Protein AF-A0ABD0M3X2-F1 (afdb_monomer_lite)

Radius of gyration: 45.82 Å; chains: 1; bounding box: 120×90×125 Å

Secondary structure (DSSP, 8-state):
----------S--PPP-------TTSS----PPPPHHHHHHHHHHHHHH--SSTTSPPHHHHHHHHHHHHHHH--SSHHHHHHHHHHHHHHHH-------S-----HHHHHHHHHHHHHHHTT-PPPTTS---S------TTGGG-----HHHHHHHHHHTT-SS-HHHHHHHHHHHHHHHHHS--S-EEEEEEE-BSS--EEEEEEEPP--TT-PPPPHHHHHHHHHHHHHHHHHS-SS---S-PPPPPPPPPPTTSGGGGEEEEEESSTTSPPEEPPPPPHHHHHHHHT----B-SSSS--PPP---PPPPTTS------TT---SS----TTSSSS------GGGPPEEEE-SSSTTEEEEEEGGGTEEEEEEEE-SPPP-SSPPPPPPPPPPPPPPP--GGGSPPPPPPHHHHHHHHHHHHHHHHHHHSS-------------------

InterPro domains:
  IPR006802 Radial spokehead-like protein [PF04712] (44-305)
  IPR006802 Radial spokehead-like protein [PF04712] (344-417)
  IPR006802 Radial spokehead-like protein [PTHR13159] (39-305)

Organism: NCBI:txid370345

Foldseek 3Di:
DDDDDDDDDDDDDDDPDPPPPPPPPPDDPPVPPQDPVRVVVVVVVVQQCDDPDPLDGGNVVLVVVLVVVCVVPVDPPSVVVSVVSSVVVVVVSPPPPVPPPDPPPPVVVVVLVVLLVVLVVVPDDDDPPPPDPPDPPCCDPVLVPQQADPLQVVQVLQVVVVHDDDNVVSVLVSSLVSVVVVVDVADHKDFAAWADAQAFIKGKIKGFWDPPPPPDPCPPVNVVVVVVVVVVVLVPPDPDDDPPDDDPDADDADDQCDDQNRMWMWIDRGRSDDIDTDDGDGPVNVVVVVQDDDFHHSDPDDDDDDPDDDDDDPPPPDDDPPVPDDDPDQDQPPVRHSDDDDPDDQQFDKDKDADPQQGQWIKIAHRVRPDIDIYGYYRRDTDDPDDRDHDDDDDDDDDDPDDCVPPDDPDDDPVVVVVVVVVVVVVVVVVVVPPDDDDDDDDDDDDDDDDDD

Structure (mmCIF, N/CA/C/O backbone):
data_AF-A0ABD0M3X2-F1
#
_entry.id   AF-A0ABD0M3X2-F1
#
loop_
_atom_site.group_PDB
_atom_site.id
_atom_site.type_symbol
_atom_site.label_atom_id
_atom_site.label_alt_id
_atom_site.label_comp_id
_atom_site.label_asym_id
_atom_site.label_entity_id
_atom_site.label_seq_id
_atom_site.pdbx_PDB_ins_code
_atom_site.Cartn_x
_atom_site.Cartn_y
_atom_site.Cartn_z
_atom_site.occupancy
_atom_site.B_iso_or_equiv
_atom_site.auth_seq_id
_atom_site.auth_comp_id
_atom_site.auth_asym_id
_atom_site.auth_atom_id
_atom_site.pdbx_PDB_model_num
ATOM 1 N N . MET A 1 1 ? -3.672 51.412 54.706 1.00 37.03 1 MET A N 1
ATOM 2 C CA . MET A 1 1 ? -4.469 51.152 53.487 1.00 37.03 1 MET A CA 1
ATOM 3 C C . MET A 1 1 ? -4.806 49.671 53.450 1.00 37.03 1 MET A C 1
ATOM 5 O O . MET A 1 1 ? -4.023 48.881 52.948 1.00 37.03 1 MET A O 1
ATOM 9 N N . GLN A 1 2 ? -5.922 49.279 54.057 1.00 35.91 2 GLN A N 1
ATOM 10 C CA . GLN A 1 2 ? -6.461 47.924 53.953 1.00 35.91 2 GLN A CA 1
ATOM 11 C C . GLN A 1 2 ? -7.922 48.088 53.551 1.00 35.91 2 GLN A C 1
ATOM 13 O O . GLN A 1 2 ? -8.720 48.619 54.317 1.00 35.91 2 GLN A O 1
ATOM 18 N N . SER A 1 3 ? -8.229 47.749 52.300 1.00 32.12 3 SER A N 1
ATOM 19 C CA . SER A 1 3 ? -9.589 47.791 51.773 1.00 32.12 3 SER A CA 1
ATOM 20 C C . SER A 1 3 ? -10.207 46.419 51.972 1.00 32.12 3 SER A C 1
ATOM 22 O O . SER A 1 3 ? -9.877 45.463 51.275 1.00 32.12 3 SER A O 1
ATOM 24 N N . THR A 1 4 ? -11.119 46.350 52.929 1.00 37.78 4 THR A N 1
ATOM 25 C CA . THR A 1 4 ? -12.179 45.355 52.976 1.00 37.78 4 THR A CA 1
ATOM 26 C C . THR A 1 4 ? -13.179 45.664 51.859 1.00 37.78 4 THR A C 1
ATOM 28 O O . THR A 1 4 ? -13.522 46.822 51.614 1.00 37.78 4 THR A O 1
ATOM 31 N N . LYS A 1 5 ? -13.643 44.633 51.155 1.00 36.19 5 LYS A N 1
ATOM 32 C CA . LYS A 1 5 ? -14.894 44.683 50.396 1.00 36.19 5 LYS A CA 1
ATOM 33 C C . LYS A 1 5 ? -15.746 43.512 50.852 1.00 36.19 5 LYS A C 1
ATOM 35 O O . LYS A 1 5 ? -15.458 42.362 50.539 1.00 36.19 5 LYS A O 1
ATOM 40 N N . GLU A 1 6 ? -16.765 43.844 51.633 1.00 35.34 6 GLU A N 1
ATOM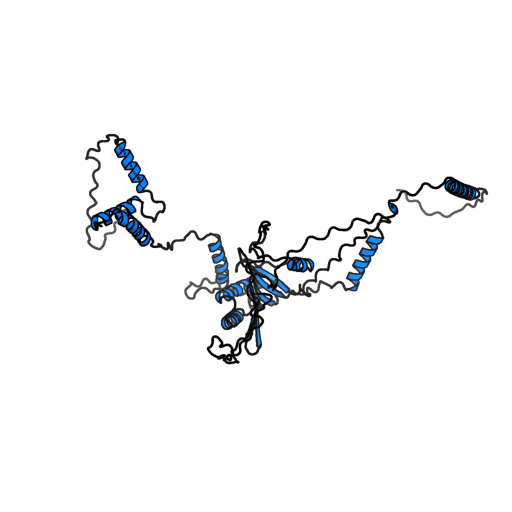 41 C CA . GLU A 1 6 ? -17.907 42.983 51.907 1.00 35.34 6 GLU A CA 1
ATOM 42 C C . GLU A 1 6 ? -18.724 42.784 50.625 1.00 35.34 6 GLU A C 1
ATOM 44 O O . GLU A 1 6 ? -18.938 43.728 49.862 1.00 35.34 6 GLU A O 1
ATOM 49 N N . VAL A 1 7 ? -19.254 41.577 50.433 1.00 35.72 7 VAL A N 1
ATOM 50 C CA . VAL A 1 7 ? -20.420 41.341 49.577 1.00 35.72 7 VAL A CA 1
ATOM 51 C C . VAL A 1 7 ? -21.435 40.545 50.395 1.00 35.72 7 VAL A C 1
ATOM 53 O O . VAL A 1 7 ? -21.178 39.409 50.789 1.00 35.72 7 VAL A O 1
ATOM 56 N N . ARG A 1 8 ? -22.578 41.181 50.682 1.00 36.88 8 ARG A N 1
ATOM 57 C CA . ARG A 1 8 ? -23.769 40.577 51.302 1.00 36.88 8 ARG A CA 1
ATOM 58 C C . ARG A 1 8 ? -24.478 39.643 50.314 1.00 36.88 8 ARG A C 1
ATOM 60 O O . ARG A 1 8 ? -24.553 39.939 49.125 1.00 36.88 8 ARG A O 1
ATOM 67 N N . GLY A 1 9 ? -24.983 38.526 50.837 1.00 35.34 9 GLY A N 1
ATOM 68 C CA . GLY A 1 9 ? -25.482 37.380 50.076 1.00 35.34 9 GLY A CA 1
ATOM 69 C C . GLY A 1 9 ? -26.935 37.424 49.607 1.00 35.34 9 GLY A C 1
ATOM 70 O O . GLY A 1 9 ? -27.617 38.436 49.722 1.00 35.34 9 GLY A O 1
ATOM 71 N N . TRP A 1 10 ? -27.381 36.267 49.107 1.00 33.97 10 TRP A N 1
ATOM 72 C CA . TRP A 1 10 ? -28.775 35.892 48.873 1.00 33.97 10 TRP A CA 1
ATOM 73 C C . TRP A 1 10 ? -28.957 34.383 49.117 1.00 33.97 10 TRP A C 1
ATOM 75 O O . TRP A 1 10 ? -28.066 33.597 48.809 1.00 33.97 10 TRP A O 1
ATOM 85 N N . LEU A 1 11 ? -30.147 34.036 49.623 1.00 40.75 11 LEU A N 1
ATOM 86 C CA . LEU A 1 11 ? -30.675 32.738 50.088 1.00 40.75 11 LEU A CA 1
ATOM 87 C C . LEU A 1 11 ? -30.297 32.338 51.526 1.00 40.75 11 LEU A C 1
ATOM 89 O O . LEU A 1 11 ? -29.246 31.773 51.804 1.00 40.75 11 LEU A O 1
ATOM 93 N N . GLY A 1 12 ? -31.230 32.645 52.436 1.00 45.00 12 GLY A N 1
ATOM 94 C CA . GLY A 1 12 ? -31.203 32.354 53.868 1.00 45.00 12 GLY A CA 1
ATOM 95 C C . GLY A 1 12 ? -31.277 30.867 54.200 1.00 45.00 12 GLY A C 1
ATOM 96 O O . GLY A 1 12 ? -32.311 30.369 54.635 1.00 45.00 12 GLY A O 1
ATOM 97 N N . VAL A 1 13 ? -30.150 30.186 54.044 1.00 41.91 13 VAL A N 1
ATOM 98 C CA . VAL A 1 13 ? -29.831 28.967 54.783 1.00 41.91 13 VAL A CA 1
ATOM 99 C C . VAL A 1 13 ? -28.728 29.369 55.752 1.00 41.91 13 VAL A C 1
ATOM 101 O O . VAL A 1 13 ? -27.671 29.823 55.311 1.00 41.91 13 VAL A O 1
ATOM 104 N N . GLU A 1 14 ? -28.983 29.284 57.061 1.00 43.34 14 GLU A N 1
ATOM 105 C CA . GLU A 1 14 ? -27.915 29.456 58.049 1.00 43.34 14 GLU A CA 1
ATOM 106 C C . GLU A 1 14 ? -26.770 28.502 57.678 1.00 43.34 14 GLU A C 1
ATOM 108 O O . GLU A 1 14 ? -27.026 27.313 57.453 1.00 43.34 14 GLU A O 1
ATOM 113 N N . PRO A 1 15 ? -25.519 28.986 57.549 1.00 47.72 15 PRO A N 1
ATOM 114 C CA . PRO A 1 15 ? -24.398 28.085 57.348 1.00 47.72 15 PRO A CA 1
ATOM 115 C C . PRO A 1 15 ? -24.409 27.070 58.501 1.00 47.72 15 PRO A C 1
ATOM 117 O O . PRO A 1 15 ? -24.601 27.479 59.650 1.00 47.72 15 PRO A O 1
ATOM 120 N N . PRO A 1 16 ? -24.255 25.759 58.226 1.00 48.84 16 PRO A N 1
ATOM 121 C CA . PRO A 1 16 ? -24.247 24.757 59.281 1.00 48.84 16 PRO A CA 1
ATOM 122 C C . PRO A 1 16 ? -23.216 25.176 60.324 1.00 48.84 16 PRO A C 1
ATOM 124 O O . PRO A 1 16 ? -22.118 25.599 59.947 1.00 48.84 16 PRO A O 1
ATOM 127 N N . ALA A 1 17 ? -23.600 25.098 61.606 1.00 48.03 17 ALA A N 1
ATOM 128 C CA . ALA A 1 17 ? -22.739 25.466 62.722 1.00 48.03 17 ALA A CA 1
ATOM 129 C C . ALA A 1 17 ? -21.320 24.950 62.447 1.00 48.03 17 ALA A C 1
ATOM 131 O O . ALA A 1 17 ? -21.191 23.794 62.012 1.00 48.03 17 ALA A O 1
ATOM 132 N N . PRO A 1 18 ? -20.274 25.785 62.620 1.00 44.41 18 PRO A N 1
ATOM 133 C CA . PRO A 1 18 ? -18.909 25.333 62.410 1.00 44.41 18 PRO A CA 1
ATOM 134 C C . PRO A 1 18 ? -18.765 24.020 63.167 1.00 44.41 18 PRO A C 1
ATOM 136 O O . PRO A 1 18 ? -19.119 23.953 64.347 1.00 44.41 18 PRO A O 1
ATOM 139 N N . ARG A 1 19 ? -18.361 22.955 62.451 1.00 39.72 19 ARG A N 1
ATOM 140 C CA . ARG A 1 19 ? -18.101 21.654 63.073 1.00 39.72 19 ARG A CA 1
ATOM 141 C C . ARG A 1 19 ? -17.311 21.953 64.326 1.00 39.72 19 ARG A C 1
ATOM 143 O O . ARG A 1 19 ? -16.302 22.646 64.201 1.00 39.72 19 ARG A O 1
ATOM 150 N N . VAL A 1 20 ? -17.809 21.474 65.470 1.00 37.84 20 VAL A N 1
ATOM 151 C CA . VAL A 1 20 ? -17.113 21.545 66.753 1.00 37.84 20 VAL A CA 1
ATOM 152 C C . VAL A 1 20 ? -15.653 21.283 66.435 1.00 37.84 20 VAL A C 1
ATOM 154 O O . VAL A 1 20 ? -15.303 20.185 65.992 1.00 37.84 20 VAL A O 1
ATOM 157 N N . GLN A 1 21 ? -14.834 22.334 66.514 1.00 35.44 21 GLN A N 1
ATOM 158 C CA . GLN A 1 21 ? -13.402 22.149 66.571 1.00 35.44 21 GLN A CA 1
ATOM 159 C C . GLN A 1 21 ? -13.260 21.310 67.822 1.00 35.44 21 GLN A C 1
ATOM 161 O O . GLN A 1 21 ? -13.544 21.789 68.915 1.00 35.44 21 GLN A O 1
ATOM 166 N N . LEU A 1 22 ? -13.006 20.014 67.627 1.00 37.72 22 LEU A N 1
ATOM 167 C CA . LEU A 1 22 ? -12.580 19.148 68.703 1.00 37.72 22 LEU A CA 1
ATOM 168 C C . LEU A 1 22 ? -11.355 19.852 69.257 1.00 37.72 22 LEU A C 1
ATOM 170 O O . LEU A 1 22 ? -10.314 19.897 68.599 1.00 37.72 22 LEU A O 1
ATOM 174 N N . ASP A 1 23 ? -11.563 20.516 70.386 1.00 36.38 23 ASP A N 1
ATOM 175 C CA . ASP A 1 23 ? -10.534 21.192 71.134 1.00 36.38 23 ASP A CA 1
ATOM 176 C C . ASP A 1 23 ? -9.613 20.077 71.618 1.00 36.38 23 ASP A C 1
ATOM 178 O O . ASP A 1 23 ? -9.871 19.391 72.604 1.00 36.38 23 ASP A O 1
ATOM 182 N N . LEU A 1 24 ? -8.594 19.784 70.810 1.00 48.41 24 LEU A N 1
ATOM 183 C CA . LEU A 1 24 ? -7.627 18.710 71.033 1.00 48.41 24 LEU A CA 1
ATOM 184 C C . LEU A 1 24 ? -6.677 19.039 72.196 1.00 48.41 24 LEU A C 1
ATOM 186 O O . LEU A 1 24 ? -5.608 18.440 72.296 1.00 48.41 24 LEU A O 1
ATOM 190 N N . SER A 1 25 ? -7.031 19.993 73.057 1.00 41.09 25 SER A N 1
ATOM 191 C CA . SER A 1 25 ? -6.218 20.412 74.190 1.00 41.09 25 SER A CA 1
ATOM 192 C C . SER A 1 25 ? -6.647 19.843 75.537 1.00 41.09 25 SER A C 1
ATOM 194 O O . SER A 1 25 ? -5.915 20.090 76.486 1.00 41.09 25 SER A O 1
ATOM 196 N N . ASP A 1 26 ? -7.739 19.072 75.657 1.00 46.47 26 ASP A N 1
ATOM 197 C CA . ASP A 1 26 ? -8.180 18.633 76.996 1.00 46.47 26 ASP A CA 1
ATOM 198 C C . ASP A 1 26 ? -8.882 17.264 77.092 1.00 46.47 26 ASP A C 1
ATOM 200 O O . ASP A 1 26 ? -9.711 17.030 77.967 1.00 46.47 26 ASP A O 1
ATOM 204 N N . GLU A 1 27 ? -8.486 16.296 76.262 1.00 44.03 27 GLU A N 1
ATOM 205 C CA . GLU A 1 27 ? -8.581 14.889 76.669 1.00 44.03 27 GLU A CA 1
ATOM 206 C C . GLU A 1 27 ? -7.186 14.281 76.661 1.00 44.03 27 GLU A C 1
ATOM 208 O O . GLU A 1 27 ? -6.489 14.292 75.645 1.00 44.03 27 GLU A O 1
ATOM 213 N N . GLY A 1 28 ? -6.757 13.795 77.826 1.00 45.00 28 GLY A N 1
ATOM 214 C CA . GLY A 1 28 ? -5.439 13.224 78.040 1.00 45.00 28 GLY A CA 1
ATOM 215 C C . GLY A 1 28 ? -5.134 12.109 77.047 1.00 45.00 28 GLY A C 1
ATOM 216 O O . GLY A 1 28 ? -5.431 10.939 77.291 1.00 45.00 28 GLY A O 1
ATOM 217 N N . TYR A 1 29 ? -4.450 12.456 75.956 1.00 42.69 29 TYR A N 1
ATOM 218 C CA . TYR A 1 29 ? -3.638 11.509 75.219 1.00 42.69 29 TYR A CA 1
ATOM 219 C C . TYR A 1 29 ? -2.547 11.062 76.181 1.00 42.69 29 TYR A C 1
ATOM 221 O O . TYR A 1 29 ? -1.508 11.706 76.322 1.00 42.69 29 TYR A O 1
ATOM 229 N N . ASN A 1 30 ? -2.789 9.943 76.856 1.00 46.66 30 ASN A N 1
ATOM 230 C CA . ASN A 1 30 ? -1.713 9.109 77.347 1.00 46.66 30 ASN A CA 1
ATOM 231 C C . ASN A 1 30 ? -0.777 8.870 76.153 1.00 46.66 30 ASN A C 1
ATOM 233 O O . ASN A 1 30 ? -1.020 7.984 75.337 1.00 46.66 30 ASN A O 1
ATOM 237 N N . GLN A 1 31 ? 0.307 9.645 76.057 1.00 52.03 31 GLN A N 1
ATOM 238 C CA . GLN A 1 31 ? 1.491 9.331 75.256 1.00 52.03 31 GLN A CA 1
ATOM 239 C C . GLN A 1 31 ? 2.225 8.143 75.896 1.00 52.03 31 GLN A C 1
ATOM 241 O O . GLN A 1 31 ? 3.441 8.151 76.076 1.00 52.03 31 GLN A O 1
ATOM 246 N N . GLN A 1 32 ? 1.479 7.114 76.299 1.00 61.81 32 GLN A N 1
ATOM 247 C CA . GLN A 1 32 ? 2.079 5.826 76.548 1.00 61.81 32 GLN A CA 1
ATOM 248 C C . GLN A 1 32 ? 2.592 5.352 75.186 1.00 61.81 32 GLN A C 1
ATOM 250 O O . GLN A 1 32 ? 1.822 5.368 74.219 1.00 61.81 32 GLN A O 1
ATOM 255 N N . PRO A 1 33 ? 3.883 4.999 75.066 1.00 65.31 33 PRO A N 1
ATOM 256 C CA . PRO A 1 33 ? 4.398 4.445 73.828 1.00 65.31 33 PRO A CA 1
ATOM 257 C C . PRO A 1 33 ? 3.502 3.271 73.440 1.00 65.31 33 PRO A C 1
ATOM 259 O O . PRO A 1 33 ? 3.229 2.401 74.272 1.00 65.31 33 PRO A O 1
ATOM 262 N N . LEU A 1 34 ? 2.997 3.298 72.201 1.00 71.62 34 LEU A N 1
ATOM 263 C CA . LEU A 1 34 ? 2.155 2.233 71.671 1.00 71.62 34 LEU A CA 1
ATOM 264 C C . LEU A 1 34 ? 2.846 0.909 71.964 1.00 71.62 34 LEU A C 1
ATOM 266 O O . LEU A 1 34 ? 4.024 0.716 71.648 1.00 71.62 34 LEU A O 1
ATOM 270 N N . THR A 1 35 ? 2.114 -0.003 72.592 1.00 84.06 35 THR A N 1
ATOM 271 C CA . THR A 1 35 ? 2.631 -1.354 72.792 1.00 84.06 35 THR A CA 1
ATOM 272 C C . THR A 1 35 ? 3.004 -1.937 71.430 1.00 84.06 35 THR A C 1
ATOM 274 O O . THR A 1 35 ? 2.374 -1.626 70.415 1.00 84.06 35 THR A O 1
ATOM 277 N N . VAL A 1 36 ? 4.016 -2.807 71.390 1.00 85.31 36 VAL A N 1
ATOM 278 C CA . VAL A 1 36 ? 4.488 -3.437 70.141 1.00 85.31 36 VAL A CA 1
ATOM 279 C C . VAL A 1 36 ? 3.319 -4.019 69.330 1.00 85.31 36 VAL A C 1
ATOM 281 O O . VAL A 1 36 ? 3.278 -3.907 68.109 1.00 85.31 36 VAL A O 1
ATOM 284 N N . LEU A 1 37 ? 2.312 -4.566 70.016 1.00 88.06 37 LEU A N 1
ATOM 285 C CA . LEU A 1 37 ? 1.109 -5.129 69.407 1.00 88.06 37 LEU A CA 1
ATOM 286 C C . LEU A 1 37 ? 0.212 -4.062 68.752 1.00 88.06 37 LEU A C 1
ATOM 288 O O . LEU A 1 37 ? -0.257 -4.266 67.633 1.00 88.06 37 LEU A O 1
ATOM 292 N N . GLN A 1 38 ? 0.015 -2.909 69.396 1.00 86.56 38 GLN A N 1
ATOM 293 C CA . GLN A 1 38 ? -0.742 -1.791 68.822 1.00 86.56 38 GLN A CA 1
ATOM 294 C C . GLN A 1 38 ? -0.022 -1.178 67.616 1.00 86.56 38 GLN A C 1
ATOM 296 O O . GLN A 1 38 ? -0.664 -0.889 66.606 1.00 86.56 38 GLN A O 1
ATOM 301 N N . GLN A 1 39 ? 1.306 -1.045 67.680 1.00 87.38 39 GLN A N 1
ATOM 302 C CA . GLN A 1 39 ? 2.098 -0.571 66.545 1.00 87.38 39 GLN A CA 1
ATOM 303 C C . GLN A 1 39 ? 2.015 -1.546 65.361 1.00 87.38 39 GLN A C 1
ATOM 305 O O . GLN A 1 39 ? 1.825 -1.123 64.222 1.00 87.38 39 GLN A O 1
ATOM 310 N N . ASN A 1 40 ? 2.084 -2.853 65.623 1.00 89.44 40 ASN A N 1
ATOM 311 C CA . ASN A 1 40 ? 1.939 -3.880 64.591 1.00 89.44 40 ASN A CA 1
ATOM 312 C C . ASN A 1 40 ? 0.543 -3.862 63.951 1.00 89.44 40 ASN A C 1
ATOM 314 O O . ASN A 1 40 ? 0.431 -3.966 62.730 1.00 89.44 40 ASN A O 1
ATOM 318 N N . ALA A 1 41 ? -0.514 -3.677 64.746 1.00 87.75 41 ALA A N 1
ATOM 319 C CA . ALA A 1 41 ? -1.880 -3.550 64.238 1.00 87.75 41 ALA A CA 1
ATOM 320 C C . ALA A 1 41 ? -2.058 -2.295 63.365 1.00 87.75 41 ALA A C 1
ATOM 322 O O . ALA A 1 41 ? -2.715 -2.348 62.323 1.00 87.75 41 ALA A O 1
ATOM 323 N N . LEU A 1 42 ? -1.435 -1.178 63.752 1.00 89.31 42 LEU A N 1
ATOM 324 C CA . LEU A 1 42 ? -1.459 0.064 62.981 1.00 89.31 42 LEU A CA 1
ATOM 325 C C . LEU A 1 42 ? -0.699 -0.089 61.657 1.00 89.31 42 LEU A C 1
ATOM 327 O O . LEU A 1 42 ? -1.226 0.272 60.604 1.00 89.31 42 LEU A O 1
ATOM 331 N N . ASN A 1 43 ? 0.479 -0.713 61.689 1.00 89.44 43 ASN A N 1
ATOM 332 C CA . ASN A 1 43 ? 1.256 -1.024 60.490 1.00 89.44 43 ASN A CA 1
ATOM 333 C C . ASN A 1 43 ? 0.467 -1.936 59.533 1.00 89.44 43 ASN A C 1
ATOM 335 O O . ASN A 1 43 ? 0.397 -1.649 58.340 1.00 89.44 43 ASN A O 1
ATOM 339 N N . ALA A 1 44 ? -0.194 -2.980 60.046 1.00 89.44 44 ALA A N 1
ATOM 340 C CA . ALA A 1 44 ? -1.033 -3.875 59.244 1.00 89.44 44 ALA A CA 1
ATOM 341 C C . ALA A 1 44 ? -2.256 -3.164 58.639 1.00 89.44 44 ALA A C 1
ATOM 343 O O . ALA A 1 44 ? -2.655 -3.437 57.510 1.00 89.44 44 ALA A O 1
ATOM 344 N N . LYS A 1 45 ? -2.859 -2.214 59.359 1.00 90.62 45 LYS A N 1
ATOM 345 C CA . LYS A 1 45 ? -3.952 -1.409 58.804 1.00 90.62 45 LYS A CA 1
ATOM 346 C C . LYS A 1 45 ? -3.464 -0.521 57.658 1.00 90.62 45 LYS A C 1
ATOM 348 O O . LYS A 1 45 ? -4.135 -0.434 56.632 1.00 90.62 45 LYS A O 1
ATOM 353 N N . MET A 1 46 ? -2.297 0.104 57.810 1.00 88.44 46 MET A N 1
ATOM 354 C CA . MET A 1 46 ? -1.707 0.945 56.764 1.00 88.44 46 MET A CA 1
ATOM 355 C C . MET A 1 46 ? -1.376 0.138 55.503 1.00 88.44 46 MET A C 1
ATOM 357 O O . MET A 1 46 ? -1.662 0.607 54.404 1.00 88.44 46 MET A O 1
ATOM 361 N N . THR A 1 47 ? -0.869 -1.093 55.638 1.00 89.38 47 THR A N 1
ATOM 362 C CA . THR A 1 47 ? -0.595 -1.963 54.480 1.00 89.38 47 THR A CA 1
ATOM 363 C C . THR A 1 47 ? -1.866 -2.419 53.755 1.00 89.38 47 THR A C 1
ATOM 365 O O . THR A 1 47 ? -1.862 -2.548 52.531 1.00 89.38 47 THR A O 1
ATOM 368 N N . LEU A 1 48 ? -2.981 -2.623 54.461 1.00 88.12 48 LEU A N 1
ATOM 369 C CA . LEU A 1 48 ? -4.266 -2.960 53.828 1.00 88.12 48 LEU A CA 1
ATOM 370 C C . LEU A 1 48 ? -4.931 -1.760 53.132 1.00 88.12 48 LEU A C 1
ATOM 372 O O . LEU A 1 48 ? -5.705 -1.952 52.192 1.00 88.12 48 LEU A O 1
ATOM 376 N N . LEU A 1 49 ? -4.636 -0.538 53.583 1.00 87.25 49 LEU A N 1
ATOM 377 C CA . LEU A 1 49 ? -5.142 0.707 52.994 1.00 87.25 49 LEU A CA 1
ATOM 378 C C . LEU A 1 49 ? -4.340 1.172 51.767 1.00 87.25 49 LEU A C 1
ATOM 380 O O . LEU A 1 49 ? -4.792 2.062 51.050 1.00 87.25 49 LEU A O 1
ATOM 384 N N . THR A 1 50 ? -3.174 0.582 51.495 1.00 85.50 50 THR A N 1
ATOM 385 C CA . THR A 1 50 ? -2.377 0.913 50.305 1.00 85.50 50 THR A CA 1
ATOM 386 C C . THR A 1 50 ? -3.121 0.559 49.012 1.00 85.50 50 THR A C 1
ATOM 388 O O . THR A 1 50 ? -3.477 -0.597 48.785 1.00 85.50 50 THR A O 1
ATOM 391 N N . CYS A 1 51 ? -3.312 1.542 48.127 1.00 78.62 51 CYS A N 1
ATOM 392 C CA . CYS A 1 51 ? -3.895 1.343 46.797 1.00 78.62 51 CYS A CA 1
ATOM 393 C C . CYS A 1 51 ? -2.801 1.267 45.721 1.00 78.62 51 CYS A C 1
ATOM 395 O O . CYS A 1 51 ? -1.912 2.114 45.677 1.00 78.62 51 CYS A O 1
ATOM 397 N N . GLN A 1 52 ? -2.887 0.285 44.816 1.00 68.06 52 GLN A N 1
ATOM 398 C CA . GLN A 1 52 ? -1.974 0.178 43.666 1.00 68.06 52 GLN A CA 1
ATOM 399 C C . GLN A 1 52 ? -2.326 1.159 42.536 1.00 68.06 52 GLN A C 1
ATOM 401 O O . GLN A 1 52 ? -1.455 1.541 41.758 1.00 68.06 52 GLN A O 1
ATOM 406 N N . GLN A 1 53 ? -3.594 1.573 42.436 1.00 67.06 53 GLN A N 1
ATOM 407 C CA . GLN A 1 53 ? -4.069 2.567 41.474 1.00 67.06 53 GLN A CA 1
ATOM 408 C C . GLN A 1 53 ? -4.875 3.657 42.200 1.00 67.06 53 GLN A C 1
ATOM 410 O O . GLN A 1 53 ? -5.594 3.343 43.149 1.00 67.06 53 GLN A O 1
ATOM 415 N N . PRO A 1 54 ? -4.810 4.926 41.756 1.00 64.00 54 PRO A N 1
ATOM 416 C CA . PRO A 1 54 ? -5.501 6.040 42.414 1.00 64.00 54 PRO A CA 1
ATOM 417 C C . PRO A 1 54 ? -7.036 5.918 42.409 1.00 64.00 54 PRO A C 1
ATOM 419 O O . PRO A 1 54 ? -7.686 6.501 43.267 1.00 64.00 54 PRO A O 1
ATOM 422 N N . ASP A 1 55 ? -7.609 5.142 41.481 1.00 64.81 55 ASP A N 1
ATOM 423 C CA . ASP A 1 55 ? -9.058 4.920 41.346 1.00 64.81 55 ASP A CA 1
ATOM 424 C C . ASP A 1 55 ? -9.515 3.517 41.813 1.00 64.81 55 ASP A C 1
ATOM 426 O O . ASP A 1 55 ? -10.707 3.208 41.756 1.00 64.81 55 ASP A O 1
ATOM 430 N N . SER A 1 56 ? -8.597 2.644 42.259 1.00 72.56 56 SER A N 1
ATOM 431 C CA . SER A 1 56 ? -8.948 1.302 42.751 1.00 72.56 56 SER A CA 1
ATOM 432 C C . SER A 1 56 ? -9.259 1.326 44.253 1.00 72.56 56 SER A C 1
ATOM 434 O O . SER A 1 56 ? -8.513 1.971 44.993 1.00 72.56 56 SER A O 1
ATOM 436 N N . PRO A 1 57 ? -10.289 0.602 44.734 1.00 77.25 57 PRO A N 1
ATOM 437 C CA . PRO A 1 57 ? -10.541 0.465 46.169 1.00 77.25 57 PRO A CA 1
ATOM 438 C C . PRO A 1 57 ? -9.359 -0.220 46.864 1.00 77.25 57 PRO A C 1
ATOM 440 O O . PRO A 1 57 ? -8.718 -1.099 46.280 1.00 77.25 57 PRO A O 1
ATOM 443 N N . SER A 1 58 ? -9.098 0.152 48.117 1.00 87.88 58 SER A N 1
ATOM 444 C CA . SER A 1 58 ? -8.072 -0.513 48.921 1.00 87.88 58 SER A CA 1
ATOM 445 C C . SER A 1 58 ? -8.479 -1.955 49.251 1.00 87.88 58 SER A C 1
ATOM 447 O O . SER A 1 58 ? -9.663 -2.318 49.208 1.00 87.88 58 SER A O 1
ATOM 449 N N . LEU A 1 59 ? -7.506 -2.800 49.612 1.00 88.75 59 LEU A N 1
ATOM 450 C CA . LEU A 1 59 ? -7.798 -4.159 50.079 1.00 88.75 59 LEU A CA 1
ATOM 451 C C . LEU A 1 59 ? -8.667 -4.121 51.345 1.00 88.75 59 LEU A C 1
ATOM 453 O O . LEU A 1 59 ? -9.567 -4.946 51.499 1.00 88.75 59 LEU A O 1
ATOM 457 N N . TYR A 1 60 ? -8.443 -3.127 52.206 1.00 90.19 60 TYR A N 1
ATOM 458 C CA . TYR A 1 60 ? -9.267 -2.867 53.381 1.00 90.19 60 TYR A CA 1
ATOM 459 C C . TYR A 1 60 ? -10.740 -2.616 53.020 1.00 90.19 60 TYR A C 1
ATOM 461 O O . TYR A 1 60 ? -11.623 -3.245 53.600 1.00 90.19 60 TYR A O 1
ATOM 469 N N . ASP A 1 61 ? -11.016 -1.766 52.027 1.00 88.38 61 ASP A N 1
ATOM 470 C CA . ASP A 1 61 ? -12.387 -1.461 51.588 1.00 88.38 61 ASP A CA 1
ATOM 471 C C . ASP A 1 61 ? -13.059 -2.654 50.901 1.00 88.38 61 ASP A C 1
ATOM 473 O O . ASP A 1 61 ? -14.270 -2.863 50.999 1.00 88.38 61 ASP A O 1
ATOM 477 N N . HIS A 1 62 ? -12.284 -3.459 50.171 1.00 89.19 62 HIS A N 1
ATOM 478 C CA . HIS A 1 62 ? -12.786 -4.686 49.551 1.00 89.19 62 HIS A CA 1
ATOM 479 C C . HIS A 1 62 ? -13.176 -5.727 50.604 1.00 89.19 62 HIS A C 1
ATOM 481 O O . HIS A 1 62 ? -14.294 -6.237 50.570 1.00 89.19 62 HIS A O 1
ATOM 487 N N . LEU A 1 63 ? -12.303 -5.992 51.578 1.00 90.69 63 LEU A N 1
ATOM 488 C CA . LEU A 1 63 ? -12.584 -6.946 52.652 1.00 90.69 63 LEU A CA 1
ATOM 489 C C . LEU A 1 63 ? -13.701 -6.463 53.581 1.00 90.69 63 LEU A C 1
ATOM 491 O O . LEU A 1 63 ? -14.543 -7.268 53.969 1.00 90.69 63 LEU A O 1
ATOM 495 N N . SER A 1 64 ? -13.752 -5.170 53.910 1.00 90.88 64 SER A N 1
ATOM 496 C CA . SER A 1 64 ? -14.808 -4.622 54.767 1.00 90.88 64 SER A CA 1
ATOM 497 C C . SER A 1 64 ? -16.183 -4.764 54.117 1.00 90.88 64 SER A C 1
ATOM 499 O O . SER A 1 64 ? -17.096 -5.283 54.746 1.00 90.88 64 SER A O 1
ATOM 501 N N . THR A 1 65 ? -16.319 -4.410 52.837 1.00 89.00 65 THR A N 1
ATOM 502 C CA . THR A 1 65 ? -17.589 -4.575 52.106 1.00 89.00 65 THR A CA 1
ATOM 503 C C . THR A 1 65 ? -18.005 -6.034 51.942 1.00 89.00 65 THR A C 1
ATOM 505 O O . THR A 1 65 ? -19.182 -6.345 52.105 1.00 89.00 65 THR A O 1
ATOM 508 N N . MET A 1 66 ? -17.054 -6.942 51.705 1.00 90.56 66 MET A N 1
ATOM 509 C CA . MET A 1 66 ? -17.335 -8.379 51.703 1.00 90.56 66 MET A CA 1
ATOM 510 C C . MET A 1 66 ? -17.835 -8.876 53.062 1.00 90.56 66 MET A C 1
ATOM 512 O O . MET A 1 66 ? -18.819 -9.609 53.121 1.00 90.56 66 MET A O 1
ATOM 516 N N . LEU A 1 67 ? -17.171 -8.485 54.154 1.00 91.19 67 LEU A N 1
ATOM 517 C CA . LEU A 1 67 ? -17.548 -8.905 55.504 1.00 91.19 67 LEU A CA 1
ATOM 518 C C . LEU A 1 67 ? -18.913 -8.343 55.912 1.00 91.19 67 LEU A C 1
ATOM 520 O O . LEU A 1 67 ? -19.716 -9.090 56.464 1.00 91.19 67 LEU A O 1
ATOM 524 N N . THR A 1 68 ? -19.205 -7.079 55.597 1.00 91.31 68 THR A N 1
ATOM 525 C CA . THR A 1 68 ? -20.530 -6.483 55.826 1.00 91.31 68 THR A CA 1
ATOM 526 C C . THR A 1 68 ? -21.619 -7.273 55.098 1.00 91.31 68 THR A C 1
ATOM 528 O O . THR A 1 68 ? -22.589 -7.692 55.725 1.00 91.31 68 THR A O 1
ATOM 531 N N . ASP A 1 69 ? -21.419 -7.600 53.817 1.00 87.75 69 ASP A N 1
ATOM 532 C CA . ASP A 1 69 ? -22.398 -8.374 53.045 1.00 87.75 69 ASP A CA 1
ATOM 533 C C . ASP A 1 69 ? -22.613 -9.798 53.600 1.00 87.75 69 ASP A C 1
ATOM 535 O O . ASP A 1 69 ? -23.731 -10.322 53.551 1.00 87.75 69 ASP A O 1
ATOM 539 N N . VAL A 1 70 ? -21.562 -10.456 54.109 1.00 90.31 70 VAL A N 1
ATOM 540 C CA . VAL A 1 70 ? -21.672 -11.782 54.751 1.00 90.31 70 VAL A CA 1
ATOM 541 C C . VAL A 1 70 ? -22.455 -11.691 56.061 1.00 90.31 70 VAL A C 1
ATOM 543 O O . VAL A 1 70 ? -23.314 -12.540 56.320 1.00 90.31 70 VAL A O 1
ATOM 546 N N . LEU A 1 71 ? -22.177 -10.669 56.875 1.00 90.56 71 LEU A N 1
ATOM 547 C CA . LEU A 1 71 ? -22.848 -10.445 58.158 1.00 90.56 71 LEU A CA 1
ATOM 548 C C . LEU A 1 71 ? -24.338 -10.124 57.983 1.00 90.56 71 LEU A C 1
ATOM 550 O O . LEU A 1 71 ? -25.152 -10.594 58.783 1.00 90.56 71 LEU A O 1
ATOM 554 N N . ASP A 1 72 ? -24.692 -9.402 56.921 1.00 91.44 72 ASP A N 1
ATOM 555 C CA . ASP A 1 72 ? -26.077 -9.045 56.609 1.00 91.44 72 ASP A CA 1
ATOM 556 C C . ASP A 1 72 ? -26.874 -10.233 56.050 1.00 91.44 72 ASP A C 1
ATOM 558 O O . ASP A 1 72 ? -28.026 -10.452 56.431 1.00 91.44 72 ASP A O 1
ATOM 562 N N . ARG A 1 73 ? -26.274 -11.029 55.153 1.00 86.12 73 ARG A N 1
ATOM 563 C CA . ARG A 1 73 ? -26.982 -12.110 54.435 1.00 86.12 73 ARG A CA 1
ATOM 564 C C . ARG A 1 73 ? -26.977 -13.458 55.153 1.00 86.12 73 ARG A C 1
ATOM 566 O O . ARG A 1 73 ? -27.817 -14.295 54.833 1.00 86.12 73 ARG A O 1
ATOM 573 N N . LYS A 1 74 ? -26.036 -13.682 56.077 1.00 88.88 74 LYS A N 1
ATOM 574 C CA . LYS A 1 74 ? -25.870 -14.917 56.874 1.00 88.88 74 LYS A CA 1
ATOM 575 C C . LYS A 1 74 ? -26.062 -16.219 56.066 1.00 88.88 74 LYS A C 1
ATOM 577 O O . LYS A 1 74 ? -26.938 -17.023 56.393 1.00 88.88 74 LYS A O 1
ATOM 582 N N . PRO A 1 75 ? -25.273 -16.446 55.001 1.00 87.69 75 PRO A N 1
ATOM 583 C CA . PRO A 1 75 ? -25.348 -17.678 54.216 1.00 87.69 75 PRO A CA 1
ATOM 584 C C . PRO A 1 75 ? -24.946 -18.907 55.051 1.00 87.69 75 PRO A C 1
ATOM 586 O O . PRO A 1 75 ? -24.071 -18.821 55.910 1.00 87.69 75 PRO A O 1
ATOM 589 N N . SER A 1 76 ? -25.540 -20.068 54.757 1.00 84.94 76 SER A N 1
ATOM 590 C CA . SER A 1 76 ? -25.227 -21.340 55.430 1.00 84.94 76 SER A CA 1
ATOM 591 C C . SER A 1 76 ? -23.776 -21.789 55.216 1.00 84.94 76 SER A C 1
ATOM 593 O O . SER A 1 76 ? -23.117 -22.189 56.170 1.00 84.94 76 SER A O 1
ATOM 595 N N . ASN A 1 77 ? -23.256 -21.648 53.990 1.00 87.38 77 ASN A N 1
ATOM 596 C CA . ASN A 1 77 ? -21.852 -21.896 53.646 1.00 87.38 77 ASN A CA 1
ATOM 597 C C . ASN A 1 77 ? -21.139 -20.567 53.367 1.00 87.38 77 ASN A C 1
ATOM 599 O O . ASN A 1 77 ? -20.982 -20.149 52.218 1.00 87.38 77 ASN A O 1
ATOM 603 N N . ALA A 1 78 ? -20.729 -19.876 54.432 1.00 84.06 78 ALA A N 1
ATOM 604 C CA . ALA A 1 78 ? -20.119 -18.550 54.328 1.00 84.06 78 ALA A CA 1
ATOM 605 C C . ALA A 1 78 ? -18.770 -18.535 53.588 1.00 84.06 78 ALA A C 1
ATOM 607 O O . ALA A 1 78 ? -18.485 -17.564 52.894 1.00 84.06 78 ALA A O 1
ATOM 608 N N . VAL A 1 79 ? -17.967 -19.601 53.690 1.00 86.81 79 VAL A N 1
ATOM 609 C CA . VAL A 1 79 ? -16.627 -19.674 53.076 1.00 86.81 79 VAL A CA 1
ATOM 610 C C . VAL A 1 79 ? -16.710 -19.685 51.545 1.00 86.81 79 VAL A C 1
ATOM 612 O O . VAL A 1 79 ? -16.117 -18.822 50.902 1.00 86.81 79 VAL A O 1
ATOM 615 N N . ASP A 1 80 ? -17.522 -20.572 50.965 1.00 86.81 80 ASP A N 1
ATOM 616 C CA . ASP A 1 80 ? -17.716 -20.648 49.506 1.00 86.81 80 ASP A CA 1
ATOM 617 C C . ASP A 1 80 ? -18.392 -19.381 48.955 1.00 86.81 80 ASP A C 1
ATOM 619 O O . ASP A 1 80 ? -18.132 -18.930 47.835 1.00 86.81 80 ASP A O 1
ATOM 623 N N . HIS A 1 81 ? -19.270 -18.766 49.757 1.00 84.88 81 HIS A N 1
ATOM 624 C CA . HIS A 1 81 ? -19.934 -17.524 49.377 1.00 84.88 81 HIS A CA 1
ATOM 625 C C . HIS A 1 81 ? -18.952 -16.350 49.272 1.00 84.88 81 HIS A C 1
ATOM 627 O O . HIS A 1 81 ? -19.124 -15.488 48.410 1.00 84.88 81 HIS A O 1
ATOM 633 N N . LEU A 1 82 ? -17.900 -16.350 50.095 1.00 88.56 82 LEU A N 1
ATOM 634 C CA . LEU A 1 82 ? -16.906 -15.283 50.173 1.00 88.56 82 LEU A CA 1
ATOM 635 C C . LEU A 1 82 ? -16.102 -15.170 48.867 1.00 88.56 82 LEU A C 1
ATOM 637 O O . LEU A 1 82 ? -15.916 -14.072 48.340 1.00 88.56 82 LEU A O 1
ATOM 641 N N . GLU A 1 83 ? -15.703 -16.296 48.273 1.00 88.19 83 GLU A N 1
ATOM 642 C CA . GLU A 1 83 ? -15.027 -16.308 46.970 1.00 88.19 83 GLU A CA 1
ATOM 643 C C . GLU A 1 83 ? -15.930 -15.739 45.863 1.00 88.19 83 GLU A C 1
ATOM 645 O O . GLU A 1 83 ? -15.535 -14.844 45.103 1.00 88.19 83 GLU A O 1
ATOM 650 N N . LYS A 1 84 ? -17.190 -16.188 45.830 1.00 88.38 84 LYS A N 1
ATOM 651 C CA . LYS A 1 84 ? -18.181 -15.724 44.854 1.00 88.38 84 LYS A CA 1
ATOM 652 C C . LYS A 1 84 ? -18.485 -14.232 45.011 1.00 88.38 84 LYS A C 1
ATOM 654 O O . LYS A 1 84 ? -18.574 -13.520 44.012 1.00 88.38 84 LYS A O 1
ATOM 659 N N . GLN A 1 85 ? -18.601 -13.737 46.241 1.00 85.69 85 GLN A N 1
ATOM 660 C CA . GLN A 1 85 ? -18.816 -12.315 46.523 1.00 85.69 85 GLN A CA 1
ATOM 661 C C . GLN A 1 85 ? -17.616 -11.457 46.128 1.00 85.69 85 GLN A C 1
ATOM 663 O O . GLN A 1 85 ? -17.807 -10.393 45.541 1.00 85.69 85 GLN A O 1
ATOM 668 N N . SER A 1 86 ? -16.390 -11.933 46.369 1.00 90.06 86 SER A N 1
ATOM 669 C CA . SER A 1 86 ? -15.175 -11.248 45.911 1.00 90.06 86 SER A CA 1
ATOM 670 C C . SER A 1 86 ? -15.187 -11.061 44.395 1.00 90.06 86 SER A C 1
ATOM 672 O O . SER A 1 86 ? -14.922 -9.963 43.904 1.00 90.06 86 SER A O 1
ATOM 674 N N . SER A 1 87 ? -15.557 -12.114 43.657 1.00 86.25 87 SER A N 1
ATOM 675 C CA . SER A 1 87 ? -15.691 -12.075 42.198 1.00 86.25 87 SER A CA 1
ATOM 676 C C . SER A 1 87 ? -16.767 -11.077 41.748 1.00 86.25 87 SER A C 1
ATOM 678 O O . SER A 1 87 ? -16.487 -10.183 40.950 1.00 86.25 87 SER A O 1
ATOM 680 N N . VAL A 1 88 ? -17.968 -11.134 42.335 1.00 87.19 88 VAL A N 1
ATOM 681 C CA . VAL A 1 88 ? -19.079 -10.222 42.001 1.00 87.19 88 VAL A CA 1
ATOM 682 C C . VAL A 1 88 ? -18.737 -8.758 42.296 1.00 87.19 88 VAL A C 1
ATOM 684 O O . VAL A 1 88 ? -19.065 -7.882 41.495 1.00 87.19 88 VAL A O 1
ATOM 687 N N . LEU A 1 89 ? -18.062 -8.468 43.411 1.00 85.31 89 LEU A N 1
ATOM 688 C CA . LEU A 1 89 ? -17.629 -7.111 43.759 1.00 85.31 89 LEU A CA 1
ATOM 689 C C . LEU A 1 89 ? -16.527 -6.600 42.828 1.00 85.31 89 LEU A C 1
ATOM 691 O O . LEU A 1 89 ? -16.556 -5.433 42.440 1.00 85.31 89 LEU A O 1
ATOM 695 N N . LYS A 1 90 ? -15.590 -7.460 42.414 1.00 84.81 90 LYS A N 1
ATOM 696 C CA . LYS A 1 90 ? -14.584 -7.101 41.403 1.00 84.81 90 LYS A CA 1
ATOM 697 C C . LYS A 1 90 ? -15.246 -6.777 40.065 1.00 84.81 90 LYS A C 1
ATOM 699 O O . LYS A 1 90 ? -14.931 -5.748 39.476 1.00 84.81 90 LYS A O 1
ATOM 704 N N . THR A 1 91 ? -16.209 -7.583 39.621 1.00 81.06 91 THR A N 1
ATOM 705 C CA . THR A 1 91 ? -16.927 -7.348 38.358 1.00 81.06 91 THR A CA 1
ATOM 706 C C . THR A 1 91 ? -17.846 -6.127 38.420 1.00 81.06 91 THR A C 1
ATOM 708 O O . THR A 1 91 ? -17.910 -5.368 37.459 1.00 81.06 91 THR A O 1
ATOM 711 N N . SER A 1 92 ? -18.523 -5.876 39.545 1.00 78.50 92 SER A N 1
ATOM 712 C CA . SER A 1 92 ? -19.406 -4.707 39.691 1.00 78.50 92 SER A CA 1
ATOM 713 C C . SER A 1 92 ? -18.635 -3.389 39.811 1.00 78.50 92 SER A C 1
ATOM 715 O O . SER A 1 92 ? -19.084 -2.358 39.303 1.00 78.50 92 SER A O 1
ATOM 717 N N . ARG A 1 93 ? -17.453 -3.423 40.440 1.00 75.69 93 ARG A N 1
ATOM 718 C CA . ARG A 1 93 ? -16.525 -2.286 40.517 1.00 75.69 93 ARG A CA 1
ATOM 719 C C . ARG A 1 93 ? -15.679 -2.114 39.260 1.00 75.69 93 ARG A C 1
ATOM 721 O O . ARG A 1 93 ? -15.162 -1.018 39.059 1.00 75.69 93 ARG A O 1
ATOM 728 N N . MET A 1 94 ? -15.603 -3.119 38.381 1.00 64.88 94 MET A N 1
ATOM 729 C CA . MET A 1 94 ? -15.155 -2.962 36.991 1.00 64.88 94 MET A CA 1
ATOM 730 C C . MET A 1 94 ? -16.182 -2.155 36.181 1.00 64.88 94 MET A C 1
ATOM 732 O O . MET A 1 94 ? -16.738 -2.593 35.179 1.00 64.88 94 MET A O 1
ATOM 736 N N . ARG A 1 95 ? -16.413 -0.911 36.596 1.00 58.97 95 ARG A N 1
ATOM 737 C CA . ARG A 1 95 ? -16.808 0.144 35.680 1.00 58.97 95 ARG A CA 1
ATOM 738 C C . ARG A 1 95 ? -15.515 0.705 35.130 1.00 58.97 95 ARG A C 1
ATOM 740 O O . ARG A 1 95 ? -14.765 1.357 35.852 1.00 58.97 95 ARG A O 1
ATOM 747 N N . THR A 1 96 ? -15.258 0.476 33.850 1.00 53.56 96 THR A N 1
ATOM 748 C CA . THR A 1 96 ? -14.320 1.294 33.091 1.00 53.56 96 THR A CA 1
ATOM 749 C C . THR A 1 96 ? -14.824 2.730 33.191 1.00 53.56 96 THR A C 1
ATOM 751 O O . THR A 1 96 ? -15.663 3.170 32.406 1.00 53.56 96 THR A O 1
ATOM 754 N N . LYS A 1 97 ? -14.341 3.492 34.178 1.00 54.31 97 LYS A N 1
ATOM 755 C CA . LYS A 1 97 ? -14.276 4.940 34.025 1.00 54.31 97 LYS A CA 1
ATOM 756 C C . LYS A 1 97 ? -13.385 5.135 32.811 1.00 54.31 97 LYS A C 1
ATOM 758 O O . LYS A 1 97 ? -12.163 5.034 32.893 1.00 54.31 97 LYS A O 1
ATOM 763 N N . VAL A 1 98 ? -14.007 5.321 31.651 1.00 51.00 98 VAL A N 1
ATOM 764 C CA . VAL A 1 98 ? -13.317 5.850 30.487 1.00 51.00 98 VAL A CA 1
ATOM 765 C C . VAL A 1 98 ? -12.919 7.255 30.909 1.00 51.00 98 VAL A C 1
ATOM 767 O O . VAL A 1 98 ? -13.717 8.188 30.866 1.00 51.00 98 VAL A O 1
ATOM 770 N N . ASN A 1 99 ? -11.708 7.390 31.441 1.00 52.81 99 ASN A N 1
ATOM 771 C CA . ASN A 1 99 ? -11.129 8.688 31.710 1.00 52.81 99 ASN A CA 1
ATOM 772 C C . ASN A 1 99 ? -10.946 9.362 30.342 1.00 52.81 99 ASN A C 1
ATOM 774 O O . ASN A 1 99 ? -9.961 9.131 29.648 1.00 52.81 99 ASN A O 1
ATOM 778 N N . PHE A 1 100 ? -11.922 10.182 29.938 1.00 52.91 100 PHE A N 1
ATOM 779 C CA . PHE A 1 100 ? -11.825 11.055 28.760 1.00 52.91 100 PHE A CA 1
ATOM 780 C C . PHE A 1 100 ? -10.706 12.097 28.916 1.00 52.91 100 PHE A C 1
ATOM 782 O O . PHE A 1 100 ? -10.255 12.689 27.937 1.00 52.91 100 PHE A O 1
ATOM 789 N N . LYS A 1 101 ? -10.217 12.306 30.146 1.00 53.16 101 LYS A N 1
ATOM 790 C CA . LYS A 1 101 ? -8.978 13.038 30.396 1.00 53.16 101 LYS A CA 1
ATOM 791 C C . LYS A 1 101 ? -7.810 12.185 29.927 1.00 53.16 101 LYS A C 1
ATOM 793 O O . LYS A 1 101 ? -7.420 11.257 30.628 1.00 53.16 101 LYS A O 1
ATOM 798 N N . HIS A 1 102 ? -7.325 12.526 28.730 1.00 51.16 102 HIS A N 1
ATOM 799 C CA . HIS A 1 102 ? -6.029 12.175 28.156 1.00 51.16 102 HIS A CA 1
ATOM 800 C C . HIS A 1 102 ? -5.331 11.042 28.925 1.00 51.16 102 HIS A C 1
ATOM 802 O O . HIS A 1 102 ? -4.474 11.287 29.778 1.00 51.16 102 HIS A O 1
ATOM 808 N N . LYS A 1 103 ? -5.586 9.782 28.530 1.00 51.69 103 LYS A N 1
ATOM 809 C CA . LYS A 1 103 ? -4.433 8.874 28.418 1.00 51.69 103 LYS A CA 1
ATOM 810 C C . LYS A 1 103 ? -3.360 9.718 27.747 1.00 51.69 103 LYS A C 1
ATOM 812 O O . LYS A 1 103 ? -3.694 10.337 26.738 1.00 51.69 103 LYS A O 1
ATOM 817 N N . ARG A 1 104 ? -2.158 9.825 28.328 1.00 51.59 104 ARG A N 1
ATOM 818 C CA . ARG A 1 104 ? -1.005 10.398 27.624 1.00 51.59 104 ARG A CA 1
ATOM 819 C C . ARG A 1 104 ? -1.027 9.758 26.243 1.00 51.59 104 ARG A C 1
ATOM 821 O O . ARG A 1 104 ? -0.735 8.571 26.123 1.00 51.59 104 ARG A O 1
ATOM 828 N N . VAL A 1 105 ? -1.541 10.481 25.251 1.00 53.97 105 VAL A N 1
ATOM 829 C CA . VAL A 1 105 ? -1.588 9.985 23.887 1.00 53.97 105 VAL A CA 1
ATOM 830 C C . VAL A 1 105 ? -0.118 9.781 23.590 1.00 53.97 105 VAL A C 1
ATOM 832 O O . VAL A 1 105 ? 0.665 10.700 23.845 1.00 53.97 105 VAL A O 1
ATOM 835 N N . ASN A 1 106 ? 0.281 8.569 23.193 1.00 58.78 106 ASN A N 1
ATOM 836 C CA . ASN A 1 106 ? 1.644 8.337 22.720 1.00 58.78 106 ASN A CA 1
ATOM 837 C C . ASN A 1 106 ? 1.998 9.524 21.822 1.00 58.78 106 ASN A C 1
ATOM 839 O O . ASN A 1 106 ? 1.247 9.781 20.880 1.00 58.78 106 ASN A O 1
ATOM 843 N N . GLY A 1 107 ? 3.048 10.287 22.157 1.00 63.16 107 GLY A N 1
ATOM 844 C CA . GLY A 1 107 ? 3.325 11.579 21.506 1.00 63.16 107 GLY A CA 1
ATOM 845 C C . GLY A 1 107 ? 3.280 11.471 19.980 1.00 63.16 107 GLY A C 1
ATOM 846 O O . GLY A 1 107 ? 2.654 12.288 19.317 1.00 63.16 107 GLY A O 1
ATOM 847 N N . GLN A 1 108 ? 3.767 10.339 19.465 1.00 67.12 108 GLN A N 1
ATOM 848 C CA . GLN A 1 108 ? 3.713 9.940 18.062 1.00 67.12 108 GLN A CA 1
ATOM 849 C C . GLN A 1 108 ? 2.305 10.013 17.445 1.00 67.12 108 GLN A C 1
ATOM 851 O O . GLN A 1 108 ? 2.139 10.651 16.414 1.00 67.12 108 GLN A O 1
ATOM 856 N N . ASN A 1 109 ? 1.269 9.443 18.069 1.00 71.94 109 ASN A N 1
ATOM 857 C CA . ASN A 1 109 ? -0.091 9.457 17.507 1.00 71.94 109 ASN A CA 1
ATOM 858 C C . ASN A 1 109 ? -0.696 10.865 17.486 1.00 71.94 109 ASN A C 1
ATOM 860 O O . ASN A 1 109 ? -1.435 11.206 16.564 1.00 71.94 109 ASN A O 1
ATOM 864 N N . SER A 1 110 ? -0.369 11.685 18.489 1.00 76.38 110 SER A N 1
ATOM 865 C CA . SER A 1 110 ? -0.788 13.090 18.535 1.00 76.38 110 SER A CA 1
ATOM 866 C C . SER A 1 110 ? -0.127 13.898 17.416 1.00 76.38 110 SER A C 1
ATOM 868 O O . SER A 1 110 ? -0.781 14.699 16.748 1.00 76.38 110 SER A O 1
ATOM 870 N N . ASP A 1 111 ? 1.156 13.646 17.158 1.00 80.19 111 ASP A N 1
ATOM 871 C CA . ASP A 1 111 ? 1.901 14.332 16.106 1.00 80.19 111 ASP A CA 1
ATOM 872 C C . ASP A 1 111 ? 1.445 13.915 14.703 1.00 80.19 111 ASP A C 1
ATOM 874 O O . ASP A 1 111 ? 1.326 14.774 13.831 1.00 80.19 111 ASP A O 1
ATOM 878 N N . ILE A 1 112 ? 1.111 12.637 14.492 1.00 80.06 112 ILE A N 1
ATOM 879 C CA . ILE A 1 112 ? 0.516 12.145 13.237 1.00 80.06 112 ILE A CA 1
ATOM 880 C C . ILE A 1 112 ? -0.826 12.833 12.983 1.00 80.06 112 ILE A C 1
ATOM 882 O O . ILE A 1 112 ? -1.022 13.435 11.929 1.00 80.06 112 ILE A O 1
ATOM 886 N N . ALA A 1 113 ? -1.724 12.811 13.972 1.00 82.88 113 ALA A N 1
ATOM 887 C CA . ALA A 1 113 ? -3.035 13.444 13.855 1.00 82.88 113 ALA A CA 1
ATOM 888 C C . ALA A 1 113 ? -2.920 14.954 13.601 1.00 82.88 113 ALA A C 1
ATOM 890 O O . ALA A 1 113 ? -3.704 15.523 12.844 1.00 82.88 113 ALA A O 1
ATOM 891 N N . ARG A 1 114 ? -1.919 15.613 14.197 1.00 84.00 114 ARG A N 1
ATOM 892 C CA . ARG A 1 114 ? -1.653 17.036 13.970 1.00 84.00 114 ARG A CA 1
ATOM 893 C C . ARG A 1 114 ? -1.145 17.320 12.557 1.00 84.00 114 ARG A C 1
ATOM 895 O O . ARG A 1 114 ? -1.583 18.303 11.970 1.00 84.00 114 ARG A O 1
ATOM 902 N N . LYS A 1 115 ? -0.279 16.469 11.998 1.00 83.75 115 LYS A N 1
ATOM 903 C CA . LYS A 1 115 ? 0.155 16.575 10.593 1.00 83.75 115 LYS A CA 1
ATOM 904 C C . LYS A 1 115 ? -1.019 16.395 9.632 1.00 83.75 115 LYS A C 1
ATOM 906 O O . LYS A 1 115 ? -1.212 17.238 8.763 1.00 83.75 115 LYS A O 1
ATOM 911 N N . GLU A 1 116 ? -1.854 15.377 9.848 1.00 83.81 116 GLU A N 1
ATOM 912 C CA . GLU A 1 116 ? -3.071 15.183 9.049 1.00 83.81 116 GLU A CA 1
ATOM 913 C C . GLU A 1 116 ? -4.015 16.386 9.161 1.00 83.81 116 GLU A C 1
ATOM 915 O O . GLU A 1 116 ? -4.541 16.861 8.161 1.00 83.81 116 GLU A O 1
ATOM 920 N N . TRP A 1 117 ? -4.214 16.918 10.368 1.00 83.94 117 TRP A N 1
ATOM 921 C CA . TRP A 1 117 ? -5.063 18.088 10.596 1.00 83.94 117 TRP A CA 1
ATOM 922 C C . TRP A 1 117 ? -4.544 19.351 9.899 1.00 83.94 117 TRP A C 1
ATOM 924 O O . TRP A 1 117 ? -5.335 20.149 9.392 1.00 83.94 117 TRP A O 1
ATOM 934 N N . ASN A 1 118 ? -3.223 19.525 9.832 1.00 83.94 118 ASN A N 1
ATOM 935 C CA . ASN A 1 118 ? -2.614 20.661 9.147 1.00 83.94 118 ASN A CA 1
ATOM 936 C C . ASN A 1 118 ? -2.927 20.666 7.641 1.00 83.94 118 ASN A C 1
ATOM 938 O O . ASN A 1 118 ? -3.155 21.745 7.097 1.00 83.94 118 ASN A O 1
ATOM 942 N N . LEU A 1 119 ? -3.049 19.494 6.997 1.00 81.12 119 LEU A N 1
ATOM 943 C CA . LEU A 1 119 ? -3.491 19.398 5.595 1.00 81.12 119 LEU A CA 1
ATOM 944 C C . LEU A 1 119 ? -4.872 20.029 5.381 1.00 81.12 119 LEU A C 1
ATOM 946 O O . LEU A 1 119 ? -5.100 20.725 4.397 1.00 81.12 119 LEU A O 1
ATOM 950 N N . PHE A 1 120 ? -5.805 19.796 6.309 1.00 82.25 120 PHE A N 1
ATOM 951 C CA . PHE A 1 120 ? -7.154 20.359 6.223 1.00 82.25 120 PHE A CA 1
ATOM 952 C C . PHE A 1 120 ? -7.169 21.854 6.538 1.00 82.25 120 PHE A C 1
ATOM 954 O O . PHE A 1 120 ? -7.888 22.607 5.883 1.00 82.25 120 PHE A O 1
ATOM 961 N N . LYS A 1 121 ? -6.362 22.301 7.508 1.00 77.94 121 LYS A N 1
ATOM 962 C CA . LYS A 1 121 ? -6.237 23.725 7.855 1.00 77.94 121 LYS A CA 1
ATOM 963 C C . LYS A 1 121 ? -5.693 24.575 6.715 1.00 77.94 121 LYS A C 1
ATOM 965 O O . LYS A 1 121 ? -6.145 25.700 6.563 1.00 77.94 121 LYS A O 1
ATOM 970 N N . ALA A 1 122 ? -4.768 24.039 5.922 1.00 68.31 122 ALA A N 1
ATOM 971 C CA . ALA A 1 122 ? -4.202 24.751 4.780 1.00 68.31 122 ALA A CA 1
ATOM 972 C C . ALA A 1 122 ? -5.253 25.118 3.712 1.00 68.31 122 ALA A C 1
ATOM 974 O O . ALA A 1 122 ? -5.029 26.034 2.931 1.00 68.31 122 ALA A O 1
ATOM 975 N N . ILE A 1 123 ? -6.398 24.420 3.674 1.00 63.12 123 ILE A N 1
ATOM 976 C CA . ILE A 1 123 ? -7.458 24.623 2.668 1.00 63.12 123 ILE A CA 1
ATOM 977 C C . ILE A 1 123 ? -8.749 25.179 3.277 1.00 63.12 123 ILE A C 1
ATOM 979 O O . ILE A 1 123 ? -9.541 25.822 2.585 1.00 63.12 123 ILE A O 1
ATOM 983 N N . GLY A 1 124 ? -9.002 24.910 4.558 1.00 55.09 124 GLY A N 1
ATOM 984 C CA . GLY A 1 124 ? -10.222 25.334 5.227 1.00 55.09 124 GLY A CA 1
ATOM 985 C C . GLY A 1 124 ? -10.376 26.851 5.192 1.00 55.09 124 GLY A C 1
ATOM 986 O O . GLY A 1 124 ? -9.631 27.562 5.860 1.00 55.09 124 GLY A O 1
ATOM 987 N N . ARG A 1 125 ? -11.398 27.346 4.479 1.00 52.47 125 ARG A N 1
ATOM 988 C CA . ARG A 1 125 ? -11.951 28.671 4.782 1.00 52.47 125 ARG A CA 1
ATOM 989 C C . ARG A 1 125 ? -12.349 28.679 6.253 1.00 52.47 125 ARG A C 1
ATOM 991 O O . ARG A 1 125 ? -12.871 27.677 6.755 1.00 52.47 125 ARG A O 1
ATOM 998 N N . ALA A 1 126 ? -12.116 29.804 6.921 1.00 45.38 126 ALA A N 1
ATOM 999 C CA . ALA A 1 126 ? -12.633 30.035 8.258 1.00 45.38 126 ALA A CA 1
ATOM 1000 C C . ALA A 1 126 ? -14.124 29.637 8.297 1.00 45.38 126 ALA A C 1
ATOM 1002 O O . ALA A 1 126 ? -14.877 29.909 7.357 1.00 45.38 126 ALA A O 1
ATOM 1003 N N . MET A 1 127 ? -14.529 28.900 9.337 1.00 43.72 127 MET A N 1
ATOM 1004 C CA . MET A 1 127 ? -15.928 28.500 9.538 1.00 43.72 127 MET A CA 1
ATOM 1005 C C . MET A 1 127 ? -16.844 29.729 9.395 1.00 43.72 127 MET A C 1
ATOM 1007 O O . MET A 1 127 ? -16.418 30.812 9.783 1.00 43.72 127 MET A O 1
ATOM 1011 N N . PRO A 1 128 ? -18.109 29.598 8.950 1.00 48.16 128 PRO A N 1
ATOM 1012 C CA . PRO A 1 128 ? -19.017 30.745 8.789 1.00 48.16 128 PRO A CA 1
ATOM 1013 C C . PRO A 1 128 ? -19.188 31.623 10.045 1.00 48.16 128 PRO A C 1
ATOM 1015 O O . PRO A 1 128 ? -19.633 32.759 9.942 1.00 48.16 128 PRO A O 1
ATOM 1018 N N . ASN A 1 129 ? -18.837 31.087 11.221 1.00 52.50 129 ASN A N 1
ATOM 1019 C CA . ASN A 1 129 ? -18.935 31.743 12.524 1.00 52.50 129 ASN A CA 1
ATOM 1020 C C . ASN A 1 129 ? -17.563 32.079 13.146 1.00 52.50 129 ASN A C 1
ATOM 1022 O O . ASN A 1 129 ? -17.512 32.469 14.310 1.00 52.50 129 ASN A O 1
ATOM 1026 N N . ALA A 1 130 ? -16.455 31.848 12.439 1.00 49.81 130 ALA A N 1
ATOM 1027 C CA . ALA A 1 130 ? -15.155 32.356 12.853 1.00 49.81 130 ALA A CA 1
ATOM 1028 C C . ALA A 1 130 ? -15.103 33.836 12.465 1.00 49.81 130 ALA A C 1
ATOM 1030 O O . ALA A 1 130 ? -15.485 34.180 11.346 1.00 49.81 130 ALA A O 1
ATOM 1031 N N . GLU A 1 131 ? -14.698 34.705 13.395 1.00 47.22 131 GLU A N 1
ATOM 1032 C CA . GLU A 1 131 ? -14.488 36.118 13.075 1.00 47.22 131 GLU A CA 1
ATOM 1033 C C . GLU A 1 131 ? -13.591 36.222 11.832 1.00 47.22 131 GLU A C 1
ATOM 1035 O O . GLU A 1 131 ? -12.661 35.418 11.696 1.00 47.22 131 GLU A O 1
ATOM 1040 N N . PRO A 1 132 ? -13.900 37.132 10.894 1.00 46.75 132 PRO A N 1
ATOM 1041 C CA . PRO A 1 132 ? -13.116 37.289 9.685 1.00 46.75 132 PRO A CA 1
ATOM 1042 C C . PRO A 1 132 ? -11.743 37.829 10.086 1.00 46.75 132 PRO A C 1
ATOM 1044 O O . PRO A 1 132 ? -11.553 39.029 10.232 1.00 46.75 132 PRO A O 1
ATOM 1047 N N . GLU A 1 133 ? -10.780 36.940 10.310 1.00 50.38 133 GLU A N 1
ATOM 1048 C CA . GLU A 1 133 ? -9.385 37.313 10.140 1.00 50.38 133 GLU A CA 1
ATOM 1049 C C . GLU A 1 133 ? -9.204 37.551 8.638 1.00 50.38 133 GLU A C 1
ATOM 1051 O O . GLU A 1 133 ? -9.523 36.672 7.834 1.00 50.38 133 GLU A O 1
ATOM 1056 N N . ASP A 1 134 ? -8.763 38.758 8.277 1.00 45.16 134 ASP A N 1
ATOM 1057 C CA . ASP A 1 134 ? -8.653 39.343 6.928 1.00 45.16 134 ASP A CA 1
ATOM 1058 C C . ASP A 1 134 ? -7.711 38.598 5.950 1.00 45.16 134 ASP A C 1
ATOM 1060 O O . ASP A 1 134 ? -7.100 39.194 5.065 1.00 45.16 134 ASP A O 1
ATOM 1064 N N . ALA A 1 135 ? -7.559 37.284 6.081 1.00 50.81 135 ALA A N 1
ATOM 1065 C CA . ALA A 1 135 ? -6.877 36.452 5.112 1.00 50.81 135 ALA A CA 1
ATOM 1066 C C . ALA A 1 135 ? -7.890 35.991 4.059 1.00 50.81 135 ALA A C 1
ATOM 1068 O O . ALA A 1 135 ? -8.444 34.889 4.135 1.00 50.81 135 ALA A O 1
ATOM 1069 N N . GLU A 1 136 ? -8.111 36.816 3.032 1.00 48.47 136 GLU A N 1
ATOM 1070 C CA . GLU A 1 136 ? -8.412 36.222 1.732 1.00 48.47 136 GLU A CA 1
ATOM 1071 C C . GLU A 1 136 ? -7.311 35.184 1.465 1.00 48.47 136 GLU A C 1
ATOM 1073 O O . GLU A 1 136 ? -6.128 35.529 1.559 1.00 48.47 136 GLU A O 1
ATOM 1078 N N . PRO A 1 137 ? -7.638 33.904 1.206 1.00 51.59 137 PRO A N 1
ATOM 1079 C CA . PRO A 1 137 ? -6.630 32.997 0.704 1.00 51.59 137 PRO A CA 1
ATOM 1080 C C . PRO A 1 137 ? -6.217 33.571 -0.647 1.00 51.59 137 PRO A C 1
ATOM 1082 O O . PRO A 1 137 ? -6.977 33.476 -1.612 1.00 51.59 137 PRO A O 1
ATOM 1085 N N . ASP A 1 138 ? -5.051 34.214 -0.687 1.00 47.38 138 ASP A N 1
ATOM 1086 C CA . ASP A 1 138 ? -4.355 34.577 -1.913 1.00 47.38 138 ASP A CA 1
ATOM 1087 C C . ASP A 1 138 ? -4.000 33.258 -2.608 1.00 47.38 138 ASP A C 1
ATOM 1089 O O . ASP A 1 138 ? -2.913 32.699 -2.451 1.00 47.38 138 ASP A O 1
ATOM 1093 N N . LEU A 1 139 ? -5.000 32.668 -3.273 1.00 51.81 139 LEU A N 1
ATOM 1094 C CA . LEU A 1 139 ? -4.848 31.555 -4.194 1.00 51.81 139 LEU A CA 1
ATOM 1095 C C . LEU A 1 139 ? -4.019 32.112 -5.344 1.00 51.81 139 LEU A C 1
ATOM 1097 O O . LEU A 1 139 ? -4.559 32.578 -6.350 1.00 51.81 139 LEU A O 1
ATOM 1101 N N . GLY A 1 140 ? -2.700 32.109 -5.160 1.00 50.34 140 GLY A N 1
ATOM 1102 C CA . GLY A 1 140 ? -1.771 32.546 -6.181 1.00 50.34 140 GLY A CA 1
ATOM 1103 C C . GLY A 1 140 ? -2.083 31.825 -7.501 1.00 50.34 140 GLY A C 1
ATOM 1104 O O . GLY A 1 140 ? -2.491 30.658 -7.491 1.00 50.34 140 GLY A O 1
ATOM 1105 N N . PRO A 1 141 ? -1.882 32.475 -8.660 1.00 51.84 141 PRO A N 1
ATOM 1106 C CA . PRO A 1 141 ? -2.276 31.954 -9.975 1.00 51.84 141 PRO A CA 1
ATOM 1107 C C . PRO A 1 141 ? -1.705 30.561 -10.323 1.00 51.84 141 PRO A C 1
ATOM 1109 O O . PRO A 1 141 ? -2.211 29.899 -11.227 1.00 51.84 141 PRO A O 1
ATOM 1112 N N . GLN A 1 142 ? -0.694 30.083 -9.589 1.00 51.69 142 GLN A N 1
ATOM 1113 C CA . GLN A 1 142 ? -0.133 28.732 -9.689 1.00 51.69 142 GLN A CA 1
ATOM 1114 C C . GLN A 1 142 ? -1.034 27.614 -9.134 1.00 51.69 142 GLN A C 1
ATOM 1116 O O . GLN A 1 142 ? -0.940 26.487 -9.617 1.00 51.69 142 GLN A O 1
ATOM 1121 N N . GLU A 1 143 ? -1.939 27.882 -8.183 1.00 52.84 143 GLU A N 1
ATOM 1122 C CA . GLU A 1 143 ? -2.828 26.838 -7.639 1.00 52.84 143 GLU A CA 1
ATOM 1123 C C . GLU A 1 143 ? -3.943 26.428 -8.617 1.00 52.84 143 GLU A C 1
ATOM 1125 O O . GLU A 1 143 ? -4.471 25.318 -8.532 1.00 52.84 143 GLU A O 1
ATOM 1130 N N . ALA A 1 144 ? -4.278 27.292 -9.580 1.00 50.44 144 ALA A N 1
ATOM 1131 C CA . ALA A 1 144 ? -5.361 27.068 -10.538 1.00 50.44 144 ALA A CA 1
ATOM 1132 C C . ALA A 1 144 ? -5.024 26.048 -11.647 1.00 50.44 144 ALA A C 1
ATOM 1134 O O . ALA A 1 144 ? -5.928 25.600 -12.351 1.00 50.44 144 ALA A O 1
ATOM 1135 N N . LEU A 1 145 ? -3.749 25.668 -11.807 1.00 56.31 145 LEU A N 1
ATOM 1136 C CA . LEU A 1 145 ? -3.269 24.787 -12.885 1.00 56.31 145 LEU A CA 1
ATOM 1137 C C . LEU A 1 145 ? -2.748 23.426 -12.391 1.00 56.31 145 LEU A C 1
ATOM 1139 O O . LEU A 1 145 ? -2.121 22.693 -13.155 1.00 56.31 145 LEU A O 1
ATOM 1143 N N . LEU A 1 146 ? -3.006 23.060 -11.131 1.00 65.38 146 LEU A N 1
ATOM 1144 C CA . LEU A 1 146 ? -2.560 21.775 -10.589 1.00 65.38 146 LEU A CA 1
ATOM 1145 C C . LEU A 1 146 ? -3.270 20.612 -11.302 1.00 65.38 146 LEU A C 1
ATOM 1147 O O . LEU A 1 146 ? -4.492 20.470 -11.232 1.00 65.38 146 LEU A O 1
ATOM 1151 N N . CYS A 1 147 ? -2.500 19.744 -11.965 1.00 69.94 147 CYS A N 1
ATOM 1152 C CA . CYS A 1 147 ? -3.014 18.540 -12.618 1.00 69.94 147 CYS A CA 1
ATOM 1153 C C . CYS A 1 147 ? -3.282 17.438 -11.577 1.00 69.94 147 CYS A C 1
ATOM 1155 O O . CYS A 1 147 ? -2.504 16.494 -11.422 1.00 69.94 147 CYS A O 1
ATOM 1157 N N . LEU A 1 148 ? -4.370 17.589 -10.817 1.00 82.19 148 LEU A N 1
ATOM 1158 C CA . LEU A 1 148 ? -4.783 16.614 -9.809 1.00 82.19 148 LEU A CA 1
ATOM 1159 C C . LEU A 1 148 ? -5.784 15.597 -10.377 1.00 82.19 148 LEU A C 1
ATOM 1161 O O . LEU A 1 148 ? -6.725 15.980 -11.078 1.00 82.19 148 LEU A O 1
ATOM 1165 N N . PRO A 1 149 ? -5.638 14.303 -10.040 1.00 84.69 149 PRO A N 1
ATOM 1166 C CA . PRO A 1 149 ? -6.608 13.289 -10.424 1.00 84.69 149 PRO A CA 1
ATOM 1167 C C . PRO A 1 149 ? -7.920 13.466 -9.646 1.00 84.69 149 PRO A C 1
ATOM 1169 O O . PRO A 1 149 ? -7.924 13.842 -8.472 1.00 84.69 149 PRO A O 1
ATOM 1172 N N . ASN A 1 150 ? -9.052 13.129 -10.272 1.00 87.31 150 ASN A N 1
ATOM 1173 C CA . ASN A 1 150 ? -10.356 13.151 -9.605 1.00 87.31 150 ASN A CA 1
ATOM 1174 C C . ASN A 1 150 ? -10.555 11.902 -8.728 1.00 87.31 150 ASN A C 1
ATOM 1176 O O . ASN A 1 150 ? -11.301 10.976 -9.056 1.00 87.31 150 ASN A O 1
ATOM 1180 N N . LEU A 1 151 ? -9.890 11.894 -7.575 1.00 89.75 151 LEU A N 1
ATOM 1181 C CA . LEU A 1 151 ? -9.936 10.787 -6.623 1.00 89.75 151 LEU A CA 1
ATOM 1182 C C . LEU A 1 151 ? -11.313 10.581 -5.976 1.00 89.75 151 LEU A C 1
ATOM 1184 O O . LEU A 1 151 ? -11.605 9.494 -5.482 1.00 89.75 151 LEU A O 1
ATOM 1188 N N . MET A 1 152 ? -12.183 11.593 -5.990 1.00 89.62 152 MET A N 1
ATOM 1189 C CA . MET A 1 152 ? -13.547 11.466 -5.467 1.00 89.62 152 MET A CA 1
ATOM 1190 C C . MET A 1 152 ? -14.429 10.639 -6.400 1.00 89.62 152 MET A C 1
ATOM 1192 O O . MET A 1 152 ? -15.179 9.781 -5.932 1.00 89.62 152 MET A O 1
ATOM 1196 N N . HIS A 1 153 ? -14.288 10.837 -7.713 1.00 88.44 153 HIS A N 1
ATOM 1197 C CA . HIS A 1 153 ? -14.900 9.951 -8.700 1.00 88.44 153 HIS A CA 1
ATOM 1198 C C . HIS A 1 153 ? -14.345 8.529 -8.541 1.00 88.44 153 HIS A C 1
ATOM 1200 O O . HIS A 1 153 ? -15.111 7.571 -8.458 1.00 88.44 153 HIS A O 1
ATOM 1206 N N . GLN A 1 154 ? -13.021 8.392 -8.422 1.00 89.12 154 GLN A N 1
ATOM 1207 C CA . GLN A 1 154 ? -12.367 7.097 -8.227 1.00 89.12 154 GLN A CA 1
ATOM 1208 C C . GLN A 1 154 ? -12.902 6.363 -6.977 1.00 89.12 154 GLN A C 1
ATOM 1210 O O . GLN A 1 154 ? -13.262 5.189 -7.055 1.00 89.12 154 GLN A O 1
ATOM 1215 N N . SER A 1 155 ? -13.045 7.066 -5.849 1.00 91.06 155 SER A N 1
ATOM 1216 C CA . SER A 1 155 ? -13.655 6.562 -4.607 1.00 91.06 155 SER A CA 1
ATOM 1217 C C . SER A 1 155 ? -15.079 6.046 -4.821 1.00 91.06 155 SER A C 1
ATOM 1219 O O . SER A 1 155 ? -15.437 4.981 -4.320 1.00 91.06 155 SER A O 1
ATOM 1221 N N . HIS A 1 156 ? -15.892 6.765 -5.601 1.00 89.00 156 HIS A N 1
ATOM 1222 C CA . HIS A 1 156 ? -17.253 6.341 -5.920 1.00 89.00 156 HIS A CA 1
ATOM 1223 C C . HIS A 1 156 ? -17.282 5.050 -6.752 1.00 89.00 156 HIS A C 1
ATOM 1225 O O . HIS A 1 156 ? -18.071 4.154 -6.444 1.00 89.00 156 HIS A O 1
ATOM 1231 N N . LEU A 1 157 ? -16.406 4.922 -7.755 1.00 87.44 157 LEU A N 1
ATOM 1232 C CA . LEU A 1 157 ? -16.309 3.714 -8.583 1.00 87.44 157 LEU A CA 1
ATOM 1233 C C . LEU A 1 157 ? -15.913 2.487 -7.753 1.00 87.44 157 LEU A C 1
ATOM 1235 O O . LEU A 1 157 ? -16.586 1.461 -7.811 1.00 87.44 157 LEU A O 1
ATOM 1239 N N . PHE A 1 158 ? -14.867 2.613 -6.936 1.00 88.25 158 PHE A N 1
ATOM 1240 C CA . PHE A 1 158 ? -14.395 1.546 -6.051 1.00 88.25 158 PHE A CA 1
ATOM 1241 C C . PHE A 1 158 ? -15.428 1.179 -4.971 1.00 88.25 158 PHE A C 1
ATOM 1243 O O . PHE A 1 158 ? -15.710 0.004 -4.737 1.00 88.25 158 PHE A O 1
ATOM 1250 N N . SER A 1 159 ? -16.087 2.174 -4.373 1.00 88.38 159 SER A N 1
ATOM 1251 C CA . SER A 1 159 ? -17.169 1.942 -3.407 1.00 88.38 159 SER A CA 1
ATOM 1252 C C . SER A 1 159 ? -18.352 1.193 -4.035 1.00 88.38 159 SER A C 1
ATOM 1254 O O . SER A 1 159 ? -18.846 0.225 -3.458 1.00 88.38 159 SER A O 1
ATOM 1256 N N . SER A 1 160 ? -18.755 1.571 -5.253 1.00 83.88 160 SER A N 1
ATOM 1257 C CA . SER A 1 160 ? -19.832 0.896 -5.999 1.00 83.88 160 SER A CA 1
ATOM 1258 C C . SER A 1 160 ? -19.461 -0.538 -6.391 1.00 83.88 160 SER A C 1
ATOM 1260 O O . SER A 1 160 ? -20.316 -1.417 -6.424 1.00 83.88 160 SER A O 1
ATOM 1262 N N . ALA A 1 161 ? -18.174 -0.782 -6.637 1.00 82.62 161 ALA A N 1
ATOM 1263 C CA . ALA A 1 161 ? -17.597 -2.102 -6.861 1.00 82.62 161 ALA A CA 1
ATOM 1264 C C . ALA A 1 161 ? -17.469 -2.962 -5.585 1.00 82.62 161 ALA A C 1
ATOM 1266 O O . ALA A 1 161 ? -17.151 -4.148 -5.682 1.00 82.62 161 ALA A O 1
ATOM 1267 N N . GLY A 1 162 ? -17.677 -2.389 -4.394 1.00 82.06 162 GLY A N 1
ATOM 1268 C CA . GLY A 1 162 ? -17.489 -3.080 -3.116 1.00 82.06 162 GLY A CA 1
ATOM 1269 C C . GLY A 1 162 ? -16.026 -3.389 -2.777 1.00 82.06 162 GLY A C 1
ATOM 1270 O O . GLY A 1 162 ? -15.764 -4.262 -1.951 1.00 82.06 162 GLY A O 1
ATOM 1271 N N . ALA A 1 163 ? -15.066 -2.703 -3.403 1.00 81.19 163 ALA A N 1
ATOM 1272 C CA . ALA A 1 163 ? -13.640 -2.949 -3.212 1.00 81.19 163 ALA A CA 1
ATOM 1273 C C . ALA A 1 163 ? -12.836 -1.651 -3.341 1.00 81.19 163 ALA A C 1
ATOM 1275 O O . ALA A 1 163 ? -13.106 -0.854 -4.225 1.00 81.19 163 ALA A O 1
ATOM 1276 N N . GLY A 1 164 ? -11.824 -1.438 -2.496 1.00 81.62 164 GLY A N 1
ATOM 1277 C CA . GLY A 1 164 ? -10.976 -0.242 -2.536 1.00 81.62 164 GLY A CA 1
ATOM 1278 C C . GLY A 1 164 ? -10.657 0.304 -1.149 1.00 81.62 164 GLY A C 1
ATOM 1279 O O . GLY A 1 164 ? -10.748 -0.409 -0.150 1.00 81.62 164 GLY A O 1
ATOM 1280 N N . LEU A 1 165 ? -10.261 1.575 -1.093 1.00 90.19 165 LEU A N 1
ATOM 1281 C CA . LEU A 1 165 ? -9.919 2.254 0.157 1.00 90.19 165 LEU A CA 1
ATOM 1282 C C . LEU A 1 165 ? -11.148 2.961 0.760 1.00 90.19 165 LEU A C 1
ATOM 1284 O O . LEU A 1 165 ? -12.116 3.250 0.055 1.00 90.19 165 LEU A O 1
ATOM 1288 N N . PRO A 1 166 ? -11.138 3.281 2.064 1.00 90.56 166 PRO A N 1
ATOM 1289 C CA . PRO A 1 166 ? -12.218 4.044 2.678 1.00 90.56 166 PRO A CA 1
ATOM 1290 C C . PRO A 1 166 ? -12.376 5.432 2.045 1.00 90.56 166 PRO A C 1
ATOM 1292 O O . PRO A 1 166 ? -11.389 6.111 1.768 1.00 90.56 166 PRO A O 1
ATOM 1295 N N . SER A 1 167 ? -13.607 5.932 1.912 1.00 88.06 167 SER A N 1
ATOM 1296 C CA . SER A 1 167 ? -13.865 7.239 1.280 1.00 88.06 167 SER A CA 1
ATOM 1297 C C . SER A 1 167 ? -13.131 8.408 1.946 1.00 88.06 167 SER A C 1
ATOM 1299 O O . SER A 1 167 ? -12.683 9.326 1.264 1.00 88.06 167 SER A O 1
ATOM 1301 N N . HIS A 1 168 ? -12.947 8.363 3.269 1.00 88.50 168 HIS A N 1
ATOM 1302 C CA . HIS A 1 168 ? -12.196 9.389 3.996 1.00 88.50 168 HIS A CA 1
ATOM 1303 C C . HIS A 1 168 ? -10.698 9.397 3.645 1.00 88.50 168 HIS A C 1
ATOM 1305 O O . HIS A 1 168 ? -10.064 10.448 3.732 1.00 88.50 168 HIS A O 1
ATOM 1311 N N . PHE A 1 169 ? -10.133 8.258 3.230 1.00 91.69 169 PHE A N 1
ATOM 1312 C CA . PHE A 1 169 ? -8.742 8.166 2.792 1.00 91.69 169 PHE A CA 1
ATOM 1313 C C . PHE A 1 169 ? -8.534 8.952 1.494 1.00 91.69 169 PHE A C 1
ATOM 1315 O O . PHE A 1 169 ? -7.590 9.732 1.409 1.00 91.69 169 PHE A O 1
ATOM 1322 N N . TYR A 1 170 ? -9.458 8.833 0.531 1.00 91.75 170 TYR A N 1
ATOM 1323 C CA . TYR A 1 170 ? -9.407 9.566 -0.742 1.00 91.75 170 TYR A CA 1
ATOM 1324 C C . TYR A 1 170 ? -9.401 11.088 -0.561 1.00 91.75 170 TYR A C 1
ATOM 1326 O O . TYR A 1 170 ? -8.700 11.794 -1.284 1.00 91.75 170 TYR A O 1
ATOM 1334 N N . VAL A 1 171 ? -10.116 11.606 0.439 1.00 89.62 171 VAL A N 1
ATOM 1335 C CA . VAL A 1 171 ? -10.066 13.039 0.763 1.00 89.62 171 VAL A CA 1
ATOM 1336 C C . VAL A 1 171 ? -8.670 13.419 1.255 1.00 89.62 171 VAL A C 1
ATOM 1338 O O . VAL A 1 171 ? -8.056 14.329 0.707 1.00 89.62 171 VAL A O 1
ATOM 1341 N N . ARG A 1 172 ? -8.128 12.686 2.236 1.00 90.56 172 ARG A N 1
ATOM 1342 C CA . ARG A 1 172 ? -6.803 12.966 2.817 1.00 90.56 172 ARG A CA 1
ATOM 1343 C C . ARG A 1 172 ? -5.681 12.882 1.783 1.00 90.56 172 ARG A C 1
ATOM 1345 O O . ARG A 1 172 ? -4.827 13.762 1.739 1.00 90.56 172 ARG A O 1
ATOM 1352 N N . ILE A 1 173 ? -5.689 11.851 0.939 1.00 92.00 173 ILE A N 1
ATOM 1353 C CA . ILE A 1 173 ? -4.673 11.681 -0.106 1.00 92.00 173 ILE A CA 1
ATOM 1354 C C . ILE A 1 173 ? -4.808 12.736 -1.207 1.00 92.00 173 ILE A C 1
ATOM 1356 O O . ILE A 1 173 ? -3.789 13.198 -1.699 1.00 92.00 173 ILE A O 1
ATOM 1360 N N . THR A 1 174 ? -6.014 13.219 -1.528 1.00 90.75 174 THR A N 1
ATOM 1361 C CA . THR A 1 174 ? -6.175 14.364 -2.448 1.00 90.75 174 THR A CA 1
ATOM 1362 C C . THR A 1 174 ? -5.466 15.612 -1.915 1.00 90.75 174 THR A C 1
ATOM 1364 O O . THR A 1 174 ? -4.770 16.290 -2.668 1.00 90.75 174 THR A O 1
ATOM 1367 N N . LEU A 1 175 ? -5.581 15.885 -0.609 1.00 88.62 175 LEU A N 1
ATOM 1368 C CA . LEU A 1 175 ? -4.872 16.996 0.040 1.00 88.62 175 LEU A CA 1
ATOM 1369 C C . LEU A 1 175 ? -3.351 16.796 0.001 1.00 88.62 175 LEU A C 1
ATOM 1371 O O . LEU A 1 175 ? -2.616 17.715 -0.345 1.00 88.62 175 LEU A O 1
ATOM 1375 N N . ALA A 1 176 ? -2.882 15.583 0.298 1.00 89.94 176 ALA A N 1
ATOM 1376 C CA . ALA A 1 176 ? -1.455 15.267 0.269 1.00 89.94 176 ALA A CA 1
ATOM 1377 C C . ALA A 1 176 ? -0.860 15.310 -1.155 1.00 89.94 176 ALA A C 1
ATOM 1379 O O . ALA A 1 176 ? 0.285 15.724 -1.326 1.00 89.94 176 ALA A O 1
ATOM 1380 N N . LEU A 1 177 ? -1.615 14.909 -2.185 1.00 90.00 177 LEU A N 1
ATOM 1381 C CA . LEU A 1 177 ? -1.203 15.018 -3.591 1.00 90.00 177 LEU A CA 1
ATOM 1382 C C . LEU A 1 177 ? -1.175 16.473 -4.070 1.00 90.00 177 LEU A C 1
ATOM 1384 O O . LEU A 1 177 ? -0.323 16.824 -4.881 1.00 90.00 177 LEU A O 1
ATOM 1388 N N . ARG A 1 178 ? -2.066 17.329 -3.553 1.00 86.50 178 ARG A N 1
ATOM 1389 C CA . ARG A 1 178 ? -2.004 18.777 -3.791 1.00 86.50 178 ARG A CA 1
ATOM 1390 C C . ARG A 1 178 ? -0.697 19.362 -3.264 1.00 86.50 178 ARG A C 1
ATOM 1392 O O . ARG A 1 178 ? -0.033 20.072 -4.008 1.00 86.50 178 ARG A O 1
ATOM 1399 N N . GLU A 1 179 ? -0.312 19.034 -2.031 1.00 85.81 179 GLU A N 1
ATOM 1400 C CA . GLU A 1 179 ? 0.966 19.480 -1.452 1.00 85.81 179 GLU A CA 1
ATOM 1401 C C . GLU A 1 179 ? 2.161 18.999 -2.295 1.00 85.81 179 GLU A C 1
ATOM 1403 O O . GLU A 1 179 ? 3.073 19.770 -2.587 1.00 85.81 179 GLU A O 1
ATOM 1408 N N . LEU A 1 180 ? 2.122 17.749 -2.775 1.00 87.69 180 LEU A N 1
ATOM 1409 C CA . LEU A 1 180 ? 3.144 17.213 -3.679 1.00 87.69 180 LEU A CA 1
ATOM 1410 C C . LEU A 1 180 ? 3.229 17.999 -4.997 1.00 87.69 180 LEU A C 1
ATOM 1412 O O . LEU A 1 180 ? 4.327 18.341 -5.430 1.00 87.69 180 LEU A O 1
ATOM 1416 N N . ALA A 1 181 ? 2.085 18.292 -5.618 1.00 86.31 181 ALA A N 1
ATOM 1417 C CA . ALA A 1 181 ? 2.011 19.037 -6.874 1.00 86.31 181 ALA A CA 1
ATOM 1418 C C . ALA A 1 181 ? 2.384 20.525 -6.724 1.00 86.31 181 ALA A C 1
ATOM 1420 O O . ALA A 1 181 ? 2.703 21.177 -7.711 1.00 86.31 181 ALA A O 1
ATOM 1421 N N . GLN A 1 182 ? 2.352 21.067 -5.502 1.00 82.62 182 GLN A N 1
ATOM 1422 C CA . GLN A 1 182 ? 2.888 22.395 -5.189 1.00 82.62 182 GLN A CA 1
ATOM 1423 C C . GLN A 1 182 ? 4.407 22.362 -4.980 1.00 82.62 182 GLN A C 1
ATOM 1425 O O . GLN A 1 182 ? 5.104 23.288 -5.388 1.00 82.62 182 GLN A O 1
ATOM 1430 N N . ALA A 1 183 ? 4.923 21.300 -4.357 1.00 84.69 183 ALA A N 1
ATOM 1431 C CA . ALA A 1 183 ? 6.352 21.140 -4.095 1.00 84.69 183 ALA A CA 1
ATOM 1432 C C . ALA A 1 183 ? 7.166 20.812 -5.360 1.00 84.69 183 ALA A C 1
ATOM 1434 O O . ALA A 1 183 ? 8.345 21.159 -5.435 1.00 84.69 183 ALA A O 1
ATOM 1435 N N . TRP A 1 184 ? 6.552 20.154 -6.346 1.00 82.75 184 TRP A N 1
ATOM 1436 C CA . TRP A 1 184 ? 7.202 19.717 -7.582 1.00 82.75 184 TRP A CA 1
ATOM 1437 C C . TRP A 1 184 ? 6.390 20.147 -8.815 1.00 82.75 184 TRP A C 1
ATOM 1439 O O . TRP A 1 184 ? 5.167 20.026 -8.800 1.00 82.75 184 TRP A O 1
ATOM 1449 N N . PRO A 1 185 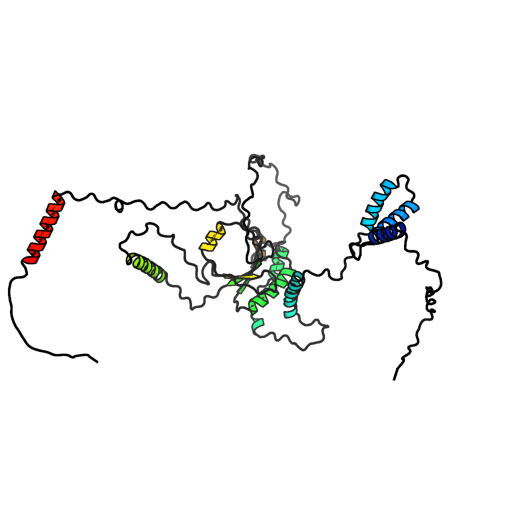? 7.029 20.604 -9.909 1.00 81.88 185 PRO A N 1
ATOM 1450 C CA . PRO A 1 185 ? 6.334 21.001 -11.135 1.00 81.88 185 PRO A CA 1
ATOM 1451 C C . PRO A 1 185 ? 5.913 19.773 -11.965 1.00 81.88 185 PRO A C 1
ATOM 1453 O O . PRO A 1 185 ? 6.541 19.439 -12.970 1.00 81.88 185 PRO A O 1
ATOM 1456 N N . LEU A 1 186 ? 4.854 19.089 -11.528 1.00 82.75 186 LEU A N 1
ATOM 1457 C CA . LEU A 1 186 ? 4.380 17.844 -12.141 1.00 82.75 186 LEU A CA 1
ATOM 1458 C C . LEU A 1 186 ? 3.462 18.102 -13.347 1.00 82.75 186 LEU A C 1
ATOM 1460 O O . LEU A 1 186 ? 2.620 18.999 -13.313 1.00 82.75 186 LEU A O 1
ATOM 1464 N N . ILE A 1 187 ? 3.554 17.265 -14.388 1.00 79.31 187 ILE A N 1
ATOM 1465 C CA . ILE A 1 187 ? 2.628 17.324 -15.547 1.00 79.31 187 ILE A CA 1
ATOM 1466 C C . ILE A 1 187 ? 1.378 16.479 -15.318 1.00 79.31 187 ILE A C 1
ATOM 1468 O O . ILE A 1 187 ? 0.279 16.863 -15.708 1.00 79.31 187 ILE A O 1
ATOM 1472 N N . SER A 1 188 ? 1.550 15.294 -14.739 1.00 86.00 188 SER A N 1
ATOM 1473 C CA . SER A 1 188 ? 0.463 14.344 -14.527 1.00 86.00 188 SER A CA 1
ATOM 1474 C C . SER A 1 188 ? 0.700 13.597 -13.233 1.00 86.00 188 SER A C 1
ATOM 1476 O O . SER A 1 188 ? 1.765 13.003 -13.070 1.00 86.00 188 SER A O 1
ATOM 1478 N N . LEU A 1 189 ? -0.298 13.564 -12.361 1.00 89.38 189 LEU A N 1
ATOM 1479 C CA . LEU A 1 189 ? -0.213 12.865 -11.090 1.00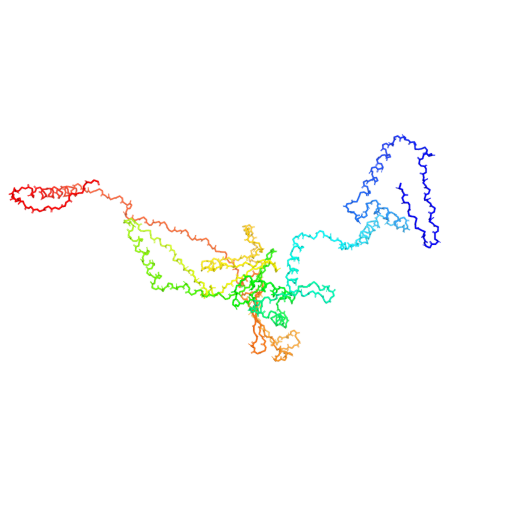 89.38 189 LEU A CA 1
ATOM 1480 C C . LEU A 1 189 ? -1.312 11.812 -11.000 1.00 89.38 189 LEU A C 1
ATOM 1482 O O . LEU A 1 189 ? -2.486 12.093 -11.248 1.00 89.38 189 LEU A O 1
ATOM 1486 N N . ARG A 1 190 ? -0.940 10.588 -10.633 1.00 90.62 190 ARG A N 1
ATOM 1487 C CA . ARG A 1 190 ? -1.881 9.482 -10.456 1.00 90.62 190 ARG A CA 1
ATOM 1488 C C . ARG A 1 190 ? -1.587 8.733 -9.164 1.00 90.62 190 ARG A C 1
ATOM 1490 O O . ARG A 1 190 ? -0.438 8.483 -8.818 1.00 90.62 190 ARG A O 1
ATOM 1497 N N . LEU A 1 191 ? -2.640 8.329 -8.459 1.00 92.81 191 LEU A N 1
ATOM 1498 C CA . LEU A 1 191 ? -2.513 7.412 -7.331 1.00 92.81 191 LEU A CA 1
ATOM 1499 C C . LEU A 1 191 ? -2.225 6.003 -7.865 1.00 92.81 191 LEU A C 1
ATOM 1501 O O . LEU A 1 191 ? -3.040 5.437 -8.596 1.00 92.81 191 LEU A O 1
ATOM 1505 N N . TRP A 1 192 ? -1.070 5.436 -7.512 1.00 94.38 192 TRP A N 1
ATOM 1506 C CA . TRP A 1 192 ? -0.728 4.062 -7.882 1.00 94.38 192 TRP A CA 1
ATOM 1507 C C . TRP A 1 192 ? -1.400 3.062 -6.936 1.00 94.38 192 TRP A C 1
ATOM 1509 O O . TRP A 1 192 ? -2.020 2.094 -7.387 1.00 94.38 192 TRP A O 1
ATOM 1519 N N . GLY A 1 193 ? -1.313 3.315 -5.627 1.00 93.31 193 GLY A N 1
ATOM 1520 C CA . GLY A 1 193 ? -1.841 2.399 -4.625 1.00 93.31 193 GLY A CA 1
ATOM 1521 C C . GLY A 1 193 ? -1.225 2.534 -3.238 1.00 93.31 193 GLY A C 1
ATOM 1522 O O . GLY A 1 193 ? -0.484 3.477 -2.952 1.00 93.31 193 GLY A O 1
ATOM 1523 N N . VAL A 1 194 ? -1.540 1.559 -2.388 1.00 94.50 194 VAL A N 1
ATOM 1524 C CA . VAL A 1 194 ? -1.024 1.414 -1.025 1.00 94.50 194 VAL A CA 1
ATOM 1525 C C . VAL A 1 194 ? -0.347 0.052 -0.888 1.00 94.50 194 VAL A C 1
ATOM 1527 O O . VAL A 1 194 ? -0.934 -0.984 -1.206 1.00 94.50 194 VAL A O 1
ATOM 1530 N N . VAL A 1 195 ? 0.895 0.057 -0.409 1.00 94.75 195 VAL A N 1
ATOM 1531 C CA . VAL A 1 195 ? 1.646 -1.153 -0.064 1.00 94.75 195 VAL A CA 1
ATOM 1532 C C . VAL A 1 195 ? 1.686 -1.286 1.450 1.00 94.75 195 VAL A C 1
ATOM 1534 O O . VAL A 1 195 ? 2.210 -0.406 2.128 1.00 94.75 195 VAL A O 1
ATOM 1537 N N . HIS A 1 196 ? 1.150 -2.378 1.982 1.00 92.50 196 HIS A N 1
ATOM 1538 C CA . HIS A 1 196 ? 1.140 -2.612 3.420 1.00 92.50 196 HIS A CA 1
ATOM 1539 C C . HIS A 1 196 ? 2.524 -2.970 3.947 1.00 92.50 196 HIS A C 1
ATOM 1541 O O . HIS A 1 196 ? 3.252 -3.758 3.329 1.00 92.50 196 HIS A O 1
ATOM 1547 N N . GLY A 1 197 ? 2.861 -2.410 5.106 1.00 88.00 197 GLY A N 1
ATOM 1548 C CA . GLY A 1 197 ? 4.083 -2.736 5.830 1.00 88.00 197 GLY A CA 1
ATOM 1549 C C . GLY A 1 197 ? 3.810 -3.207 7.256 1.00 88.00 197 GLY A C 1
ATOM 1550 O O . GLY A 1 197 ? 2.714 -3.056 7.784 1.00 88.00 197 GLY A O 1
ATOM 1551 N N . LEU A 1 198 ? 4.819 -3.800 7.895 1.00 85.75 198 LEU A N 1
ATOM 1552 C CA . LEU A 1 198 ? 4.706 -4.335 9.258 1.00 85.75 198 LEU A CA 1
ATOM 1553 C C . LEU A 1 198 ? 4.509 -3.237 10.316 1.00 85.75 198 LEU A C 1
ATOM 1555 O O . LEU A 1 198 ? 3.771 -3.434 11.278 1.00 85.75 198 LEU A O 1
ATOM 1559 N N . HIS A 1 199 ? 5.171 -2.090 10.148 1.00 84.44 199 HIS A N 1
ATOM 1560 C CA . HIS A 1 199 ? 5.103 -0.950 11.067 1.00 84.44 199 HIS A CA 1
ATOM 1561 C C . HIS A 1 199 ? 4.350 0.248 10.484 1.00 84.44 199 HIS A C 1
ATOM 1563 O O . HIS A 1 199 ? 3.730 1.001 11.233 1.00 84.44 199 HIS A O 1
ATOM 1569 N N . ALA A 1 200 ? 4.419 0.443 9.168 1.00 85.50 200 ALA A N 1
ATOM 1570 C CA . ALA A 1 200 ? 3.737 1.519 8.461 1.00 85.50 200 ALA A CA 1
ATOM 1571 C C . ALA A 1 200 ? 3.495 1.138 6.999 1.00 85.50 200 ALA A C 1
ATOM 1573 O O . ALA A 1 200 ? 4.317 0.457 6.383 1.00 85.50 200 ALA A O 1
ATOM 1574 N N . ASP A 1 201 ? 2.392 1.633 6.452 1.00 91.69 201 ASP A N 1
ATOM 1575 C CA . ASP A 1 201 ? 2.023 1.444 5.054 1.00 91.69 201 ASP A CA 1
ATOM 1576 C C . ASP A 1 201 ? 2.685 2.503 4.171 1.00 91.69 201 ASP A C 1
ATOM 1578 O O . ASP A 1 201 ? 3.001 3.604 4.617 1.00 91.69 201 ASP A O 1
ATOM 1582 N N . TYR A 1 202 ? 2.879 2.187 2.897 1.00 92.88 202 TYR A N 1
ATOM 1583 C CA . TYR A 1 202 ? 3.431 3.093 1.900 1.00 92.88 202 TYR A CA 1
ATOM 1584 C C . TYR A 1 202 ? 2.344 3.487 0.911 1.00 92.88 202 TYR A C 1
ATOM 1586 O O . TYR A 1 202 ? 1.864 2.659 0.138 1.00 92.88 202 TYR A O 1
ATOM 1594 N N . THR A 1 203 ? 1.978 4.764 0.899 1.00 94.50 203 THR A N 1
ATOM 1595 C CA . THR A 1 203 ? 1.135 5.323 -0.159 1.00 94.50 203 THR A CA 1
ATOM 1596 C C . THR A 1 203 ? 2.022 5.765 -1.311 1.00 94.50 203 THR A C 1
ATOM 1598 O O . THR A 1 203 ? 2.992 6.496 -1.100 1.00 94.50 203 THR A O 1
ATOM 1601 N N . VAL A 1 204 ? 1.700 5.312 -2.521 1.00 94.94 204 VAL A N 1
ATOM 1602 C CA . VAL A 1 204 ? 2.519 5.522 -3.717 1.00 94.94 204 VAL A CA 1
ATOM 1603 C C . VAL A 1 204 ? 1.744 6.348 -4.736 1.00 94.94 204 VAL A C 1
ATOM 1605 O O . VAL A 1 204 ? 0.646 5.973 -5.162 1.00 94.94 204 VAL A O 1
ATOM 1608 N N . ALA A 1 205 ? 2.341 7.454 -5.159 1.00 92.94 205 ALA A N 1
ATOM 1609 C CA . ALA A 1 205 ? 1.894 8.253 -6.288 1.00 92.94 205 ALA A CA 1
ATOM 1610 C C . ALA A 1 205 ? 2.856 8.055 -7.461 1.00 92.94 205 ALA A C 1
ATOM 1612 O O . ALA A 1 205 ? 4.064 7.939 -7.262 1.00 92.94 205 ALA A O 1
ATOM 1613 N N . GLU A 1 206 ? 2.324 7.997 -8.675 1.00 91.75 206 GLU A N 1
ATOM 1614 C CA . GLU A 1 206 ? 3.112 7.911 -9.900 1.00 91.75 206 GLU A CA 1
ATOM 1615 C C . GLU A 1 206 ? 2.945 9.179 -10.741 1.00 91.75 206 GLU A C 1
ATOM 1617 O O . GLU A 1 206 ? 1.855 9.751 -10.844 1.00 91.75 206 GLU A O 1
ATOM 1622 N N . GLU A 1 207 ? 4.044 9.584 -11.360 1.00 89.81 207 GLU A N 1
ATOM 1623 C CA . GLU A 1 207 ? 4.152 10.719 -12.264 1.00 89.81 207 GLU A CA 1
ATOM 1624 C C . GLU A 1 207 ? 4.817 10.272 -13.574 1.00 89.81 207 GLU A C 1
ATOM 1626 O O . GLU A 1 207 ? 5.592 9.312 -13.598 1.00 89.81 207 GLU A O 1
ATOM 1631 N N . LEU A 1 208 ? 4.520 10.957 -14.677 1.00 84.44 208 LEU A N 1
ATOM 1632 C CA . LEU A 1 208 ? 5.224 10.787 -15.943 1.00 84.44 208 LEU A CA 1
ATOM 1633 C C . LEU A 1 208 ? 6.485 11.664 -15.956 1.00 84.44 208 LEU A C 1
ATOM 1635 O O . LEU A 1 208 ? 6.375 12.884 -15.888 1.00 84.44 208 LEU A O 1
ATOM 1639 N N . GLU A 1 209 ? 7.662 11.051 -16.096 1.00 7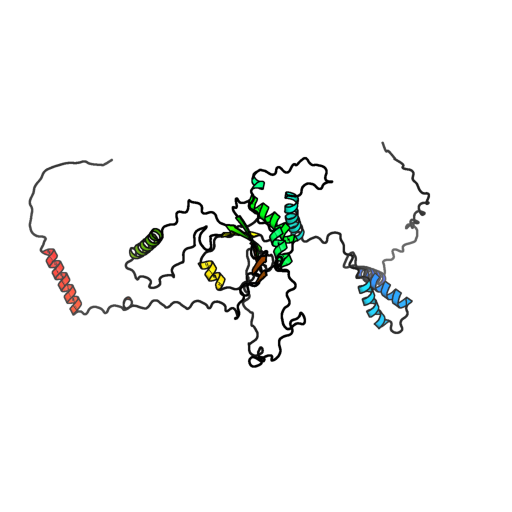7.31 209 GLU A N 1
ATOM 1640 C CA . GLU A 1 209 ? 8.932 11.788 -16.140 1.00 77.31 209 GLU A CA 1
ATOM 1641 C C . GLU A 1 209 ? 9.041 12.578 -17.456 1.00 77.31 209 GLU A C 1
ATOM 1643 O O . GLU A 1 209 ? 8.834 12.037 -18.551 1.00 77.31 209 GLU A O 1
ATOM 1648 N N . GLN A 1 210 ? 9.397 13.861 -17.361 1.00 66.06 210 GLN A N 1
ATOM 1649 C CA . GLN A 1 210 ? 9.703 14.681 -18.530 1.00 66.06 210 GLN A CA 1
ATOM 1650 C C . GLN A 1 210 ? 11.034 14.242 -19.149 1.00 66.06 210 GLN A C 1
ATOM 1652 O O . GLN A 1 210 ? 12.052 14.150 -18.468 1.00 66.06 210 GLN A O 1
ATOM 1657 N N . ARG A 1 211 ? 11.068 14.055 -20.474 1.00 54.69 211 ARG A N 1
ATOM 1658 C CA . ARG A 1 211 ? 12.343 14.040 -21.202 1.00 54.69 211 ARG A CA 1
ATOM 1659 C C . ARG A 1 211 ? 12.924 15.451 -21.160 1.00 54.69 211 ARG A C 1
ATOM 1661 O O . ARG A 1 211 ? 12.492 16.307 -21.929 1.00 54.69 211 ARG A O 1
ATOM 1668 N N . SER A 1 212 ? 13.912 15.701 -20.305 1.00 47.16 212 SER A N 1
ATOM 1669 C CA . SER A 1 212 ? 14.784 16.857 -20.496 1.00 47.16 212 SER A CA 1
ATOM 1670 C C . SER A 1 212 ? 15.500 16.679 -21.835 1.00 47.16 212 SER A C 1
ATOM 1672 O O . SER A 1 212 ? 16.222 15.701 -22.031 1.00 47.16 212 SER A O 1
ATOM 1674 N N . ALA A 1 213 ? 15.293 17.613 -22.764 1.00 47.22 213 ALA A N 1
ATOM 1675 C CA . ALA A 1 213 ? 15.866 17.598 -24.114 1.00 47.22 213 ALA A CA 1
ATOM 1676 C C . ALA A 1 213 ? 17.414 17.591 -24.155 1.00 47.22 213 ALA A C 1
ATOM 1678 O O . ALA A 1 213 ? 17.996 17.537 -25.228 1.00 47.22 213 ALA A O 1
ATOM 1679 N N . THR A 1 214 ? 18.078 17.640 -22.999 1.00 44.31 214 THR A N 1
ATOM 1680 C CA . THR A 1 214 ? 19.534 17.625 -22.824 1.00 44.31 214 THR A CA 1
ATOM 1681 C C . THR A 1 214 ? 20.149 16.230 -22.727 1.00 44.31 214 THR A C 1
ATOM 1683 O O . THR A 1 214 ? 21.370 16.115 -22.779 1.00 44.31 214 THR A O 1
ATOM 1686 N N . THR A 1 215 ? 19.360 15.159 -22.603 1.00 46.22 215 THR A N 1
ATOM 1687 C CA . THR A 1 215 ? 19.901 13.797 -22.719 1.00 46.22 215 THR A CA 1
ATOM 1688 C C . THR A 1 215 ? 19.782 13.353 -24.168 1.00 46.22 215 THR A C 1
ATOM 1690 O O . THR A 1 215 ? 18.842 12.650 -24.544 1.00 46.22 215 THR A O 1
ATOM 1693 N N . GLU A 1 216 ? 20.732 13.790 -24.998 1.00 45.41 216 GLU A N 1
ATOM 1694 C CA . GLU A 1 216 ? 21.002 13.087 -26.247 1.00 45.41 216 GLU A CA 1
ATOM 1695 C C . GLU A 1 216 ? 21.241 11.619 -25.885 1.00 45.41 216 GLU A C 1
ATOM 1697 O O . GLU A 1 216 ? 22.143 11.279 -25.118 1.00 45.41 216 GLU A O 1
ATOM 1702 N N . MET A 1 217 ? 20.359 10.747 -26.368 1.00 46.09 217 MET A N 1
ATOM 1703 C CA . MET A 1 217 ? 20.603 9.313 -26.352 1.00 46.09 217 MET A CA 1
ATOM 1704 C C . MET A 1 217 ? 21.964 9.100 -27.017 1.00 46.09 217 MET A C 1
ATOM 1706 O O . MET A 1 217 ? 22.092 9.475 -28.185 1.00 46.09 217 MET A O 1
ATOM 1710 N N . PRO A 1 218 ? 22.967 8.493 -26.359 1.00 48.62 218 PRO A N 1
ATOM 1711 C CA . PRO A 1 218 ? 24.093 7.992 -27.119 1.00 48.62 218 PRO A CA 1
ATOM 1712 C C . PRO A 1 218 ? 23.501 6.996 -28.118 1.00 48.62 218 PRO A C 1
ATOM 1714 O O . PRO A 1 218 ? 22.773 6.072 -27.737 1.00 48.62 218 PRO A O 1
ATOM 1717 N N . SER A 1 219 ? 23.710 7.249 -29.410 1.00 51.94 219 SER A N 1
ATOM 1718 C CA . SER A 1 219 ? 23.260 6.341 -30.458 1.00 51.94 219 SER A CA 1
ATOM 1719 C C . SER A 1 219 ? 23.779 4.933 -30.149 1.00 51.94 219 SER A C 1
ATOM 1721 O O . SER A 1 219 ? 24.834 4.767 -29.530 1.00 51.94 219 SER A O 1
ATOM 1723 N N . LEU A 1 220 ? 23.051 3.895 -30.573 1.00 55.84 220 LEU A N 1
ATOM 1724 C CA . LEU A 1 220 ? 23.512 2.506 -30.427 1.00 55.84 220 LEU A CA 1
ATOM 1725 C C . LEU A 1 220 ? 24.941 2.322 -30.975 1.00 55.84 220 LEU A C 1
ATOM 1727 O O . LEU A 1 220 ? 25.701 1.525 -30.435 1.00 55.84 220 LEU A O 1
ATOM 1731 N N . GLU A 1 221 ? 25.325 3.114 -31.979 1.00 56.00 221 GLU A N 1
ATOM 1732 C CA . GLU A 1 221 ? 26.676 3.177 -32.543 1.00 56.00 221 GLU A CA 1
ATOM 1733 C C . GLU A 1 221 ? 27.720 3.737 -31.565 1.00 56.00 221 GLU A C 1
ATOM 1735 O O . GLU A 1 221 ? 28.797 3.160 -31.453 1.00 56.00 221 GLU A O 1
ATOM 1740 N N . LEU A 1 222 ? 27.412 4.799 -30.810 1.00 58.50 222 LEU A N 1
ATOM 1741 C CA . LEU A 1 222 ? 28.323 5.377 -29.810 1.00 58.50 222 LEU A CA 1
ATOM 1742 C C . LEU A 1 222 ? 28.507 4.466 -28.593 1.00 58.50 222 LEU A C 1
ATOM 1744 O O . LEU A 1 222 ? 29.620 4.326 -28.088 1.00 58.50 222 LEU A O 1
ATOM 1748 N N . VAL A 1 223 ? 27.436 3.805 -28.143 1.00 57.91 223 VAL A N 1
ATOM 1749 C CA . VAL A 1 223 ? 27.515 2.812 -27.059 1.00 57.91 223 VAL A CA 1
ATOM 1750 C C . VAL A 1 223 ? 28.347 1.607 -27.509 1.00 57.91 223 VAL A C 1
ATOM 1752 O O . VAL A 1 223 ? 29.219 1.149 -26.774 1.00 57.91 223 VAL A O 1
ATOM 1755 N N . HIS A 1 224 ? 28.136 1.125 -28.737 1.00 59.91 224 HIS A N 1
ATOM 1756 C CA . HIS A 1 224 ? 28.922 0.036 -29.319 1.00 59.91 224 HIS A CA 1
ATOM 1757 C C . HIS A 1 224 ? 30.399 0.423 -29.515 1.00 59.91 224 HIS A C 1
ATOM 1759 O O . HIS A 1 224 ? 31.283 -0.368 -29.187 1.00 59.91 224 HIS A O 1
ATOM 1765 N N . ALA A 1 225 ? 30.680 1.650 -29.965 1.00 59.69 225 ALA A N 1
ATOM 1766 C CA . ALA A 1 225 ? 32.037 2.175 -30.112 1.00 59.69 225 ALA A CA 1
ATOM 1767 C C . ALA A 1 225 ? 32.767 2.304 -28.766 1.00 59.69 225 ALA A C 1
ATOM 1769 O O . ALA A 1 225 ? 33.942 1.956 -28.683 1.00 59.69 225 ALA A O 1
ATOM 1770 N N . PHE A 1 226 ? 32.076 2.729 -27.703 1.00 61.47 226 PHE A N 1
ATOM 1771 C CA . PHE A 1 226 ? 32.635 2.782 -26.349 1.00 61.47 226 PHE A CA 1
ATOM 1772 C C . PHE A 1 226 ? 33.039 1.388 -25.835 1.00 61.47 226 PHE A C 1
ATOM 1774 O O . PHE A 1 226 ? 34.132 1.223 -25.294 1.00 61.47 226 PHE A O 1
ATOM 1781 N N . TYR A 1 227 ? 32.205 0.366 -26.061 1.00 56.88 227 TYR A N 1
ATOM 1782 C CA . TYR A 1 227 ? 32.533 -1.016 -25.684 1.00 56.88 227 TYR A CA 1
ATOM 1783 C C . TYR A 1 227 ? 33.697 -1.595 -26.498 1.00 56.88 227 TYR A C 1
ATOM 1785 O O . TYR A 1 227 ? 34.577 -2.228 -25.918 1.00 56.88 227 TYR A O 1
ATOM 1793 N N . LEU A 1 228 ? 33.753 -1.335 -27.809 1.00 59.94 228 LEU A N 1
ATOM 1794 C CA . LEU A 1 228 ? 34.882 -1.747 -28.652 1.00 59.94 228 LEU A CA 1
ATOM 1795 C C . LEU A 1 228 ? 36.194 -1.070 -28.230 1.00 59.94 228 LEU A C 1
ATOM 1797 O O . LEU A 1 228 ? 37.238 -1.717 -28.214 1.00 59.94 228 LEU A O 1
ATOM 1801 N N . PHE A 1 229 ? 36.142 0.208 -27.843 1.00 59.97 229 PHE A N 1
ATOM 1802 C CA . PHE A 1 229 ? 37.300 0.924 -27.300 1.00 59.97 229 PHE A CA 1
ATOM 1803 C C . PHE A 1 229 ? 37.779 0.321 -25.979 1.00 59.97 229 PHE A C 1
ATOM 1805 O O . PHE A 1 229 ? 38.981 0.176 -25.769 1.00 59.97 229 PHE A O 1
ATOM 1812 N N . GLN A 1 230 ? 36.858 -0.065 -25.094 1.00 55.81 230 GLN A N 1
ATOM 1813 C CA . GLN A 1 230 ? 37.218 -0.691 -23.825 1.00 55.81 230 GLN A CA 1
ATOM 1814 C C . GLN A 1 230 ? 37.824 -2.088 -24.025 1.00 55.81 230 GLN A C 1
ATOM 1816 O O . GLN A 1 230 ? 38.822 -2.412 -23.381 1.00 55.81 230 GLN A O 1
ATOM 1821 N N . ASP A 1 231 ? 37.298 -2.873 -24.969 1.00 55.94 231 ASP A N 1
ATOM 1822 C CA . ASP A 1 231 ? 37.883 -4.158 -25.368 1.00 55.94 231 ASP A CA 1
ATOM 1823 C C . ASP A 1 231 ? 39.276 -3.988 -26.012 1.00 55.94 231 ASP A C 1
ATOM 1825 O O . ASP A 1 231 ? 40.142 -4.842 -25.816 1.00 55.94 231 ASP A O 1
ATOM 1829 N N . ALA A 1 232 ? 39.526 -2.884 -26.727 1.00 58.94 232 ALA A N 1
ATOM 1830 C CA . ALA A 1 232 ? 40.833 -2.563 -27.309 1.00 58.94 232 ALA A CA 1
ATOM 1831 C C . ALA A 1 232 ? 41.868 -2.126 -26.253 1.00 58.94 232 ALA A C 1
ATOM 1833 O O . ALA A 1 232 ? 43.021 -2.550 -26.313 1.00 58.94 232 ALA A O 1
ATOM 1834 N N . ILE A 1 233 ? 41.461 -1.352 -25.240 1.00 57.59 233 ILE A N 1
ATOM 1835 C CA . ILE A 1 233 ? 42.339 -0.944 -24.126 1.00 57.59 233 ILE A CA 1
ATOM 1836 C C . ILE A 1 233 ? 42.763 -2.160 -23.284 1.00 57.59 233 ILE A C 1
ATOM 1838 O O . ILE A 1 233 ? 43.926 -2.259 -22.890 1.00 57.59 233 ILE A O 1
ATOM 1842 N N . ILE A 1 234 ? 41.854 -3.122 -23.072 1.00 53.12 234 ILE A N 1
ATOM 1843 C CA . ILE A 1 234 ? 42.143 -4.397 -22.387 1.00 53.12 234 ILE A CA 1
ATOM 1844 C C . ILE A 1 234 ? 43.122 -5.265 -23.200 1.00 53.12 234 ILE A C 1
ATOM 1846 O O . ILE A 1 234 ? 43.854 -6.065 -22.630 1.00 53.12 234 ILE A O 1
ATOM 1850 N N . GLN A 1 235 ? 43.167 -5.111 -24.526 1.00 53.25 235 GLN A N 1
ATOM 1851 C CA . GLN A 1 235 ? 44.110 -5.834 -25.386 1.00 53.25 235 GLN A CA 1
ATOM 1852 C C . GLN A 1 235 ? 45.499 -5.185 -25.454 1.00 53.25 235 GLN A C 1
ATOM 1854 O O . GLN A 1 235 ? 46.454 -5.886 -25.770 1.00 53.25 235 GLN A O 1
ATOM 1859 N N . SER A 1 236 ? 45.624 -3.884 -25.161 1.00 54.72 236 SER A N 1
ATOM 1860 C CA . SER A 1 236 ? 46.894 -3.144 -25.256 1.00 54.72 236 SER A CA 1
ATOM 1861 C C . SER A 1 236 ? 47.742 -3.140 -23.979 1.00 54.72 236 SER A C 1
ATOM 1863 O O . SER A 1 236 ? 48.852 -2.614 -23.996 1.00 54.72 236 SER A O 1
ATOM 1865 N N . GLN A 1 237 ? 47.239 -3.687 -22.868 1.00 51.75 237 GLN A N 1
ATOM 1866 C CA . GLN A 1 237 ? 48.001 -3.808 -21.624 1.00 51.75 237 GLN A CA 1
ATOM 1867 C C . GLN A 1 237 ? 48.221 -5.290 -21.295 1.00 51.75 237 GLN A C 1
ATOM 1869 O O . GLN A 1 237 ? 47.268 -6.007 -21.012 1.00 51.75 237 GLN A O 1
ATOM 1874 N N . SER A 1 238 ? 49.495 -5.696 -21.305 1.00 48.25 238 SER A N 1
ATOM 1875 C CA . SER A 1 238 ? 50.087 -6.994 -20.930 1.00 48.25 238 SER A CA 1
ATOM 1876 C C . SER A 1 238 ? 49.983 -8.155 -21.939 1.00 48.25 238 SER A C 1
ATOM 1878 O O . SER A 1 238 ? 48.911 -8.664 -22.252 1.00 48.25 238 SER A O 1
ATOM 1880 N N . GLU A 1 239 ? 51.155 -8.624 -22.386 1.00 55.41 239 GLU A N 1
ATOM 1881 C CA . GLU A 1 239 ? 51.402 -9.940 -23.003 1.00 55.41 239 GLU A CA 1
ATOM 1882 C C . GLU A 1 239 ? 51.410 -11.074 -21.951 1.00 55.41 239 GLU A C 1
ATOM 1884 O O . GLU A 1 239 ? 52.016 -12.120 -22.150 1.00 55.41 239 GLU A O 1
ATOM 1889 N N . GLU A 1 240 ? 50.735 -10.878 -20.815 1.00 57.47 240 GLU A N 1
ATOM 1890 C CA . GLU A 1 240 ? 50.585 -11.880 -19.761 1.00 57.47 240 GLU A CA 1
ATOM 1891 C C . GLU A 1 240 ? 49.174 -12.479 -19.808 1.00 57.47 240 GLU A C 1
ATOM 1893 O O . GLU A 1 240 ? 48.200 -11.835 -20.206 1.00 57.47 240 GLU A O 1
ATOM 1898 N N . ILE A 1 241 ? 49.098 -13.760 -19.448 1.00 58.66 241 ILE A N 1
ATOM 1899 C CA . ILE A 1 241 ? 47.948 -14.670 -19.499 1.00 58.66 241 ILE A CA 1
ATOM 1900 C C . ILE A 1 241 ? 46.605 -13.939 -19.321 1.00 58.66 241 ILE A C 1
ATOM 1902 O O . ILE A 1 241 ? 46.242 -13.492 -18.232 1.00 58.66 241 ILE A O 1
ATOM 1906 N N . LYS A 1 242 ? 45.816 -13.860 -20.402 1.00 58.91 242 LYS A N 1
ATOM 1907 C CA . LYS A 1 242 ? 44.469 -13.276 -20.351 1.00 58.91 242 LYS A CA 1
ATOM 1908 C C . LYS A 1 242 ? 43.593 -14.137 -19.435 1.00 58.91 242 LYS A C 1
ATOM 1910 O O . LYS A 1 242 ? 43.461 -15.334 -19.705 1.00 58.91 242 LYS A O 1
ATOM 1915 N N . PRO A 1 243 ? 42.937 -13.572 -18.404 1.00 60.44 243 PRO A N 1
ATOM 1916 C CA . PRO A 1 243 ? 41.998 -14.338 -17.599 1.00 60.44 243 PRO A CA 1
ATOM 1917 C C . PRO A 1 243 ? 40.900 -14.897 -18.511 1.00 60.44 243 PRO A C 1
ATOM 1919 O O . PRO A 1 243 ? 40.224 -14.153 -19.225 1.00 60.44 243 PRO A O 1
ATOM 1922 N N . LEU A 1 244 ? 40.721 -16.223 -18.492 1.00 61.81 244 LEU A N 1
ATOM 1923 C CA . LEU A 1 244 ? 39.672 -16.900 -19.263 1.00 61.81 244 LEU A CA 1
ATOM 1924 C C . LEU A 1 244 ? 38.274 -16.426 -18.822 1.00 61.81 244 LEU A C 1
ATOM 1926 O O . LEU A 1 244 ? 37.330 -16.394 -19.613 1.00 61.81 244 LEU A O 1
ATOM 1930 N N . TYR A 1 245 ? 38.158 -16.007 -17.559 1.00 66.31 245 TYR A N 1
ATOM 1931 C CA . TYR A 1 245 ? 36.939 -15.454 -16.997 1.00 66.31 245 TYR A CA 1
ATOM 1932 C C . TYR A 1 245 ? 36.672 -14.032 -17.505 1.00 66.31 245 TYR A C 1
ATOM 1934 O O . TYR A 1 245 ? 37.375 -13.078 -17.168 1.00 66.31 245 TYR A O 1
ATOM 1942 N N . LYS A 1 246 ? 35.580 -13.882 -18.259 1.00 67.81 246 LYS A N 1
ATOM 1943 C CA . LYS A 1 246 ? 34.981 -12.582 -18.573 1.00 67.81 246 LYS A CA 1
ATOM 1944 C C . LYS A 1 246 ? 33.758 -12.394 -17.679 1.00 67.81 246 LYS A C 1
ATOM 1946 O O . LYS A 1 246 ? 32.835 -13.207 -17.778 1.00 67.81 246 LYS A O 1
ATOM 1951 N N . PRO A 1 247 ? 33.712 -11.351 -16.828 1.00 68.25 247 PRO A N 1
ATOM 1952 C CA . PRO A 1 247 ? 32.545 -11.117 -15.996 1.00 68.25 247 PRO A CA 1
ATOM 1953 C C . PRO A 1 247 ? 31.297 -10.966 -16.875 1.00 68.25 247 PRO A C 1
ATOM 1955 O O . PRO A 1 247 ? 31.383 -10.421 -17.984 1.00 68.25 247 PRO A O 1
ATOM 1958 N N . PRO A 1 248 ? 30.127 -11.430 -16.405 1.00 71.81 248 PRO A N 1
ATOM 1959 C CA . PRO A 1 248 ? 28.897 -11.315 -17.168 1.00 71.81 248 PRO A CA 1
ATOM 1960 C C . PRO A 1 248 ? 28.630 -9.848 -17.523 1.00 71.81 248 PRO A C 1
ATOM 1962 O O . PRO A 1 248 ? 28.770 -8.946 -16.690 1.00 71.81 248 PRO A O 1
ATOM 1965 N N . ARG A 1 249 ? 28.246 -9.604 -18.782 1.00 71.00 249 ARG A N 1
ATOM 1966 C CA . ARG A 1 249 ? 27.967 -8.254 -19.291 1.00 71.00 249 ARG A CA 1
ATOM 1967 C C . ARG A 1 249 ? 26.855 -7.616 -18.457 1.00 71.00 249 ARG A C 1
ATOM 1969 O O . ARG A 1 249 ? 25.728 -8.111 -18.430 1.00 71.00 249 ARG A O 1
ATOM 1976 N N . LYS A 1 250 ? 27.164 -6.508 -17.779 1.00 72.38 250 LYS A N 1
ATOM 1977 C CA . LYS A 1 250 ? 26.175 -5.754 -17.001 1.00 72.38 250 LYS A CA 1
ATOM 1978 C C . LYS A 1 250 ? 25.214 -5.061 -17.962 1.00 72.38 250 LYS A C 1
ATOM 1980 O O . LYS A 1 250 ? 25.634 -4.244 -18.775 1.00 72.38 250 LYS A O 1
ATOM 1985 N N . VAL A 1 251 ? 23.928 -5.393 -17.861 1.00 79.50 251 VAL A N 1
ATOM 1986 C CA . VAL A 1 251 ? 22.880 -4.740 -18.654 1.00 79.50 251 VAL A CA 1
ATOM 1987 C C . VAL A 1 251 ? 22.787 -3.270 -18.218 1.00 79.50 251 VAL A C 1
ATOM 1989 O O . VAL A 1 251 ? 22.628 -3.022 -17.017 1.00 79.50 251 VAL A O 1
ATOM 1992 N N . PRO A 1 252 ? 22.905 -2.298 -19.143 1.00 78.31 252 PRO A N 1
ATOM 1993 C CA . PRO A 1 252 ? 22.862 -0.882 -18.799 1.00 78.31 252 PRO A CA 1
ATOM 1994 C C . PRO A 1 252 ? 21.483 -0.472 -18.269 1.00 78.31 252 PRO A C 1
ATOM 1996 O O . PRO A 1 252 ? 20.463 -1.086 -18.582 1.00 78.31 252 PRO A O 1
ATOM 1999 N N . CYS A 1 253 ? 21.458 0.578 -17.449 1.00 75.75 253 CYS A N 1
ATOM 2000 C CA . CYS A 1 253 ? 20.213 1.152 -16.948 1.00 75.75 253 CYS A CA 1
ATOM 2001 C C . CYS A 1 253 ? 19.486 1.912 -18.066 1.00 75.75 253 CYS A C 1
ATOM 2003 O O . CYS A 1 253 ? 20.119 2.627 -18.842 1.00 75.75 253 CYS A O 1
ATOM 2005 N N . GLU A 1 254 ? 18.160 1.784 -18.130 1.00 81.81 254 GLU A N 1
ATOM 2006 C CA . GLU A 1 254 ? 17.349 2.570 -19.060 1.00 81.81 254 GLU A CA 1
ATOM 2007 C C . GLU A 1 254 ? 17.331 4.049 -18.632 1.00 81.81 254 GLU A C 1
ATOM 2009 O O . GLU A 1 254 ? 17.165 4.330 -17.439 1.00 81.81 254 GLU A O 1
ATOM 2014 N N . PRO A 1 255 ? 17.483 5.004 -19.569 1.00 78.75 255 PRO A N 1
ATOM 2015 C CA . PRO A 1 255 ? 17.493 6.426 -19.244 1.00 78.75 255 PRO A CA 1
ATOM 2016 C C . PRO A 1 255 ? 16.123 6.911 -18.746 1.00 78.75 255 PRO A C 1
ATOM 2018 O O . PRO A 1 255 ? 15.083 6.296 -19.004 1.00 78.75 255 PRO A O 1
ATOM 2021 N N . ALA A 1 256 ? 16.120 8.050 -18.052 1.00 81.69 256 ALA A N 1
ATOM 2022 C CA . ALA A 1 256 ? 14.903 8.689 -17.560 1.00 81.69 256 ALA A CA 1
ATOM 2023 C C . ALA A 1 256 ? 13.903 8.955 -18.706 1.00 81.69 256 ALA A C 1
ATOM 2025 O O . ALA A 1 256 ? 14.274 9.388 -19.800 1.00 81.69 256 ALA A O 1
ATOM 2026 N N . GLY A 1 257 ? 12.623 8.657 -18.476 1.00 75.81 257 GLY A N 1
ATOM 2027 C CA . GLY A 1 257 ? 11.566 8.819 -19.477 1.00 75.81 257 GLY A CA 1
ATOM 2028 C C . GLY A 1 257 ? 11.430 7.658 -20.476 1.00 75.81 257 GLY A C 1
ATOM 2029 O O . GLY A 1 257 ? 10.533 7.695 -21.322 1.00 75.81 257 GLY A O 1
ATOM 2030 N N . VAL A 1 258 ? 12.270 6.617 -20.398 1.00 76.50 258 VAL A N 1
ATOM 2031 C CA . VAL A 1 258 ? 12.258 5.471 -21.328 1.00 76.50 258 VAL A CA 1
ATOM 2032 C C . VAL A 1 258 ? 11.973 4.160 -20.591 1.00 76.50 258 VAL A C 1
ATOM 2034 O O . VAL A 1 258 ? 12.433 3.952 -19.474 1.00 76.50 258 VAL A O 1
ATOM 2037 N N . GLY A 1 259 ? 11.178 3.290 -21.227 1.00 81.81 259 GLY A N 1
ATOM 2038 C CA . GLY A 1 259 ? 10.877 1.939 -20.748 1.00 81.81 259 GLY A CA 1
ATOM 2039 C C . GLY A 1 259 ? 10.304 1.905 -19.327 1.00 81.81 259 GLY A C 1
ATOM 2040 O O . GLY A 1 259 ? 9.241 2.478 -19.067 1.00 81.81 259 GLY A O 1
ATOM 2041 N N . LEU A 1 260 ? 11.002 1.226 -18.421 1.00 76.31 260 LEU A N 1
ATOM 2042 C CA . LEU A 1 260 ? 10.672 1.082 -17.002 1.00 76.31 260 LEU A CA 1
ATOM 2043 C C . LEU A 1 260 ? 10.853 2.387 -16.220 1.00 76.31 260 LEU A C 1
ATOM 2045 O O . LEU A 1 260 ? 10.092 2.642 -15.288 1.00 76.31 260 LEU A O 1
ATOM 2049 N N . ASN A 1 261 ? 11.794 3.240 -16.635 1.00 83.75 261 ASN A N 1
ATOM 2050 C CA . ASN A 1 261 ? 12.056 4.550 -16.029 1.00 83.75 261 ASN A CA 1
ATOM 2051 C C . ASN A 1 261 ? 11.239 5.680 -16.681 1.00 83.75 261 ASN A C 1
ATOM 2053 O O . ASN A 1 261 ? 11.552 6.859 -16.518 1.00 83.75 261 ASN A O 1
ATOM 2057 N N . ARG A 1 262 ? 10.161 5.338 -17.402 1.00 83.62 262 ARG A N 1
ATOM 2058 C CA . ARG A 1 262 ? 9.204 6.308 -17.959 1.00 83.62 262 ARG A CA 1
ATOM 2059 C C . ARG A 1 262 ? 8.399 7.042 -16.887 1.00 83.62 262 ARG A C 1
ATOM 2061 O O . ARG A 1 262 ? 7.989 8.180 -17.101 1.00 83.62 262 ARG A O 1
ATOM 2068 N N . LYS A 1 263 ? 8.126 6.372 -15.769 1.00 85.31 263 LYS A N 1
ATOM 2069 C CA . LYS A 1 263 ? 7.385 6.938 -14.644 1.00 85.31 263 LYS A CA 1
ATOM 2070 C C . LYS A 1 263 ? 8.287 7.065 -13.432 1.00 85.31 263 LYS A C 1
ATOM 2072 O O . LYS A 1 263 ? 9.128 6.197 -13.195 1.00 85.31 263 LYS A O 1
ATOM 2077 N N . VAL A 1 264 ? 8.052 8.107 -12.650 1.00 90.38 264 VAL A N 1
ATOM 2078 C CA . VAL A 1 264 ? 8.676 8.299 -11.346 1.00 90.38 264 VAL A CA 1
ATOM 2079 C C . VAL A 1 264 ? 7.640 8.137 -10.255 1.00 90.38 264 VAL A C 1
ATOM 2081 O O . VAL A 1 264 ? 6.468 8.466 -10.420 1.00 90.38 264 VAL A O 1
ATOM 2084 N N . TYR A 1 265 ? 8.086 7.567 -9.142 1.00 93.06 265 TYR A N 1
ATOM 2085 C CA . TYR A 1 265 ? 7.227 7.206 -8.031 1.00 93.06 265 TYR A CA 1
ATOM 2086 C C . TYR A 1 265 ? 7.604 8.022 -6.802 1.00 93.06 265 TYR A C 1
ATOM 2088 O O . TYR A 1 265 ? 8.775 8.101 -6.423 1.00 93.06 265 TYR A O 1
ATOM 2096 N N . PHE A 1 266 ? 6.593 8.596 -6.165 1.00 93.31 266 PHE A N 1
ATOM 2097 C CA . PHE A 1 266 ? 6.699 9.285 -4.890 1.00 93.31 266 PHE A CA 1
ATOM 2098 C C . PHE A 1 266 ? 6.028 8.438 -3.822 1.00 93.31 266 PHE A C 1
ATOM 2100 O O . PHE A 1 266 ? 4.929 7.919 -4.025 1.00 93.31 266 PHE A O 1
ATOM 2107 N N . VAL A 1 267 ? 6.690 8.298 -2.679 1.00 92.81 267 VAL A N 1
ATOM 2108 C CA . VAL A 1 267 ? 6.200 7.478 -1.575 1.00 92.81 267 VAL A CA 1
ATOM 2109 C C . VAL A 1 267 ? 6.086 8.302 -0.308 1.00 92.81 267 VAL A C 1
ATOM 2111 O O . VAL A 1 267 ? 6.952 9.117 0.012 1.00 92.81 267 VAL A O 1
ATOM 2114 N N . CYS A 1 268 ? 5.011 8.049 0.424 1.00 90.94 268 CYS A N 1
ATOM 2115 C CA . CYS A 1 268 ? 4.722 8.664 1.702 1.00 90.94 268 CYS A CA 1
ATOM 2116 C C . CYS A 1 268 ? 4.222 7.585 2.672 1.00 90.94 268 CYS A C 1
ATOM 2118 O O . CYS A 1 268 ? 3.332 6.807 2.325 1.00 90.94 268 CYS A O 1
ATOM 2120 N N . SER A 1 269 ? 4.795 7.514 3.877 1.00 87.94 269 SER A N 1
ATOM 2121 C CA . SER A 1 269 ? 4.350 6.546 4.892 1.00 87.94 269 SER A CA 1
ATOM 2122 C C . SER A 1 269 ? 3.111 7.020 5.657 1.00 87.94 269 SER A C 1
ATOM 2124 O O . SER A 1 269 ? 2.295 6.220 6.100 1.00 87.94 269 SER A O 1
ATOM 2126 N N . GLN A 1 270 ? 2.958 8.335 5.831 1.00 86.50 270 GLN A N 1
ATOM 2127 C CA . GLN A 1 270 ? 1.828 8.945 6.534 1.00 86.50 270 GLN A CA 1
ATOM 2128 C C . GLN A 1 270 ? 1.399 10.217 5.826 1.00 86.50 270 GLN A C 1
ATOM 2130 O O . GLN A 1 270 ? 2.217 11.107 5.604 1.00 86.50 270 GLN A O 1
ATOM 2135 N N . LEU A 1 271 ? 0.110 10.336 5.528 1.00 85.12 271 LEU A N 1
ATOM 2136 C CA . LEU A 1 271 ? -0.432 11.489 4.815 1.00 85.12 271 LEU A CA 1
ATOM 2137 C C . LEU A 1 271 ? -0.147 12.787 5.595 1.00 85.12 271 LEU A C 1
ATOM 2139 O O . LEU A 1 271 ? -0.449 12.884 6.782 1.00 85.12 271 LEU A O 1
ATOM 2143 N N . GLY A 1 272 ? 0.473 13.765 4.930 1.00 78.00 272 GLY A N 1
ATOM 2144 C CA . GLY A 1 272 ? 0.938 15.017 5.550 1.00 78.00 272 GLY A CA 1
ATOM 2145 C C . GLY A 1 272 ? 2.387 14.982 6.046 1.00 78.00 272 GLY A C 1
ATOM 2146 O O . GLY A 1 272 ? 2.841 15.910 6.712 1.00 78.00 272 GLY A O 1
ATOM 2147 N N . THR A 1 273 ? 3.128 13.909 5.754 1.00 83.94 273 THR A N 1
ATOM 2148 C CA . THR A 1 273 ? 4.598 13.912 5.788 1.00 83.94 273 THR A CA 1
ATOM 2149 C C . THR A 1 273 ? 5.155 14.200 4.393 1.00 83.94 273 THR A C 1
ATOM 2151 O O . THR A 1 273 ? 4.482 13.891 3.406 1.00 83.94 273 THR A O 1
ATOM 2154 N N . PRO A 1 274 ? 6.368 14.777 4.285 1.00 85.69 274 PRO A N 1
ATOM 2155 C CA . PRO A 1 274 ? 6.944 15.099 2.988 1.00 85.69 274 PRO A CA 1
ATOM 2156 C C . PRO A 1 274 ? 7.098 13.840 2.137 1.00 85.69 274 PRO A C 1
ATOM 2158 O O . PRO A 1 274 ? 7.534 12.785 2.606 1.00 85.69 274 PRO A O 1
ATOM 2161 N N . TRP A 1 275 ? 6.744 13.973 0.867 1.00 91.25 275 TRP A N 1
ATOM 2162 C CA . TRP A 1 275 ? 6.874 12.909 -0.111 1.00 91.25 275 TRP A CA 1
ATOM 2163 C C . TRP A 1 275 ? 8.336 12.659 -0.457 1.00 91.25 275 TRP A C 1
ATOM 2165 O O . TRP A 1 275 ? 9.112 13.594 -0.657 1.00 91.25 275 TRP A O 1
ATOM 2175 N N . VAL A 1 276 ? 8.704 11.385 -0.583 1.00 90.69 276 VAL A N 1
ATOM 2176 C CA . VAL A 1 276 ? 10.055 10.990 -0.982 1.00 90.69 276 VAL A CA 1
ATOM 2177 C C . VAL A 1 276 ? 10.026 10.411 -2.391 1.00 90.69 276 VAL A C 1
ATOM 2179 O O . VAL A 1 276 ? 9.353 9.410 -2.640 1.00 90.69 276 VAL A O 1
ATOM 2182 N N . ARG A 1 277 ? 10.779 11.027 -3.308 1.00 90.94 277 ARG A N 1
ATOM 2183 C CA . ARG A 1 277 ? 10.997 10.517 -4.669 1.00 90.94 277 ARG A CA 1
ATOM 2184 C C . ARG A 1 277 ? 11.840 9.241 -4.615 1.00 90.94 277 ARG A C 1
ATOM 2186 O O . ARG A 1 277 ? 12.893 9.220 -3.974 1.00 90.94 277 ARG A O 1
ATOM 2193 N N . LEU A 1 278 ? 11.389 8.182 -5.282 1.00 90.31 278 LEU A N 1
ATOM 2194 C CA . LEU A 1 278 ? 12.160 6.950 -5.434 1.00 90.31 278 LEU A CA 1
ATOM 2195 C C . LEU A 1 278 ? 13.207 7.084 -6.552 1.00 90.31 278 LEU A C 1
ATOM 2197 O O . LEU A 1 278 ? 12.947 7.758 -7.552 1.00 90.31 278 LEU A O 1
ATOM 2201 N N . PRO A 1 279 ? 14.380 6.440 -6.407 1.00 89.56 279 PRO A N 1
ATOM 2202 C CA . PRO A 1 279 ? 15.386 6.409 -7.460 1.00 89.56 279 PRO A CA 1
ATOM 2203 C C . PRO A 1 279 ? 14.914 5.577 -8.659 1.00 89.56 279 PRO A C 1
ATOM 2205 O O . PRO A 1 279 ? 14.049 4.707 -8.534 1.00 89.56 279 PRO A O 1
ATOM 2208 N N . HIS A 1 280 ? 15.532 5.815 -9.816 1.00 83.44 280 HIS A N 1
ATOM 2209 C CA . HIS A 1 280 ? 15.322 4.993 -11.005 1.00 83.44 280 HIS A CA 1
ATOM 2210 C C . HIS A 1 280 ? 15.734 3.541 -10.763 1.00 83.44 280 HIS A C 1
ATOM 2212 O O . HIS A 1 280 ? 16.716 3.257 -10.070 1.00 83.44 280 HIS A O 1
ATOM 2218 N N . VAL A 1 281 ? 14.975 2.621 -11.358 1.00 81.88 281 VAL A N 1
ATOM 2219 C CA . VAL A 1 281 ? 15.210 1.190 -11.194 1.00 81.88 281 VAL A CA 1
ATOM 2220 C C . VAL A 1 281 ? 16.296 0.723 -12.156 1.00 81.88 281 VAL A C 1
ATOM 2222 O O . VAL A 1 281 ? 16.327 1.117 -13.323 1.00 81.88 281 VAL A O 1
ATOM 2225 N N . THR A 1 282 ? 17.181 -0.147 -11.671 1.00 80.88 282 THR A N 1
ATOM 2226 C CA . THR A 1 282 ? 18.182 -0.822 -12.507 1.00 80.88 282 THR A CA 1
ATOM 2227 C C . THR A 1 282 ? 17.745 -2.254 -12.838 1.00 80.88 282 THR A C 1
ATOM 2229 O O . THR A 1 282 ? 17.096 -2.910 -12.014 1.00 80.88 282 THR A O 1
ATOM 2232 N N . PRO A 1 283 ? 18.134 -2.810 -14.002 1.00 79.31 283 PRO A N 1
ATOM 2233 C CA . PRO A 1 283 ? 17.819 -4.199 -14.344 1.00 79.31 283 PRO A CA 1
ATOM 2234 C C . PRO A 1 283 ? 18.305 -5.210 -13.292 1.00 79.31 283 PRO A C 1
ATOM 2236 O O . PRO A 1 283 ? 17.601 -6.172 -12.983 1.00 79.31 283 PRO A O 1
ATOM 2239 N N . ALA A 1 284 ? 19.471 -4.961 -12.685 1.00 77.12 284 ALA A N 1
ATOM 2240 C CA . ALA A 1 284 ? 20.035 -5.800 -11.627 1.00 77.12 284 ALA A CA 1
ATOM 2241 C C . ALA A 1 284 ? 19.141 -5.851 -10.374 1.00 77.12 284 ALA A C 1
ATOM 2243 O O . ALA A 1 284 ? 18.922 -6.929 -9.822 1.00 77.12 284 ALA A O 1
ATOM 2244 N N . GLN A 1 285 ? 18.559 -4.717 -9.962 1.00 79.75 285 GLN A N 1
ATOM 2245 C CA . GLN A 1 285 ? 17.620 -4.670 -8.834 1.00 79.75 285 GLN A CA 1
ATOM 2246 C C . GLN A 1 285 ? 16.364 -5.502 -9.108 1.00 79.75 285 GLN A C 1
ATOM 2248 O O . GLN A 1 285 ? 15.895 -6.207 -8.220 1.00 79.75 285 GLN A O 1
ATOM 2253 N N . ILE A 1 286 ? 15.841 -5.474 -10.336 1.00 79.69 286 ILE A N 1
ATOM 2254 C CA . ILE A 1 286 ? 14.660 -6.266 -10.718 1.00 79.69 286 ILE A CA 1
ATOM 2255 C C . ILE A 1 286 ? 14.979 -7.760 -10.679 1.00 79.69 286 ILE A C 1
ATOM 2257 O O . ILE A 1 286 ? 14.183 -8.551 -10.172 1.00 79.69 286 ILE A O 1
ATOM 2261 N N . GLN A 1 287 ? 16.141 -8.154 -11.205 1.00 81.56 287 GLN A N 1
ATOM 2262 C CA . GLN A 1 287 ? 16.581 -9.548 -11.168 1.00 81.56 287 GLN A CA 1
ATOM 2263 C C . GLN A 1 287 ? 16.771 -10.039 -9.729 1.00 81.56 287 GLN A C 1
ATOM 2265 O O . GLN A 1 287 ? 16.314 -11.133 -9.405 1.00 81.56 287 GLN A O 1
ATOM 2270 N N . ALA A 1 288 ? 17.373 -9.226 -8.857 1.00 80.56 288 ALA A N 1
ATOM 2271 C CA . ALA A 1 288 ? 17.528 -9.549 -7.442 1.00 80.56 288 ALA A CA 1
ATOM 2272 C C . ALA A 1 288 ? 16.172 -9.626 -6.716 1.00 80.56 288 ALA A C 1
ATOM 2274 O O . ALA A 1 288 ? 15.913 -10.592 -6.002 1.00 80.56 288 ALA A O 1
ATOM 2275 N N . ALA A 1 289 ? 15.270 -8.668 -6.955 1.00 80.56 289 ALA A N 1
ATOM 2276 C CA . ALA A 1 289 ? 13.944 -8.627 -6.336 1.00 80.56 289 ALA A CA 1
ATOM 2277 C C . ALA A 1 289 ? 13.089 -9.858 -6.681 1.00 80.56 289 ALA A C 1
ATOM 2279 O O . ALA A 1 289 ? 12.330 -10.336 -5.845 1.00 80.56 289 ALA A O 1
ATOM 2280 N N . ARG A 1 290 ? 13.236 -10.417 -7.891 1.00 81.75 290 ARG A N 1
ATOM 2281 C CA . ARG A 1 290 ? 12.542 -11.654 -8.302 1.00 81.75 290 ARG A CA 1
ATOM 2282 C C . ARG A 1 290 ? 13.006 -12.900 -7.543 1.00 81.75 290 ARG A C 1
ATOM 2284 O O . ARG A 1 290 ? 12.263 -13.875 -7.511 1.00 81.75 290 ARG A O 1
ATOM 2291 N N . LYS A 1 291 ? 14.209 -12.873 -6.961 1.00 81.94 291 LYS A N 1
ATOM 2292 C CA . LYS A 1 291 ? 14.806 -13.981 -6.199 1.00 81.94 291 LYS A CA 1
ATOM 2293 C C . LYS A 1 291 ? 14.517 -13.906 -4.699 1.00 81.94 291 LYS A C 1
ATOM 2295 O O . LYS A 1 291 ? 15.019 -14.742 -3.958 1.00 81.94 291 LYS A O 1
ATOM 2300 N N . ILE A 1 292 ? 13.764 -12.907 -4.231 1.00 83.25 292 ILE A N 1
ATOM 2301 C CA . ILE A 1 292 ? 13.462 -12.717 -2.809 1.00 83.25 292 ILE A CA 1
ATOM 2302 C C . ILE A 1 292 ? 11.958 -12.575 -2.581 1.00 83.25 292 ILE A C 1
ATOM 2304 O O . ILE A 1 292 ? 11.226 -12.041 -3.411 1.00 83.25 292 ILE A O 1
ATOM 2308 N N . ARG A 1 293 ? 11.498 -13.005 -1.405 1.00 85.31 293 ARG A N 1
ATOM 2309 C CA . ARG A 1 293 ? 10.141 -12.759 -0.913 1.00 85.31 293 ARG A CA 1
ATOM 2310 C C . ARG A 1 293 ? 10.236 -12.189 0.495 1.00 85.31 293 ARG A C 1
ATOM 2312 O O . ARG A 1 293 ? 10.691 -12.868 1.411 1.00 85.31 293 ARG A O 1
ATOM 2319 N N . LYS A 1 294 ? 9.864 -10.919 0.657 1.00 84.31 294 LYS A N 1
ATOM 2320 C CA . LYS A 1 294 ? 9.976 -10.180 1.923 1.00 84.31 294 LYS A CA 1
ATOM 2321 C C . LYS A 1 294 ? 8.714 -9.356 2.163 1.00 84.31 294 LYS A C 1
ATOM 2323 O O . LYS A 1 294 ? 8.073 -8.917 1.212 1.00 84.31 294 LYS A O 1
ATOM 2328 N N . PHE A 1 295 ? 8.361 -9.164 3.431 1.00 86.69 295 PHE A N 1
ATOM 2329 C CA . PHE A 1 295 ? 7.368 -8.168 3.824 1.00 86.69 295 PHE A CA 1
ATOM 2330 C C . PHE A 1 295 ? 8.039 -6.802 3.940 1.00 86.69 295 PHE A C 1
ATOM 2332 O O . PHE A 1 295 ? 9.173 -6.697 4.408 1.00 86.69 295 PHE A O 1
ATOM 2339 N N . PHE A 1 296 ? 7.330 -5.759 3.525 1.00 85.88 296 PHE A N 1
ATOM 2340 C CA . PHE A 1 296 ? 7.772 -4.391 3.740 1.00 85.88 296 PHE A CA 1
ATOM 2341 C C . PHE A 1 296 ? 7.693 -4.063 5.232 1.00 85.88 296 PHE A C 1
ATOM 2343 O O . PHE A 1 296 ? 6.726 -4.415 5.900 1.00 85.88 296 PHE A O 1
ATOM 2350 N N . THR A 1 297 ? 8.705 -3.403 5.784 1.00 80.06 297 THR A N 1
ATOM 2351 C CA . THR A 1 297 ? 8.757 -3.120 7.225 1.00 80.06 297 THR A CA 1
ATOM 2352 C C . THR A 1 297 ? 8.044 -1.828 7.594 1.00 80.06 297 THR A C 1
ATOM 2354 O O . THR A 1 297 ? 7.541 -1.727 8.702 1.00 80.06 297 THR A O 1
ATOM 2357 N N . GLY A 1 298 ? 7.954 -0.840 6.702 1.00 73.06 298 GLY A N 1
ATOM 2358 C CA . GLY A 1 298 ? 7.395 0.476 7.040 1.00 73.06 298 GLY A CA 1
ATOM 2359 C C . GLY A 1 298 ? 8.403 1.440 7.683 1.00 73.06 298 GLY A C 1
ATOM 2360 O O . GLY A 1 298 ? 8.086 2.608 7.882 1.00 73.06 298 GLY A O 1
ATOM 2361 N N . ALA A 1 299 ? 9.630 0.988 7.963 1.00 63.72 299 ALA A N 1
ATOM 2362 C CA . ALA A 1 299 ? 10.749 1.793 8.455 1.00 63.72 299 ALA A CA 1
ATOM 2363 C C . ALA A 1 299 ? 11.936 1.632 7.494 1.00 63.72 299 ALA A C 1
ATOM 2365 O O . ALA A 1 299 ? 12.194 0.531 7.014 1.00 63.72 299 ALA A O 1
ATOM 2366 N N . ARG A 1 300 ? 12.633 2.729 7.165 1.00 56.00 300 ARG A N 1
ATOM 2367 C CA . ARG A 1 300 ? 13.578 2.746 6.032 1.00 56.00 300 ARG A CA 1
ATOM 2368 C C . ARG A 1 300 ? 14.846 1.917 6.197 1.00 56.00 300 ARG A C 1
ATOM 2370 O O . ARG A 1 300 ? 15.471 1.684 5.180 1.00 56.00 300 ARG A O 1
ATOM 2377 N N . ASP A 1 301 ? 15.169 1.393 7.370 1.00 51.75 301 ASP A N 1
ATOM 2378 C CA . ASP A 1 301 ? 16.345 0.544 7.549 1.00 51.75 301 ASP A CA 1
ATOM 2379 C C . ASP A 1 301 ? 16.059 -0.477 8.644 1.00 51.75 301 ASP A C 1
ATOM 2381 O O . ASP A 1 301 ? 15.906 -0.094 9.800 1.00 51.75 301 ASP A O 1
ATOM 2385 N N . THR A 1 302 ? 15.906 -1.752 8.276 1.00 42.66 302 THR A N 1
ATOM 2386 C CA . THR A 1 302 ? 16.272 -2.964 9.047 1.00 42.66 302 THR A CA 1
ATOM 2387 C C . THR A 1 302 ? 15.541 -4.186 8.490 1.00 42.66 302 THR A C 1
ATOM 2389 O O . THR A 1 302 ? 14.324 -4.206 8.334 1.00 42.66 302 THR A O 1
ATOM 2392 N N . CYS A 1 303 ? 16.302 -5.236 8.201 1.00 44.88 303 CYS A N 1
ATOM 2393 C CA . CYS A 1 303 ? 15.817 -6.586 7.935 1.00 44.88 303 CYS A CA 1
ATOM 2394 C C . CYS A 1 303 ? 16.678 -7.508 8.803 1.00 44.88 303 CYS A C 1
ATOM 2396 O O . CYS A 1 303 ? 17.891 -7.543 8.615 1.00 44.88 303 CYS A O 1
ATOM 2398 N N . VAL A 1 304 ? 16.070 -8.238 9.739 1.00 42.12 304 VAL A N 1
ATOM 2399 C CA . VAL A 1 304 ? 16.731 -9.335 10.459 1.00 42.12 304 VAL A CA 1
ATOM 2400 C C . VAL A 1 304 ? 16.213 -10.635 9.854 1.00 42.12 304 VAL A C 1
ATOM 2402 O O . VAL A 1 304 ? 15.004 -10.835 9.746 1.00 42.12 304 VAL A O 1
ATOM 2405 N N . VAL A 1 305 ? 17.131 -11.470 9.371 1.00 43.38 305 VAL A N 1
ATOM 2406 C CA . VAL A 1 305 ? 16.835 -12.805 8.845 1.00 43.38 305 VAL A CA 1
ATOM 2407 C C . VAL A 1 305 ? 16.926 -13.777 10.013 1.00 43.38 305 VAL A C 1
ATOM 2409 O O . VAL A 1 305 ? 17.964 -13.838 10.661 1.00 43.38 305 VAL A O 1
ATOM 2412 N N . ASP A 1 306 ? 15.843 -14.498 10.279 1.00 39.59 306 ASP A N 1
ATOM 2413 C CA . ASP A 1 306 ? 15.830 -15.623 11.212 1.00 39.59 306 ASP A CA 1
ATOM 2414 C C . ASP A 1 306 ? 16.187 -16.896 10.428 1.00 39.59 306 ASP A C 1
ATOM 2416 O O . ASP A 1 306 ? 15.570 -17.166 9.392 1.00 39.59 306 ASP A O 1
ATOM 2420 N N . LEU A 1 307 ? 17.243 -17.596 10.849 1.00 48.44 307 LEU A N 1
ATOM 2421 C CA . LEU A 1 307 ? 17.831 -18.743 10.142 1.00 48.44 307 LEU A CA 1
ATOM 2422 C C . LEU A 1 307 ? 17.397 -20.099 10.729 1.00 48.44 307 LEU A C 1
ATOM 2424 O O . LEU A 1 307 ? 17.695 -21.120 10.117 1.00 48.44 307 LEU A O 1
ATOM 2428 N N . ASP A 1 308 ? 16.643 -20.117 11.835 1.00 44.25 308 ASP A N 1
ATOM 2429 C CA . ASP A 1 308 ? 16.401 -21.335 12.626 1.00 44.25 308 ASP A CA 1
ATOM 2430 C C . ASP A 1 308 ? 14.920 -21.778 12.639 1.00 44.25 308 ASP A C 1
ATOM 2432 O O . ASP A 1 308 ? 14.372 -22.150 13.679 1.00 44.25 308 ASP A O 1
ATOM 2436 N N . PHE A 1 309 ? 14.231 -21.742 11.490 1.00 44.88 309 PHE A N 1
ATOM 2437 C CA . PHE A 1 309 ? 12.853 -22.247 11.382 1.00 44.88 309 PHE A CA 1
ATOM 2438 C C . PHE A 1 309 ? 12.776 -23.577 10.621 1.00 44.88 309 PHE A C 1
ATOM 2440 O O . PHE A 1 309 ? 12.726 -23.601 9.391 1.00 44.88 309 PHE A O 1
ATOM 2447 N N . ASP A 1 310 ? 12.683 -24.677 11.370 1.00 42.53 310 ASP A N 1
ATOM 2448 C CA . ASP A 1 310 ? 12.409 -26.013 10.837 1.00 42.53 310 ASP A CA 1
ATOM 2449 C C . ASP A 1 310 ? 10.896 -26.292 10.783 1.00 42.53 310 ASP A C 1
ATOM 2451 O O . ASP A 1 310 ? 10.197 -26.325 11.799 1.00 42.53 310 ASP A O 1
ATOM 2455 N N . GLY A 1 311 ? 10.377 -26.494 9.568 1.00 49.75 311 GLY A N 1
ATOM 2456 C CA . GLY A 1 311 ? 8.973 -26.813 9.296 1.00 49.75 311 GLY A CA 1
ATOM 2457 C C . GLY A 1 311 ? 8.672 -28.317 9.251 1.00 49.75 311 GLY A C 1
ATOM 2458 O O . GLY A 1 311 ? 9.527 -29.147 8.952 1.00 49.75 311 GLY A O 1
ATOM 2459 N N . VAL A 1 312 ? 7.412 -28.667 9.527 1.00 47.06 312 VAL A N 1
ATOM 2460 C CA . VAL A 1 312 ? 6.900 -30.049 9.600 1.00 47.06 312 VAL A CA 1
ATOM 2461 C C . VAL A 1 312 ? 6.871 -30.734 8.222 1.00 47.06 312 VAL A C 1
ATOM 2463 O O . VAL A 1 312 ? 6.563 -30.115 7.205 1.00 47.06 312 VAL A O 1
ATOM 2466 N N . SER A 1 313 ? 7.171 -32.039 8.193 1.00 51.41 313 SER A N 1
ATOM 2467 C CA . SER A 1 313 ? 7.316 -32.846 6.972 1.00 51.41 313 SER A CA 1
ATOM 2468 C C . SER A 1 313 ? 6.002 -33.125 6.216 1.00 51.41 313 SER A C 1
ATOM 2470 O O . SER A 1 313 ? 4.970 -33.413 6.819 1.00 51.41 313 SER A O 1
ATOM 2472 N N . MET A 1 314 ? 6.085 -33.149 4.878 1.00 49.31 314 MET A N 1
ATOM 2473 C CA . MET A 1 314 ? 4.991 -33.280 3.892 1.00 49.31 314 MET A CA 1
ATOM 2474 C C . MET A 1 314 ? 4.196 -34.605 3.883 1.00 49.31 314 MET A C 1
ATOM 2476 O O . MET A 1 314 ? 3.442 -34.858 2.945 1.00 49.31 314 MET A O 1
ATOM 2480 N N . ARG A 1 315 ? 4.348 -35.484 4.877 1.00 54.22 315 ARG A N 1
ATOM 2481 C CA . ARG A 1 315 ? 3.667 -36.792 4.886 1.00 54.22 315 ARG A CA 1
ATOM 2482 C C . ARG A 1 315 ? 2.268 -36.754 5.529 1.00 54.22 315 ARG A C 1
ATOM 2484 O O . ARG A 1 315 ? 1.472 -37.640 5.249 1.00 54.22 315 ARG A O 1
ATOM 2491 N N . ASP A 1 316 ? 1.939 -35.689 6.265 1.00 55.16 316 ASP A N 1
ATOM 2492 C CA . ASP A 1 316 ? 0.660 -35.535 6.986 1.00 55.16 316 ASP A CA 1
ATOM 2493 C C . ASP A 1 316 ? -0.356 -34.601 6.290 1.00 55.16 316 ASP A C 1
ATOM 2495 O O . ASP A 1 316 ? -1.370 -34.227 6.875 1.00 55.16 316 ASP A O 1
ATOM 2499 N N . LEU A 1 317 ? -0.117 -34.235 5.023 1.00 46.72 317 LEU A N 1
ATOM 2500 C CA . LEU A 1 317 ? -1.018 -33.395 4.217 1.00 46.72 317 LEU A CA 1
ATOM 2501 C C . LEU A 1 317 ? -1.602 -34.146 3.010 1.00 46.72 317 LEU A C 1
ATOM 2503 O O . LEU A 1 317 ? -1.778 -33.575 1.935 1.00 46.72 317 LEU A O 1
ATOM 2507 N N . HIS A 1 318 ? -1.864 -35.442 3.166 1.00 50.78 318 HIS A N 1
ATOM 2508 C CA . HIS A 1 318 ? -2.511 -36.238 2.132 1.00 50.78 318 HIS A CA 1
ATOM 2509 C C . HIS A 1 318 ? -3.935 -36.601 2.553 1.00 50.78 318 HIS A C 1
ATOM 2511 O O . HIS A 1 318 ? -4.117 -37.405 3.459 1.00 50.78 318 HIS A O 1
ATOM 2517 N N . ASP A 1 319 ? -4.930 -36.055 1.847 1.00 47.06 319 ASP A N 1
ATOM 2518 C CA . ASP A 1 319 ? -6.241 -36.687 1.647 1.00 47.06 319 ASP A CA 1
ATOM 2519 C C . ASP A 1 319 ? -6.944 -36.054 0.423 1.00 47.06 319 ASP A C 1
ATOM 2521 O O . ASP A 1 319 ? -6.495 -35.033 -0.102 1.00 47.06 319 ASP A O 1
ATOM 2525 N N . PRO A 1 320 ? -8.077 -36.585 -0.039 1.00 58.25 320 PRO A N 1
ATOM 2526 C CA . PRO A 1 320 ? -8.283 -37.657 -1.000 1.00 58.25 320 PRO A CA 1
ATOM 2527 C C . PRO A 1 320 ? -8.823 -37.036 -2.292 1.00 58.25 320 PRO A C 1
ATOM 2529 O O . PRO A 1 320 ? -9.970 -36.590 -2.348 1.00 58.25 320 PRO A O 1
ATOM 2532 N N . GLY A 1 321 ? -8.018 -36.972 -3.349 1.00 52.53 321 GLY A N 1
ATOM 2533 C CA . GLY A 1 321 ? -8.457 -36.392 -4.616 1.00 52.53 321 GLY A CA 1
ATOM 2534 C C . GLY A 1 321 ? -9.702 -37.097 -5.166 1.00 52.53 321 GLY A C 1
ATOM 2535 O O . GLY A 1 321 ? -9.591 -38.104 -5.858 1.00 52.53 321 GLY A O 1
ATOM 2536 N N . MET A 1 322 ? -10.892 -36.531 -4.937 1.00 53.03 322 MET A N 1
ATOM 2537 C CA . MET A 1 322 ? -12.152 -36.828 -5.639 1.00 53.03 322 MET A CA 1
ATOM 2538 C C . MET A 1 322 ? -12.086 -36.403 -7.124 1.00 53.03 322 MET A C 1
ATOM 2540 O O . MET A 1 322 ? -13.086 -36.044 -7.735 1.00 53.03 322 MET A O 1
ATOM 2544 N N . THR A 1 323 ? -10.910 -36.481 -7.747 1.00 55.66 323 THR A N 1
ATOM 2545 C CA . THR A 1 323 ? -10.607 -36.094 -9.132 1.00 55.66 323 THR A CA 1
ATOM 2546 C C . THR A 1 323 ? -11.315 -36.957 -10.181 1.00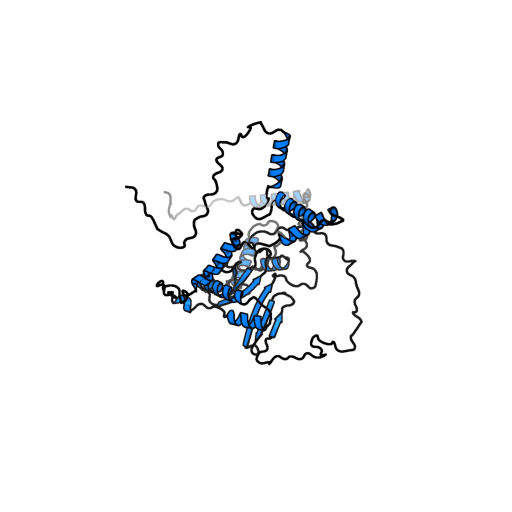 55.66 323 THR A C 1
ATOM 2548 O O . THR A 1 323 ? -11.191 -36.694 -11.371 1.00 55.66 323 THR A O 1
ATOM 2551 N N . SER A 1 324 ? -12.080 -37.968 -9.755 1.00 46.78 324 SER A N 1
ATOM 2552 C CA . SER A 1 324 ? -12.849 -38.881 -10.616 1.00 46.78 324 SER A CA 1
ATOM 2553 C C . SER A 1 324 ? -14.374 -38.765 -10.456 1.00 46.78 324 SER A C 1
ATOM 2555 O O . SER A 1 324 ? -15.101 -39.604 -10.984 1.00 46.78 324 SER A O 1
ATOM 2557 N N . TRP A 1 325 ? -14.883 -37.758 -9.737 1.00 47.53 325 TRP A N 1
ATOM 2558 C CA . TRP A 1 325 ? -16.324 -37.551 -9.542 1.00 47.53 325 TRP A CA 1
ATOM 2559 C C . TRP A 1 325 ? -16.818 -36.313 -10.296 1.00 47.53 325 TRP A C 1
ATOM 2561 O O . TRP A 1 325 ? -16.181 -35.264 -10.273 1.00 47.53 325 TRP A O 1
ATOM 2571 N N . VAL A 1 326 ? -17.984 -36.421 -10.937 1.00 49.84 326 VAL A N 1
ATOM 2572 C CA . VAL A 1 326 ? -18.685 -35.298 -11.581 1.00 49.84 326 VAL A CA 1
ATOM 2573 C C . VAL A 1 326 ? -20.085 -35.142 -10.991 1.00 49.84 326 VAL A C 1
ATOM 2575 O O . VAL A 1 326 ? -20.760 -36.128 -10.693 1.00 49.84 326 VAL A O 1
ATOM 2578 N N . HIS A 1 327 ? -20.544 -33.900 -10.827 1.00 53.09 327 HIS A N 1
ATOM 2579 C CA . HIS A 1 327 ? -21.924 -33.624 -10.429 1.00 53.09 327 HIS A CA 1
ATOM 2580 C C . HIS A 1 327 ? -22.876 -33.885 -11.609 1.00 53.09 327 HIS A C 1
ATOM 2582 O O . HIS A 1 327 ? -22.695 -33.329 -12.688 1.00 53.09 327 HIS A O 1
ATOM 2588 N N . HIS A 1 328 ? -23.904 -34.715 -11.405 1.00 56.31 328 HIS A N 1
ATOM 2589 C CA . HIS A 1 328 ? -24.947 -34.990 -12.409 1.00 56.31 328 HIS A CA 1
ATOM 2590 C C . HIS A 1 328 ? -26.049 -33.910 -12.455 1.00 56.31 328 HIS A C 1
ATOM 2592 O O . HIS A 1 328 ? -26.784 -33.809 -13.432 1.00 56.31 328 HIS A O 1
ATOM 2598 N N . ALA A 1 329 ? -26.165 -33.087 -11.410 1.00 61.12 329 ALA A N 1
ATOM 2599 C CA . ALA A 1 329 ? -27.143 -32.009 -11.313 1.00 61.12 329 ALA A CA 1
ATOM 2600 C C . ALA A 1 329 ? -26.447 -30.644 -11.280 1.00 61.12 329 ALA A C 1
ATOM 2602 O O . ALA A 1 329 ? -25.346 -30.510 -10.742 1.00 61.12 329 ALA A O 1
ATOM 2603 N N . ASN A 1 330 ? -27.109 -29.626 -11.833 1.00 69.19 330 ASN A N 1
ATOM 2604 C CA . ASN A 1 330 ? -26.582 -28.266 -11.847 1.00 69.19 330 ASN A CA 1
ATOM 2605 C C . ASN A 1 330 ? -26.408 -27.734 -10.419 1.00 69.19 330 ASN A C 1
ATOM 2607 O O . ASN A 1 330 ? -27.321 -27.826 -9.596 1.00 69.19 330 ASN A O 1
ATOM 2611 N N . TYR A 1 331 ? -25.246 -27.140 -10.150 1.00 71.88 331 TYR A N 1
ATOM 2612 C CA . TYR A 1 331 ? -24.939 -26.495 -8.877 1.00 71.88 331 TYR A CA 1
ATOM 2613 C C . TYR A 1 331 ? -25.953 -25.381 -8.583 1.00 71.88 331 TYR A C 1
ATOM 2615 O O . TYR A 1 331 ? -26.162 -24.479 -9.400 1.00 71.88 331 TYR A O 1
ATOM 2623 N N . ILE A 1 332 ? -26.596 -25.446 -7.415 1.00 76.81 332 ILE A N 1
ATOM 2624 C CA . ILE A 1 332 ? -27.487 -24.384 -6.948 1.00 76.81 332 ILE A CA 1
ATOM 2625 C C . ILE A 1 332 ? -26.599 -23.252 -6.435 1.00 76.81 332 ILE A C 1
ATOM 2627 O O . ILE A 1 332 ? -25.907 -23.388 -5.428 1.00 76.81 332 ILE A O 1
ATOM 2631 N N . LEU A 1 333 ? -26.613 -22.132 -7.151 1.00 70.25 333 LEU A N 1
ATOM 2632 C CA . LEU A 1 333 ? -25.889 -20.924 -6.780 1.00 70.25 333 LEU A CA 1
ATOM 2633 C C . LEU A 1 333 ? -26.437 -20.383 -5.449 1.00 70.25 333 LEU A C 1
ATOM 2635 O O . LEU A 1 333 ? -27.621 -20.570 -5.167 1.00 70.25 333 LEU A O 1
ATOM 2639 N N . PRO A 1 334 ? -25.645 -19.624 -4.671 1.00 63.97 334 PRO A N 1
ATOM 2640 C CA . PRO A 1 334 ? -26.091 -19.024 -3.406 1.00 63.97 334 PRO A CA 1
ATOM 2641 C C . PRO A 1 334 ? -27.375 -18.177 -3.507 1.00 63.97 334 PRO A C 1
ATOM 2643 O O . PRO A 1 334 ? -28.087 -18.013 -2.524 1.00 63.97 334 PRO A O 1
ATOM 2646 N N . GLN A 1 335 ? -27.706 -17.680 -4.705 1.00 73.81 335 GLN A N 1
ATOM 2647 C CA . GLN A 1 335 ? -28.958 -16.978 -5.023 1.00 73.81 335 GLN A CA 1
ATOM 2648 C C . GLN A 1 335 ? -30.200 -17.904 -5.068 1.00 73.81 335 GLN A C 1
ATOM 2650 O O . GLN A 1 335 ? -31.312 -17.433 -5.295 1.00 73.81 335 GLN A O 1
ATOM 2655 N N . GLY A 1 336 ? -30.032 -19.221 -4.908 1.00 77.12 336 GLY A N 1
ATOM 2656 C CA . GLY A 1 336 ? -31.106 -20.218 -4.965 1.00 77.12 336 GLY A CA 1
ATOM 2657 C C . GLY A 1 336 ? -31.504 -20.657 -6.380 1.00 77.12 336 GLY A C 1
ATOM 2658 O O . GLY A 1 336 ? -32.584 -21.211 -6.567 1.00 77.12 336 GLY A O 1
ATOM 2659 N N . ARG A 1 337 ? -30.664 -20.407 -7.395 1.00 77.31 337 ARG A N 1
ATOM 2660 C CA . ARG A 1 337 ? -30.921 -20.742 -8.812 1.00 77.31 337 ARG A CA 1
ATOM 2661 C C . ARG A 1 337 ? -29.760 -21.532 -9.411 1.00 77.31 337 ARG A C 1
ATOM 2663 O O . ARG A 1 337 ? -28.631 -21.394 -8.967 1.00 77.31 337 ARG A O 1
ATOM 2670 N N . THR A 1 338 ? -30.010 -22.300 -10.468 1.00 77.19 338 THR A N 1
ATOM 2671 C CA . THR A 1 338 ? -28.960 -23.010 -11.233 1.00 77.19 338 THR A CA 1
ATOM 2672 C C . THR A 1 338 ? -28.325 -22.152 -12.336 1.00 77.19 338 THR A C 1
ATOM 2674 O O . THR A 1 338 ? -27.411 -22.595 -13.021 1.00 77.19 338 THR A O 1
ATOM 2677 N N . THR A 1 339 ? -28.816 -20.924 -12.529 1.00 71.00 339 THR A N 1
ATOM 2678 C CA . THR A 1 339 ? -28.308 -19.922 -13.479 1.00 71.00 339 THR A CA 1
ATOM 2679 C C . THR A 1 339 ? -28.301 -18.558 -12.802 1.00 71.00 339 THR A C 1
ATOM 2681 O O . THR A 1 339 ? -29.302 -18.191 -12.177 1.00 71.00 339 THR A O 1
ATOM 2684 N N . TRP A 1 340 ? -27.212 -17.806 -12.940 1.00 66.12 340 TRP A N 1
ATOM 2685 C CA . TRP A 1 340 ? -27.062 -16.499 -12.302 1.00 66.12 340 TRP A CA 1
ATOM 2686 C C . TRP A 1 340 ? -28.084 -15.504 -12.860 1.00 66.12 340 TRP A C 1
ATOM 2688 O O . TRP A 1 340 ? -28.198 -15.343 -14.076 1.00 66.12 340 TRP A O 1
ATOM 2698 N N . PHE A 1 341 ? -28.838 -14.843 -11.984 1.00 69.38 341 PHE A N 1
ATOM 2699 C CA . PHE A 1 341 ? -29.699 -13.729 -12.364 1.00 69.38 341 PHE A CA 1
ATOM 2700 C C . PHE A 1 341 ? -29.043 -12.432 -11.921 1.00 69.38 341 PHE A C 1
ATOM 2702 O O . PHE A 1 341 ? -28.863 -12.209 -10.724 1.00 69.38 341 PHE A O 1
ATOM 2709 N N . ASN A 1 342 ? -28.682 -11.594 -12.892 1.00 64.06 342 ASN A N 1
ATOM 2710 C CA . ASN A 1 342 ? -28.075 -10.300 -12.631 1.00 64.06 342 ASN A CA 1
ATOM 2711 C C . ASN A 1 342 ? -29.169 -9.213 -12.552 1.00 64.06 342 ASN A C 1
ATOM 2713 O O . ASN A 1 342 ? -29.756 -8.899 -13.585 1.00 64.06 342 ASN A O 1
ATOM 2717 N N . PRO A 1 343 ? -29.465 -8.646 -11.366 1.00 66.12 343 PRO A N 1
ATOM 2718 C CA . PRO A 1 343 ? -30.444 -7.568 -11.218 1.00 66.12 343 PRO A CA 1
ATOM 2719 C C . PRO A 1 343 ? -29.904 -6.188 -11.640 1.00 66.12 343 PRO A C 1
ATOM 2721 O O . PRO A 1 343 ? -30.636 -5.206 -11.548 1.00 66.12 343 PRO A O 1
ATOM 2724 N N . LEU A 1 344 ? -28.631 -6.083 -12.046 1.00 60.09 344 LEU A N 1
ATOM 2725 C CA . LEU A 1 344 ? -28.006 -4.812 -12.410 1.00 60.09 344 LEU A CA 1
ATOM 2726 C C . LEU A 1 344 ? -28.543 -4.297 -13.754 1.00 60.09 344 LEU A C 1
ATOM 2728 O O . LEU A 1 344 ? -28.548 -5.018 -14.752 1.00 60.09 344 LEU A O 1
ATOM 2732 N N . VAL A 1 345 ? -28.943 -3.023 -13.787 1.00 64.81 345 VAL A N 1
ATOM 2733 C CA . VAL A 1 345 ? -29.192 -2.293 -15.037 1.00 64.81 345 VAL A CA 1
ATOM 2734 C C . VAL A 1 345 ? -27.837 -2.118 -15.744 1.00 64.81 345 VAL A C 1
ATOM 2736 O O . VAL A 1 345 ? -26.931 -1.562 -15.120 1.00 64.81 345 VAL A O 1
ATOM 2739 N N . PRO A 1 346 ? -27.660 -2.568 -17.004 1.00 61.88 346 PRO A N 1
ATOM 2740 C CA . PRO A 1 346 ? -26.362 -2.548 -17.694 1.00 61.88 346 PRO A CA 1
ATOM 2741 C C . PRO A 1 346 ? -25.704 -1.163 -17.739 1.00 61.88 346 PRO A C 1
ATOM 2743 O O . PRO A 1 346 ? -24.488 -1.053 -17.670 1.00 61.88 346 PRO A O 1
ATOM 2746 N N . GLU A 1 347 ? -26.521 -0.111 -17.795 1.00 63.50 347 GLU A N 1
ATOM 2747 C CA . GLU A 1 347 ? -26.109 1.298 -17.864 1.00 63.50 347 GLU A CA 1
ATOM 2748 C C . GLU A 1 347 ? -25.366 1.781 -16.607 1.00 63.50 347 GLU A C 1
ATOM 2750 O O . GLU A 1 347 ? -24.545 2.688 -16.691 1.00 63.50 347 GLU A O 1
ATOM 2755 N N . TYR A 1 348 ? -25.607 1.151 -15.453 1.00 66.81 348 TYR A N 1
ATOM 2756 C CA . TYR A 1 348 ? -24.934 1.459 -14.184 1.00 66.81 348 TYR A CA 1
ATOM 2757 C C . TYR A 1 348 ? -24.107 0.277 -13.667 1.00 66.81 348 TYR A C 1
ATOM 2759 O O . TYR A 1 348 ? -23.678 0.267 -12.511 1.00 66.81 348 TYR A O 1
ATOM 2767 N N . ALA A 1 349 ? -23.912 -0.749 -14.499 1.00 73.25 349 ALA A N 1
ATOM 2768 C CA . ALA A 1 349 ? -23.143 -1.916 -14.120 1.00 73.25 349 ALA A CA 1
ATOM 2769 C C . ALA A 1 349 ? -21.657 -1.551 -14.053 1.00 73.25 349 ALA A C 1
ATOM 2771 O O . ALA A 1 349 ? -21.060 -1.075 -15.018 1.00 73.25 349 ALA A O 1
ATOM 2772 N N . VAL A 1 350 ? -21.059 -1.809 -12.896 1.00 78.25 350 VAL A N 1
ATOM 2773 C CA . VAL A 1 350 ? -19.623 -1.668 -12.684 1.00 78.25 350 VAL A CA 1
ATOM 2774 C C . VAL A 1 350 ? -18.990 -3.044 -12.851 1.00 78.25 350 VAL A C 1
ATOM 2776 O O . VAL A 1 350 ? -19.410 -4.009 -12.212 1.00 78.25 350 VAL A O 1
ATOM 2779 N N . ALA A 1 351 ? -17.990 -3.144 -13.722 1.00 83.12 351 ALA A N 1
ATOM 2780 C CA . ALA A 1 351 ? -17.204 -4.354 -13.911 1.00 83.12 351 ALA A CA 1
ATOM 2781 C C . ALA A 1 351 ? -15.905 -4.248 -13.111 1.00 83.12 351 ALA A C 1
ATOM 2783 O O . ALA A 1 351 ? -15.194 -3.246 -13.198 1.00 83.12 351 ALA A O 1
ATOM 2784 N N . THR A 1 352 ? -15.578 -5.292 -12.354 1.00 84.94 352 THR A N 1
ATOM 2785 C CA . THR A 1 352 ? -14.326 -5.383 -11.601 1.00 84.94 352 THR A CA 1
ATOM 2786 C C . THR A 1 352 ? -13.496 -6.568 -12.055 1.00 84.94 352 THR A C 1
ATOM 2788 O O . THR A 1 352 ? -14.013 -7.645 -12.352 1.00 84.94 352 THR A O 1
ATOM 2791 N N . VAL A 1 353 ? -12.183 -6.368 -12.099 1.00 86.69 353 VAL A N 1
ATOM 2792 C CA . VAL A 1 353 ? -11.208 -7.418 -12.387 1.00 86.69 353 VAL A CA 1
ATOM 2793 C C . VAL A 1 353 ? -10.127 -7.376 -11.320 1.00 86.69 353 VAL A C 1
ATOM 2795 O O . VAL A 1 353 ? -9.527 -6.334 -11.061 1.00 86.69 353 VAL A O 1
ATOM 2798 N N . HIS A 1 354 ? -9.866 -8.530 -10.715 1.00 85.94 354 HIS A N 1
ATOM 2799 C CA . HIS A 1 354 ? -8.819 -8.708 -9.718 1.00 85.94 354 HIS A CA 1
ATOM 2800 C C . HIS A 1 354 ? -7.672 -9.522 -10.313 1.00 85.94 354 HIS A C 1
ATOM 2802 O O . HIS A 1 354 ? -7.897 -10.513 -11.012 1.00 85.94 354 HIS A O 1
ATOM 2808 N N . SER A 1 355 ? -6.434 -9.135 -10.014 1.00 86.62 355 SER A N 1
ATOM 2809 C CA . SER A 1 355 ? -5.279 -9.957 -10.373 1.00 86.62 355 SER A CA 1
ATOM 2810 C C . SER A 1 355 ? -5.143 -11.133 -9.414 1.00 86.62 355 SER A C 1
ATOM 2812 O O . SER A 1 355 ? -5.018 -10.951 -8.204 1.00 86.62 355 SER A O 1
ATOM 2814 N N . VAL A 1 356 ? -5.095 -12.343 -9.969 1.00 86.75 356 VAL A N 1
ATOM 2815 C CA . VAL A 1 356 ? -4.782 -13.562 -9.207 1.00 86.75 356 VAL A CA 1
ATOM 2816 C C . VAL A 1 356 ? -3.289 -13.622 -8.875 1.00 86.75 356 VAL A C 1
ATOM 2818 O O . VAL A 1 356 ? -2.913 -14.018 -7.780 1.00 86.75 356 VAL A O 1
ATOM 2821 N N . ILE A 1 357 ? -2.430 -13.175 -9.800 1.00 87.19 357 ILE A N 1
ATOM 2822 C CA . ILE A 1 357 ? -0.965 -13.200 -9.639 1.00 87.19 357 ILE A CA 1
ATOM 2823 C C . ILE A 1 357 ? -0.498 -12.152 -8.624 1.00 87.19 357 ILE A C 1
ATOM 2825 O O . ILE A 1 357 ? 0.494 -12.357 -7.931 1.00 87.19 357 ILE A O 1
ATOM 2829 N N . TRP A 1 358 ? -1.200 -11.025 -8.530 1.00 90.50 358 TRP A N 1
ATOM 2830 C CA . TRP A 1 358 ? -0.885 -9.949 -7.595 1.00 90.50 358 TRP A CA 1
ATOM 2831 C C . TRP A 1 358 ? -2.114 -9.636 -6.746 1.00 90.50 358 TRP A C 1
ATOM 2833 O O . TRP A 1 358 ? -2.851 -8.699 -7.072 1.00 90.50 358 TRP A O 1
ATOM 2843 N N . PRO A 1 359 ? -2.339 -10.402 -5.662 1.00 89.19 359 PRO A N 1
ATOM 2844 C CA . PRO A 1 359 ? -3.438 -10.150 -4.744 1.00 89.19 359 PRO A CA 1
ATOM 2845 C C . PRO A 1 359 ? -3.389 -8.700 -4.258 1.00 89.19 359 PRO A C 1
ATOM 2847 O O . PRO A 1 359 ? -2.358 -8.230 -3.766 1.00 89.19 359 PRO A O 1
ATOM 2850 N N . GLY A 1 360 ? -4.496 -7.987 -4.456 1.00 88.00 360 GLY A N 1
ATOM 2851 C CA . GLY A 1 360 ? -4.604 -6.558 -4.167 1.00 88.00 360 GLY A CA 1
ATOM 2852 C C . GLY A 1 360 ? -4.608 -5.643 -5.392 1.00 88.00 360 GLY A C 1
ATOM 2853 O O . GLY A 1 360 ? -5.020 -4.494 -5.268 1.00 88.00 360 GLY A O 1
ATOM 2854 N N . ALA A 1 361 ? -4.207 -6.121 -6.577 1.00 90.31 361 ALA A N 1
ATOM 2855 C CA . ALA A 1 361 ? -4.366 -5.346 -7.807 1.00 90.31 361 ALA A CA 1
ATOM 2856 C C . ALA A 1 361 ? -5.811 -5.445 -8.309 1.00 90.31 361 ALA A C 1
ATOM 2858 O O . ALA A 1 361 ? -6.301 -6.542 -8.602 1.00 90.31 361 ALA A O 1
ATOM 2859 N N . LEU A 1 362 ? -6.464 -4.294 -8.420 1.00 89.38 362 LEU A N 1
ATOM 2860 C CA . LEU A 1 362 ? -7.856 -4.156 -8.814 1.00 89.38 362 LEU A CA 1
ATOM 2861 C C . LEU A 1 362 ? -7.982 -3.178 -9.982 1.00 89.38 362 LEU A C 1
ATOM 2863 O O . LEU A 1 362 ? -7.398 -2.094 -9.961 1.00 89.38 362 LEU A O 1
ATOM 2867 N N . ALA A 1 363 ? -8.782 -3.557 -10.970 1.00 89.31 363 ALA A N 1
ATOM 2868 C CA . ALA A 1 363 ? -9.243 -2.688 -12.040 1.00 89.31 363 ALA A CA 1
ATOM 2869 C C . ALA A 1 363 ? -10.770 -2.607 -11.998 1.00 89.31 363 ALA A C 1
ATOM 2871 O O . ALA A 1 363 ? -11.449 -3.626 -11.849 1.00 89.31 363 ALA A O 1
ATOM 2872 N N . VAL A 1 364 ? -11.302 -1.399 -12.124 1.00 89.06 364 VAL A N 1
ATOM 2873 C CA . VAL A 1 364 ? -12.737 -1.124 -12.160 1.00 89.06 364 VAL A CA 1
ATOM 2874 C C . VAL A 1 364 ? -13.050 -0.374 -13.441 1.00 89.06 364 VAL A C 1
ATOM 2876 O O . VAL A 1 364 ? -12.346 0.572 -13.778 1.00 89.06 364 VAL A O 1
ATOM 2879 N N . ALA A 1 365 ? -14.107 -0.778 -14.137 1.00 86.75 365 ALA A N 1
ATOM 2880 C CA . ALA A 1 365 ? -14.635 -0.081 -15.300 1.00 86.75 365 ALA A CA 1
ATOM 2881 C C . ALA A 1 365 ? -16.140 0.165 -15.141 1.00 86.75 365 ALA A C 1
ATOM 2883 O O . ALA A 1 365 ? -16.867 -0.684 -14.626 1.00 86.75 365 ALA A O 1
ATOM 2884 N N . SER A 1 366 ? -16.604 1.330 -15.583 1.00 82.44 366 SER A N 1
ATOM 2885 C CA . SER A 1 366 ? -18.006 1.754 -15.535 1.00 82.44 366 S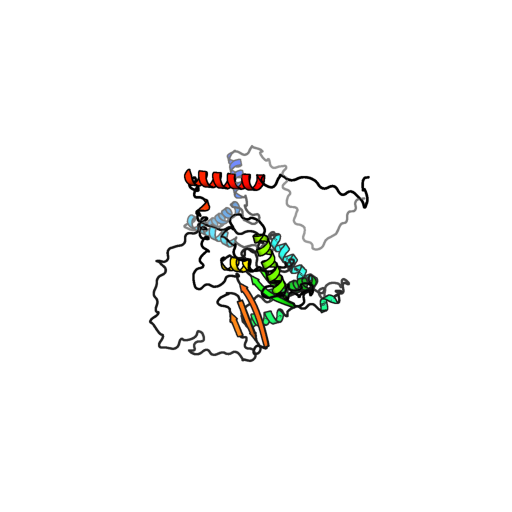ER A CA 1
ATOM 2886 C C . SER A 1 366 ? -18.387 2.480 -16.830 1.00 82.44 366 SER A C 1
ATOM 2888 O O . SER A 1 366 ? -17.509 2.864 -17.610 1.00 82.44 366 SER A O 1
ATOM 2890 N N . ASP A 1 367 ? -19.691 2.651 -17.067 1.00 77.62 367 ASP A N 1
ATOM 2891 C CA . ASP A 1 367 ? -20.261 3.348 -18.233 1.00 77.62 367 ASP A CA 1
ATOM 2892 C C . ASP A 1 367 ? -19.748 2.773 -19.569 1.00 77.62 367 ASP A C 1
ATOM 2894 O O . ASP A 1 367 ? -19.079 3.448 -20.353 1.00 77.62 367 ASP A O 1
ATOM 2898 N N . ASN A 1 368 ? -19.963 1.467 -19.788 1.00 68.12 368 ASN A N 1
ATOM 2899 C CA . ASN A 1 368 ? -19.507 0.730 -20.980 1.00 68.12 368 ASN A CA 1
ATOM 2900 C C . ASN A 1 368 ? -18.006 0.902 -21.311 1.00 68.12 368 ASN A C 1
ATOM 2902 O O . ASN A 1 368 ? -17.602 0.827 -22.471 1.00 68.12 368 ASN A O 1
ATOM 2906 N N . GLY A 1 369 ? -17.168 1.120 -20.291 1.00 68.06 369 GLY A N 1
ATOM 2907 C CA . GLY A 1 369 ? -15.717 1.266 -20.441 1.00 68.06 369 GLY A CA 1
ATOM 2908 C C . GLY A 1 369 ? -15.241 2.698 -20.686 1.00 68.06 369 GLY A C 1
ATOM 2909 O O . GLY A 1 369 ? -14.052 2.902 -20.931 1.00 68.06 369 GLY A O 1
ATOM 2910 N N . ARG A 1 370 ? -16.126 3.699 -20.593 1.00 79.38 370 ARG A N 1
ATOM 2911 C CA . ARG A 1 370 ? -15.741 5.115 -20.679 1.00 79.38 370 ARG A CA 1
ATOM 2912 C C . ARG A 1 370 ? -14.870 5.550 -19.503 1.00 79.38 370 ARG A C 1
ATOM 2914 O O . ARG A 1 370 ? -13.949 6.344 -19.689 1.00 79.38 370 ARG A O 1
ATOM 2921 N N . PHE A 1 371 ? -15.158 5.034 -18.311 1.00 81.38 371 PHE A N 1
ATOM 2922 C CA . PHE A 1 371 ? -14.369 5.289 -17.112 1.00 81.38 371 PHE A CA 1
ATOM 2923 C C . PHE A 1 371 ? -13.730 3.989 -16.652 1.00 81.38 371 PHE A C 1
ATOM 2925 O O . PHE A 1 371 ? -14.427 2.998 -16.438 1.00 81.38 371 PHE A O 1
ATOM 2932 N N . PHE A 1 372 ? -12.411 3.995 -16.485 1.00 86.88 372 PHE A N 1
ATOM 2933 C CA . PHE A 1 372 ? -11.684 2.880 -15.900 1.00 86.88 372 PHE A CA 1
ATOM 2934 C C . PHE A 1 372 ? -10.608 3.391 -14.951 1.00 86.88 372 PHE A C 1
ATOM 2936 O O . PHE A 1 372 ? -9.946 4.393 -15.216 1.00 86.88 372 PHE A O 1
ATOM 2943 N N . GLU A 1 373 ? -10.434 2.688 -13.843 1.00 88.75 373 GLU A N 1
ATOM 2944 C CA . GLU A 1 373 ? -9.494 3.041 -12.792 1.00 88.75 373 GLU A CA 1
ATOM 2945 C C . GLU A 1 373 ? -8.806 1.788 -12.268 1.00 88.75 373 GLU A C 1
ATOM 2947 O O . GLU A 1 373 ? -9.429 0.741 -12.100 1.00 88.75 373 GLU A O 1
ATOM 2952 N N . ASN A 1 374 ? -7.511 1.910 -11.981 1.00 91.00 374 ASN A N 1
ATOM 2953 C CA . ASN A 1 374 ? -6.710 0.819 -11.435 1.00 91.00 374 ASN A CA 1
ATOM 2954 C C . ASN A 1 374 ? -6.141 1.227 -10.079 1.00 91.00 374 ASN A C 1
ATOM 2956 O O . ASN A 1 374 ? -5.722 2.371 -9.900 1.00 91.00 374 ASN A O 1
ATOM 2960 N N . LEU A 1 375 ? -6.070 0.294 -9.143 1.00 91.62 375 LEU A N 1
ATOM 2961 C CA . LEU A 1 375 ? -5.534 0.535 -7.811 1.00 91.62 375 LEU A CA 1
ATOM 2962 C C . LEU A 1 375 ? -4.880 -0.738 -7.288 1.00 91.62 375 LEU A C 1
ATOM 2964 O O . LEU A 1 375 ? -5.447 -1.824 -7.402 1.00 91.62 375 LEU A O 1
ATOM 2968 N N . TYR A 1 376 ? -3.697 -0.605 -6.696 1.00 93.62 376 TYR A N 1
ATOM 2969 C CA . TYR A 1 376 ? -3.093 -1.682 -5.921 1.00 93.62 376 TYR A CA 1
ATOM 2970 C C . TYR A 1 376 ? -3.272 -1.426 -4.424 1.00 93.62 376 TYR A C 1
ATOM 2972 O O . TYR A 1 376 ? -2.898 -0.363 -3.936 1.00 93.62 376 TYR A O 1
ATOM 2980 N N . VAL A 1 377 ? -3.820 -2.389 -3.687 1.00 93.81 377 VAL A N 1
ATOM 2981 C CA . VAL A 1 377 ? -3.872 -2.365 -2.218 1.00 93.81 377 VAL A CA 1
ATOM 2982 C C . VAL A 1 377 ? -3.476 -3.740 -1.704 1.00 93.81 377 VAL A C 1
ATOM 2984 O O . VAL A 1 377 ? -4.248 -4.690 -1.820 1.00 93.81 377 VAL A O 1
ATOM 2987 N N . GLY A 1 378 ? -2.263 -3.876 -1.174 1.00 92.12 378 GLY A N 1
ATOM 2988 C CA . GLY A 1 378 ? -1.780 -5.188 -0.751 1.00 92.12 378 GLY A CA 1
ATOM 2989 C C . GLY A 1 378 ? -0.353 -5.203 -0.220 1.00 92.12 378 GLY A C 1
ATOM 2990 O O . GLY A 1 378 ? 0.283 -4.174 -0.040 1.00 92.12 378 GLY A O 1
ATOM 2991 N N . TRP A 1 379 ? 0.162 -6.405 0.025 1.00 90.12 379 TRP A N 1
ATOM 2992 C CA . TRP A 1 379 ? 1.463 -6.637 0.668 1.00 90.12 379 TRP A CA 1
ATOM 2993 C C . TRP A 1 379 ? 2.668 -6.597 -0.283 1.00 90.12 379 TRP A C 1
ATOM 2995 O O . TRP A 1 379 ? 3.793 -6.856 0.136 1.00 90.12 379 TRP A O 1
ATOM 3005 N N . GLY A 1 380 ? 2.448 -6.360 -1.579 1.00 89.62 380 GLY A N 1
ATOM 3006 C CA . GLY A 1 380 ? 3.490 -6.444 -2.604 1.00 89.62 380 GLY A CA 1
ATOM 3007 C C . GLY A 1 380 ? 4.028 -7.863 -2.816 1.00 89.62 380 GLY A C 1
ATOM 3008 O O . GLY A 1 380 ? 5.140 -8.029 -3.310 1.00 89.62 380 GLY A O 1
ATOM 3009 N N . GLN A 1 381 ? 3.264 -8.895 -2.439 1.00 88.44 381 GLN A N 1
ATOM 3010 C CA . GLN A 1 381 ? 3.650 -10.292 -2.636 1.00 88.44 381 GLN A CA 1
ATOM 3011 C C . GLN A 1 381 ? 3.005 -10.875 -3.886 1.00 88.44 381 GLN A C 1
ATOM 3013 O O . GLN A 1 381 ? 1.787 -10.827 -4.058 1.00 88.44 381 GLN A O 1
ATOM 3018 N N . LYS A 1 382 ? 3.839 -11.475 -4.736 1.00 87.31 382 LYS A N 1
ATOM 3019 C CA . LYS A 1 382 ? 3.379 -12.247 -5.883 1.00 87.31 382 LYS A CA 1
ATOM 3020 C C . LYS A 1 382 ? 2.760 -13.555 -5.391 1.00 87.31 382 LYS A C 1
ATOM 3022 O O . LYS A 1 382 ? 3.380 -14.272 -4.605 1.00 87.31 382 LYS A O 1
ATOM 3027 N N . TYR A 1 383 ? 1.569 -13.873 -5.878 1.00 86.12 383 TYR A N 1
ATOM 3028 C CA . TYR A 1 383 ? 0.989 -15.197 -5.727 1.00 86.12 383 TYR A CA 1
ATOM 3029 C C . TYR A 1 383 ? 1.803 -16.201 -6.545 1.00 86.12 383 TYR A C 1
ATOM 3031 O O . TYR A 1 383 ? 2.072 -15.998 -7.734 1.00 86.12 383 TYR A O 1
ATOM 3039 N N . LEU A 1 384 ? 2.205 -17.275 -5.880 1.00 81.00 384 LEU A N 1
ATOM 3040 C CA . LEU A 1 384 ? 2.846 -18.430 -6.480 1.00 81.00 384 LEU A CA 1
ATOM 3041 C C . LEU A 1 384 ? 1.933 -19.619 -6.214 1.00 81.00 384 LEU A C 1
ATOM 3043 O O . LEU A 1 384 ? 1.405 -19.756 -5.112 1.00 81.00 384 LEU A O 1
ATOM 3047 N N . TYR A 1 385 ? 1.718 -20.423 -7.250 1.00 75.31 385 TYR A N 1
ATOM 3048 C CA . TYR A 1 385 ? 1.006 -21.687 -7.111 1.00 75.31 385 TYR A CA 1
ATOM 3049 C C . TYR A 1 385 ? 1.850 -22.683 -6.301 1.00 75.31 385 TYR A C 1
ATOM 3051 O O . TYR A 1 385 ? 1.331 -23.337 -5.403 1.00 75.31 385 TYR A O 1
ATOM 3059 N N . ASP A 1 386 ? 3.159 -22.706 -6.568 1.00 77.12 386 ASP A N 1
ATOM 3060 C CA . ASP A 1 386 ? 4.145 -23.512 -5.851 1.00 77.12 386 ASP A CA 1
ATOM 3061 C C . ASP A 1 386 ? 4.810 -22.742 -4.701 1.00 77.12 386 ASP A C 1
ATOM 3063 O O . ASP A 1 386 ? 4.732 -21.510 -4.594 1.00 77.12 386 ASP A O 1
ATOM 3067 N N . ASN A 1 387 ? 5.509 -23.481 -3.840 1.00 80.56 387 ASN A N 1
ATOM 3068 C CA . ASN A 1 387 ? 6.294 -22.901 -2.760 1.00 80.56 387 ASN A CA 1
ATOM 3069 C C . ASN A 1 387 ? 7.447 -22.050 -3.311 1.00 80.56 387 ASN A C 1
ATOM 3071 O O . ASN A 1 387 ? 8.041 -22.342 -4.345 1.00 80.56 387 ASN A O 1
ATOM 3075 N N . PHE A 1 388 ? 7.766 -20.969 -2.601 1.00 78.69 388 PHE A N 1
ATOM 3076 C CA . PHE A 1 388 ? 8.920 -20.143 -2.934 1.00 78.69 388 PHE A CA 1
ATOM 3077 C C . PHE A 1 388 ? 10.201 -20.847 -2.480 1.00 78.69 388 PHE A C 1
ATOM 3079 O O . PHE A 1 388 ? 10.377 -21.076 -1.284 1.00 78.69 388 PHE A O 1
ATOM 3086 N N . GLU A 1 389 ? 11.096 -21.136 -3.419 1.00 79.50 389 GLU A N 1
ATOM 3087 C CA . GLU A 1 389 ? 12.409 -21.712 -3.134 1.00 79.50 389 GLU A CA 1
ATOM 3088 C C . GLU A 1 389 ? 13.474 -20.604 -3.064 1.00 79.50 389 GLU A C 1
ATOM 3090 O O . GLU A 1 389 ? 13.561 -19.774 -3.978 1.00 79.50 389 GLU A O 1
ATOM 3095 N N . PRO A 1 390 ? 14.279 -20.539 -1.986 1.00 81.56 390 PRO A N 1
ATOM 3096 C CA . PRO A 1 390 ? 15.365 -19.574 -1.888 1.00 81.56 390 PRO A CA 1
ATOM 3097 C C . PRO A 1 390 ? 16.443 -19.869 -2.937 1.00 81.56 390 PRO A C 1
ATOM 3099 O O . PRO A 1 390 ? 16.681 -21.017 -3.305 1.00 81.56 390 PRO A O 1
ATOM 3102 N N . ALA A 1 391 ? 17.116 -18.819 -3.414 1.00 77.50 391 ALA A N 1
ATOM 3103 C CA . ALA A 1 391 ? 18.192 -18.980 -4.382 1.00 77.50 391 ALA A CA 1
ATOM 3104 C C . ALA A 1 391 ? 19.324 -19.836 -3.792 1.00 77.50 391 ALA A C 1
ATOM 3106 O O . ALA A 1 391 ? 19.849 -19.520 -2.722 1.00 77.50 391 ALA A O 1
ATOM 3107 N N . LEU A 1 392 ? 19.700 -20.897 -4.509 1.00 78.44 392 LEU A N 1
ATOM 3108 C CA . LEU A 1 392 ? 20.869 -21.703 -4.176 1.00 78.44 392 LEU A CA 1
ATOM 3109 C C . LEU A 1 392 ? 22.144 -20.849 -4.275 1.00 78.44 392 LEU A C 1
ATOM 3111 O O . LEU A 1 392 ? 22.193 -19.924 -5.097 1.00 78.44 392 LEU A O 1
ATOM 3115 N N . PRO A 1 393 ? 23.166 -21.140 -3.453 1.00 80.44 393 PRO A N 1
ATOM 3116 C CA . PRO A 1 393 ? 24.467 -20.501 -3.591 1.00 80.44 393 PRO A CA 1
ATOM 3117 C C . PRO A 1 393 ? 25.035 -20.738 -4.994 1.00 80.44 393 PRO A C 1
ATOM 3119 O O . PRO A 1 393 ? 24.752 -21.753 -5.634 1.00 80.44 393 PRO A O 1
ATOM 3122 N N . GLU A 1 394 ? 25.824 -19.780 -5.477 1.00 80.19 394 GLU A N 1
ATOM 3123 C CA . GLU A 1 394 ? 26.512 -19.915 -6.760 1.00 80.19 394 GLU A CA 1
ATOM 3124 C C . GLU A 1 394 ? 27.492 -21.094 -6.703 1.00 80.19 394 GLU A C 1
ATOM 3126 O O . GLU A 1 394 ? 28.097 -21.365 -5.662 1.00 80.19 394 GLU A O 1
ATOM 3131 N N . PHE A 1 395 ? 27.622 -21.819 -7.816 1.00 80.62 395 PHE A N 1
ATOM 3132 C CA . PHE A 1 395 ? 28.576 -22.917 -7.898 1.00 80.62 395 PHE A CA 1
ATOM 3133 C C . PHE A 1 395 ? 30.004 -22.384 -7.721 1.00 80.62 395 PHE A C 1
ATOM 3135 O O . PHE A 1 395 ? 30.304 -21.295 -8.223 1.00 80.62 395 PHE A O 1
ATOM 3142 N N . PRO A 1 396 ? 30.888 -23.135 -7.039 1.00 83.00 396 PRO A N 1
ATOM 3143 C CA . PRO A 1 396 ? 32.311 -22.827 -7.028 1.00 83.00 396 PRO A CA 1
ATOM 3144 C C . PRO A 1 396 ? 32.822 -22.649 -8.459 1.00 83.00 396 PRO A C 1
ATOM 3146 O O . PRO A 1 396 ? 32.453 -23.413 -9.350 1.00 83.00 396 PRO A O 1
ATOM 3149 N N . LEU A 1 397 ? 33.634 -21.616 -8.677 1.00 80.25 397 LEU A N 1
ATOM 3150 C CA . LEU A 1 397 ? 34.286 -21.407 -9.964 1.00 80.25 397 LEU A CA 1
ATOM 3151 C C . LEU A 1 397 ? 35.369 -22.469 -10.154 1.00 80.25 397 LEU A C 1
ATOM 3153 O O . LEU A 1 397 ? 36.070 -22.808 -9.200 1.00 80.25 397 LEU A O 1
ATOM 3157 N N . ASP A 1 398 ? 35.509 -22.953 -11.385 1.00 80.06 398 ASP A N 1
ATOM 3158 C CA . ASP A 1 398 ? 36.596 -23.858 -11.741 1.00 80.06 398 ASP A CA 1
ATOM 3159 C C . ASP A 1 398 ? 37.947 -23.152 -11.564 1.00 80.06 398 ASP A C 1
ATOM 3161 O O . ASP A 1 398 ? 38.102 -21.963 -11.871 1.00 80.06 398 ASP A O 1
ATOM 3165 N N . GLU A 1 399 ? 38.930 -23.893 -11.057 1.00 78.00 399 GLU A N 1
ATOM 3166 C CA . GLU A 1 399 ? 40.305 -23.413 -10.949 1.00 78.00 399 GLU A CA 1
ATOM 3167 C C . GLU A 1 399 ? 40.903 -23.158 -12.340 1.00 78.00 399 GLU A C 1
ATOM 3169 O O . GLU A 1 399 ? 40.460 -23.710 -13.352 1.00 78.00 399 GLU A O 1
ATOM 3174 N N . PHE A 1 400 ? 41.928 -22.303 -12.401 1.00 71.62 400 PHE A N 1
ATOM 3175 C CA . PHE A 1 400 ? 42.623 -22.038 -13.656 1.00 71.62 400 PHE A CA 1
ATOM 3176 C C . PHE A 1 400 ? 43.229 -23.348 -14.187 1.00 71.62 400 PHE A C 1
ATOM 3178 O O . PHE A 1 400 ? 43.976 -24.000 -13.451 1.00 71.62 400 PHE A O 1
ATOM 3185 N N . PRO A 1 401 ? 42.940 -23.755 -15.438 1.00 71.25 401 PRO A N 1
ATOM 3186 C CA . PRO A 1 401 ? 43.498 -24.984 -15.977 1.00 71.25 401 PRO A CA 1
ATOM 3187 C C . PRO A 1 401 ? 45.020 -24.841 -16.043 1.00 71.25 401 PRO A C 1
ATOM 3189 O O . PRO A 1 401 ? 45.530 -23.946 -16.714 1.00 71.25 401 PRO A O 1
ATOM 3192 N N . THR A 1 402 ? 45.756 -25.703 -15.339 1.00 69.12 402 THR A N 1
ATOM 3193 C CA . THR A 1 402 ? 47.222 -25.707 -15.392 1.00 69.12 402 THR A CA 1
ATOM 3194 C C . THR A 1 402 ? 47.663 -26.022 -16.821 1.00 69.12 402 THR A C 1
ATOM 3196 O O . THR A 1 402 ? 47.491 -27.141 -17.303 1.00 69.12 402 THR A O 1
ATOM 3199 N N . GLY A 1 403 ? 48.167 -25.009 -17.526 1.00 67.62 403 GLY A N 1
ATOM 3200 C CA . GLY A 1 403 ? 48.698 -25.155 -18.877 1.00 67.62 403 GLY A CA 1
ATOM 3201 C C . GLY A 1 403 ? 50.100 -25.780 -18.887 1.00 67.62 403 GLY A C 1
ATOM 3202 O O . GLY A 1 403 ? 50.743 -25.875 -17.839 1.00 67.62 403 GLY A O 1
ATOM 3203 N N . PRO A 1 404 ? 50.618 -26.153 -20.072 1.00 61.81 404 PRO A N 1
ATOM 3204 C CA . PRO A 1 404 ? 51.997 -26.624 -20.232 1.00 61.81 404 PRO A CA 1
ATOM 3205 C C . PRO A 1 404 ? 53.052 -25.564 -19.865 1.00 61.81 404 PRO A C 1
ATOM 3207 O O . PRO A 1 404 ? 54.216 -25.897 -19.720 1.00 61.81 404 PRO A O 1
ATOM 3210 N N . GLU A 1 405 ? 52.644 -24.308 -19.663 1.00 62.41 405 GLU A N 1
ATOM 3211 C CA . GLU A 1 405 ? 53.483 -23.189 -19.210 1.00 62.41 405 GLU A CA 1
ATOM 3212 C C . GLU A 1 405 ? 54.055 -23.378 -17.792 1.00 62.41 405 GLU A C 1
ATOM 3214 O O . GLU A 1 405 ? 55.029 -22.725 -17.433 1.00 62.41 405 GLU A O 1
ATOM 3219 N N . VAL A 1 406 ? 53.463 -24.265 -16.981 1.00 60.03 406 VAL A N 1
ATOM 3220 C CA . VAL A 1 406 ? 53.929 -24.585 -15.614 1.00 60.03 406 VAL A CA 1
ATOM 3221 C C . VAL A 1 406 ? 54.871 -25.800 -15.604 1.00 60.03 406 VAL A C 1
ATOM 3223 O O . VAL A 1 406 ? 55.420 -26.161 -14.564 1.00 60.03 406 VAL A O 1
ATOM 3226 N N . ILE A 1 407 ? 55.062 -26.451 -16.754 1.00 64.44 407 ILE A N 1
ATOM 3227 C CA . ILE A 1 407 ? 55.976 -27.583 -16.893 1.00 64.44 407 ILE A CA 1
ATOM 3228 C C . ILE A 1 407 ? 57.363 -27.003 -17.168 1.00 64.44 407 ILE A C 1
ATOM 3230 O O . ILE A 1 407 ? 57.557 -26.297 -18.155 1.00 64.44 407 ILE A O 1
ATOM 3234 N N . GLU A 1 408 ? 58.310 -27.273 -16.268 1.00 72.81 408 GLU A N 1
ATOM 3235 C CA . GLU A 1 408 ? 59.724 -26.947 -16.463 1.00 72.81 408 GLU A CA 1
ATOM 3236 C C . GLU A 1 408 ? 60.173 -27.521 -17.813 1.00 72.81 408 GLU A C 1
ATOM 3238 O O . GLU A 1 408 ? 59.987 -28.709 -18.080 1.00 72.81 408 GLU A O 1
ATOM 3243 N N . ALA A 1 409 ? 60.669 -26.659 -18.702 1.00 70.94 409 ALA A N 1
ATOM 3244 C CA . ALA A 1 409 ? 61.175 -27.105 -19.990 1.00 70.94 409 ALA A CA 1
ATOM 3245 C C . ALA A 1 409 ? 62.397 -27.998 -19.746 1.00 70.94 409 ALA A C 1
ATOM 3247 O O . ALA A 1 409 ? 63.292 -27.607 -19.001 1.00 70.94 409 ALA A O 1
ATOM 3248 N N . ASP A 1 410 ? 62.431 -29.179 -20.368 1.00 75.31 410 ASP A N 1
ATOM 3249 C CA . ASP A 1 410 ? 63.583 -30.074 -20.269 1.00 75.31 410 ASP A CA 1
ATOM 3250 C C . ASP A 1 410 ? 64.858 -29.337 -20.715 1.00 75.31 410 ASP A C 1
ATOM 3252 O O . ASP A 1 410 ? 64.876 -28.701 -21.776 1.00 75.31 410 ASP A O 1
ATOM 3256 N N . ASP A 1 411 ? 65.924 -29.437 -19.913 1.00 78.19 411 ASP A N 1
ATOM 3257 C CA . ASP A 1 411 ? 67.221 -28.844 -20.240 1.00 78.19 411 ASP A CA 1
ATOM 3258 C C . ASP A 1 411 ? 67.672 -29.294 -21.644 1.00 78.19 411 ASP A C 1
ATOM 3260 O O . ASP A 1 411 ? 67.616 -30.491 -21.967 1.00 78.19 411 ASP A O 1
ATOM 3264 N N . PRO A 1 412 ? 68.136 -28.370 -22.509 1.00 78.94 412 PRO A N 1
ATOM 3265 C CA . PRO A 1 412 ? 68.561 -28.726 -23.854 1.00 78.94 412 PRO A CA 1
ATOM 3266 C C . PRO A 1 412 ? 69.716 -29.729 -23.791 1.00 78.94 412 PRO A C 1
ATOM 3268 O O . PRO A 1 412 ? 70.665 -29.576 -23.025 1.00 78.94 412 PRO A O 1
ATOM 3271 N N . SER A 1 413 ? 69.666 -30.758 -24.640 1.00 80.75 413 SER A N 1
ATOM 3272 C CA . SER A 1 413 ? 70.736 -31.756 -24.704 1.00 80.75 413 SER A CA 1
ATOM 3273 C C . SER A 1 413 ? 72.092 -31.108 -25.059 1.00 80.75 413 SER A C 1
ATOM 3275 O O . SER A 1 413 ? 72.114 -30.091 -25.767 1.00 80.75 413 SER A O 1
ATOM 3277 N N . PRO A 1 414 ? 73.235 -31.707 -24.665 1.00 75.00 414 PRO A N 1
ATOM 3278 C CA . PRO A 1 414 ? 74.564 -31.156 -24.953 1.00 75.00 414 PRO A CA 1
ATOM 3279 C C . PRO A 1 414 ? 74.836 -30.928 -26.448 1.00 75.00 414 PRO A C 1
ATOM 3281 O O . PRO A 1 414 ? 75.592 -30.032 -26.817 1.00 75.00 414 PRO A O 1
ATOM 3284 N N . GLU A 1 415 ? 74.209 -31.723 -27.321 1.00 77.12 415 GLU A N 1
ATOM 3285 C CA . GLU A 1 415 ? 74.335 -31.596 -28.778 1.00 77.12 415 GLU A CA 1
ATOM 3286 C C . GLU A 1 415 ? 73.607 -30.351 -29.301 1.00 77.12 415 GLU A C 1
ATOM 3288 O O . GLU A 1 415 ? 74.148 -29.604 -30.117 1.00 77.12 415 GLU A O 1
ATOM 3293 N N . THR A 1 416 ? 72.409 -30.078 -28.779 1.00 78.81 416 THR A N 1
ATOM 3294 C CA . THR A 1 416 ? 71.642 -28.864 -29.090 1.00 78.81 416 THR A CA 1
ATOM 3295 C C . THR A 1 416 ? 72.282 -27.606 -28.504 1.00 78.81 416 THR A C 1
ATOM 3297 O O . THR A 1 416 ? 72.326 -26.591 -29.194 1.00 78.81 416 THR A O 1
ATOM 3300 N N . GLU A 1 417 ? 72.856 -27.657 -27.296 1.00 78.69 417 GLU A N 1
ATOM 3301 C CA . GLU A 1 417 ? 73.615 -26.525 -26.738 1.00 78.69 417 GLU A CA 1
ATOM 3302 C C . GLU A 1 417 ? 74.872 -26.237 -27.575 1.00 78.69 417 GLU A C 1
ATOM 3304 O O . GLU A 1 417 ? 75.171 -25.080 -27.868 1.00 78.69 417 GLU A O 1
ATOM 3309 N N . ALA A 1 418 ? 75.588 -27.277 -28.021 1.00 78.81 418 ALA A N 1
ATOM 3310 C CA . ALA A 1 418 ? 76.746 -27.121 -28.897 1.00 78.81 418 ALA A CA 1
ATOM 3311 C C . ALA A 1 418 ? 76.366 -26.508 -30.254 1.00 78.81 418 ALA A C 1
ATOM 3313 O O . ALA A 1 418 ? 77.096 -25.648 -30.746 1.00 78.81 418 ALA A O 1
ATOM 3314 N N . ALA A 1 419 ? 75.222 -26.899 -30.825 1.00 81.06 419 ALA A N 1
ATOM 3315 C CA . ALA A 1 419 ? 74.698 -26.321 -32.062 1.00 81.06 419 ALA A CA 1
ATOM 3316 C C . ALA A 1 419 ? 74.273 -24.853 -31.885 1.00 81.06 419 ALA A C 1
ATOM 3318 O O . ALA A 1 419 ? 74.621 -24.017 -32.715 1.00 81.06 419 ALA A O 1
ATOM 3319 N N . ILE A 1 420 ? 73.599 -24.512 -30.782 1.00 78.31 420 ILE A N 1
ATOM 3320 C CA . ILE A 1 420 ? 73.218 -23.126 -30.459 1.00 78.31 420 ILE A CA 1
ATOM 3321 C C . ILE A 1 420 ? 74.466 -22.269 -30.218 1.00 78.31 420 ILE A C 1
ATOM 3323 O O . ILE A 1 420 ? 74.575 -21.166 -30.749 1.00 78.31 420 ILE A O 1
ATOM 3327 N N . ARG A 1 421 ? 75.451 -22.788 -29.475 1.00 78.12 421 ARG A N 1
ATOM 3328 C CA . ARG A 1 421 ? 76.723 -22.101 -29.216 1.00 78.12 421 ARG A CA 1
ATOM 3329 C C . ARG A 1 421 ? 77.552 -21.947 -30.494 1.00 78.12 421 ARG A C 1
ATOM 3331 O O . ARG A 1 421 ? 78.246 -20.946 -30.626 1.00 78.12 421 ARG A O 1
ATOM 3338 N N . ALA A 1 422 ? 77.500 -22.906 -31.420 1.00 81.12 422 ALA A N 1
ATOM 3339 C CA . ALA A 1 422 ? 78.134 -22.788 -32.732 1.00 81.12 422 ALA A CA 1
ATOM 3340 C C . ALA A 1 422 ? 77.442 -21.724 -33.595 1.00 81.12 422 ALA A C 1
ATOM 3342 O O . ALA A 1 422 ? 78.136 -20.874 -34.139 1.00 81.12 422 ALA A O 1
ATOM 3343 N N . ALA A 1 423 ? 76.107 -21.710 -33.633 1.00 80.50 423 ALA A N 1
ATOM 3344 C CA . ALA A 1 423 ? 75.323 -20.716 -34.365 1.00 80.50 423 ALA A CA 1
ATOM 3345 C C . ALA A 1 423 ? 75.527 -19.288 -33.824 1.00 80.50 423 ALA A C 1
ATOM 3347 O O . ALA A 1 423 ? 75.689 -18.358 -34.607 1.00 80.50 423 ALA A O 1
ATOM 3348 N N . MET A 1 424 ? 75.600 -19.110 -32.498 1.00 76.56 424 MET A N 1
ATOM 3349 C CA . MET A 1 424 ? 75.955 -17.819 -31.885 1.00 76.56 424 MET A CA 1
ATOM 3350 C C . MET A 1 424 ? 77.367 -17.372 -32.264 1.00 76.56 424 MET A C 1
ATOM 3352 O O . MET A 1 424 ? 77.582 -16.200 -32.546 1.00 76.56 424 MET A O 1
ATOM 3356 N N . ARG A 1 425 ? 78.323 -18.308 -32.304 1.00 74.88 425 ARG A N 1
ATOM 3357 C CA . ARG A 1 425 ? 79.711 -18.017 -32.680 1.00 74.88 425 ARG A CA 1
ATOM 3358 C C . ARG A 1 425 ? 79.830 -17.665 -34.166 1.00 74.88 425 ARG A C 1
ATOM 3360 O O . ARG A 1 425 ? 80.614 -16.798 -34.517 1.00 74.88 425 ARG A O 1
ATOM 3367 N N . GLU A 1 426 ? 79.043 -18.308 -35.027 1.00 74.19 426 GLU A N 1
ATOM 3368 C CA . GLU A 1 426 ? 78.901 -17.938 -36.442 1.00 74.19 426 GLU A CA 1
ATOM 3369 C C . GLU A 1 426 ? 78.287 -16.543 -36.602 1.00 74.19 426 GLU A C 1
ATOM 3371 O O . GLU A 1 426 ? 78.759 -15.765 -37.423 1.00 74.19 426 GLU A O 1
ATOM 3376 N N . GLN A 1 427 ? 77.285 -16.198 -35.787 1.00 67.62 427 GLN A N 1
ATOM 3377 C CA . GLN A 1 427 ? 76.703 -14.853 -35.750 1.00 67.62 427 GLN A CA 1
ATOM 3378 C C . GLN A 1 427 ? 77.700 -13.791 -35.269 1.00 67.62 427 GLN A C 1
ATOM 3380 O O . GLN A 1 427 ? 77.760 -12.717 -35.856 1.00 67.62 427 GLN A O 1
ATOM 3385 N N . GLU A 1 428 ? 78.499 -14.076 -34.238 1.00 67.44 428 GLU A N 1
ATOM 3386 C CA . GLU A 1 428 ? 79.558 -13.169 -33.768 1.00 67.44 428 GLU A CA 1
ATOM 3387 C C . GLU A 1 428 ? 80.652 -12.970 -34.819 1.00 67.44 428 GLU A C 1
ATOM 3389 O O . GLU A 1 428 ? 81.114 -11.850 -35.007 1.00 67.44 428 GLU A O 1
ATOM 3394 N N . VAL A 1 429 ? 81.045 -14.032 -35.530 1.00 65.75 429 VAL A N 1
ATOM 3395 C CA . VAL A 1 429 ? 82.013 -13.933 -36.632 1.00 65.75 429 VAL A CA 1
ATOM 3396 C C . VAL A 1 429 ? 81.427 -13.133 -37.797 1.00 65.75 429 VAL A C 1
ATOM 3398 O O . VAL A 1 429 ? 82.111 -12.265 -38.325 1.00 65.75 429 VAL A O 1
ATOM 3401 N N . ALA A 1 430 ? 80.152 -13.341 -38.139 1.00 64.25 430 ALA A N 1
ATOM 3402 C CA . ALA A 1 430 ? 79.474 -12.575 -39.185 1.00 64.25 430 ALA A CA 1
ATOM 3403 C C . ALA A 1 430 ? 79.319 -11.083 -38.837 1.00 64.25 430 ALA A C 1
ATOM 3405 O O . ALA A 1 430 ? 79.375 -10.250 -39.730 1.00 64.25 430 ALA A O 1
ATOM 3406 N N . MET A 1 431 ? 79.149 -10.731 -37.557 1.00 59.03 431 MET A N 1
ATOM 3407 C CA . MET A 1 431 ? 79.124 -9.327 -37.117 1.00 59.03 431 MET A CA 1
ATOM 3408 C C . MET A 1 431 ? 80.522 -8.709 -36.957 1.00 59.03 431 MET A C 1
ATOM 3410 O O . MET A 1 431 ? 80.630 -7.491 -36.891 1.00 59.03 431 MET A O 1
ATOM 3414 N N . GLY A 1 432 ? 81.579 -9.522 -36.867 1.00 57.62 432 GLY A N 1
ATOM 3415 C CA . GLY A 1 432 ? 82.967 -9.060 -36.759 1.00 57.62 432 GLY A CA 1
ATOM 3416 C C . GLY A 1 432 ? 83.685 -8.871 -38.101 1.00 57.62 432 GLY A C 1
ATOM 3417 O O . GLY A 1 432 ? 84.800 -8.363 -38.108 1.00 57.62 432 GLY A O 1
ATOM 3418 N N . GLU A 1 433 ? 83.081 -9.281 -39.221 1.00 52.88 433 GLU A N 1
ATOM 3419 C CA . GLU A 1 433 ? 83.644 -9.116 -40.574 1.00 52.88 433 GLU A CA 1
ATOM 3420 C C . GLU A 1 433 ? 83.244 -7.790 -41.260 1.00 52.88 433 GLU A C 1
ATOM 3422 O O . GLU A 1 433 ? 83.776 -7.488 -42.327 1.00 52.88 433 GLU A O 1
ATOM 3427 N N . ASP A 1 434 ? 82.377 -6.970 -40.651 1.00 52.56 434 ASP A N 1
ATOM 3428 C CA . ASP A 1 434 ? 81.908 -5.692 -41.223 1.00 52.56 434 ASP A CA 1
ATOM 3429 C C . ASP A 1 434 ? 82.724 -4.447 -40.780 1.00 52.56 434 ASP A C 1
ATOM 3431 O O . ASP A 1 434 ? 82.452 -3.345 -41.255 1.00 52.56 434 ASP A O 1
ATOM 3435 N N . ASP A 1 435 ? 83.751 -4.595 -39.929 1.00 51.34 435 ASP A N 1
ATOM 3436 C CA . ASP A 1 435 ? 84.459 -3.468 -39.279 1.00 51.34 435 ASP A CA 1
ATOM 3437 C C . ASP A 1 435 ? 85.845 -3.092 -39.872 1.00 51.34 435 ASP A C 1
ATOM 3439 O O . ASP A 1 435 ? 86.581 -2.323 -39.255 1.00 51.34 435 ASP A O 1
ATOM 3443 N N . ASP A 1 436 ? 86.213 -3.542 -41.082 1.00 47.69 436 ASP A N 1
ATOM 3444 C CA . ASP A 1 436 ? 87.475 -3.142 -41.743 1.00 47.69 436 ASP A CA 1
ATOM 3445 C C . ASP A 1 436 ? 87.250 -2.557 -43.164 1.00 47.69 436 ASP A C 1
ATOM 3447 O O . ASP A 1 436 ? 87.143 -3.316 -44.126 1.00 47.69 436 ASP A O 1
ATOM 3451 N N . ILE A 1 437 ? 87.201 -1.212 -43.306 1.00 43.06 437 ILE A N 1
ATOM 3452 C CA . ILE A 1 437 ? 87.853 -0.363 -44.352 1.00 43.06 437 ILE A CA 1
ATOM 3453 C C . ILE A 1 437 ? 87.547 1.151 -44.136 1.00 43.06 437 ILE A C 1
ATOM 3455 O O . ILE A 1 437 ? 86.401 1.570 -43.994 1.00 43.06 437 ILE A O 1
ATOM 3459 N N . GLU A 1 438 ? 88.632 1.940 -44.159 1.00 40.75 438 GLU A N 1
ATOM 3460 C CA . GLU A 1 438 ? 88.866 3.375 -43.877 1.00 40.75 438 GLU A CA 1
ATOM 3461 C C . GLU A 1 438 ? 88.166 4.466 -44.733 1.00 40.75 438 GLU A C 1
ATOM 3463 O O . GLU A 1 438 ? 87.973 4.328 -45.940 1.00 40.75 438 GLU A O 1
ATOM 3468 N N . ASP A 1 439 ? 87.947 5.606 -44.053 1.00 40.69 439 ASP A N 1
ATOM 3469 C CA . ASP A 1 439 ? 88.189 7.030 -44.382 1.00 40.69 439 ASP A CA 1
ATOM 3470 C C . ASP A 1 439 ? 87.842 7.657 -45.752 1.00 40.69 439 ASP A C 1
ATOM 3472 O O . ASP A 1 439 ? 88.378 7.330 -46.810 1.00 40.69 439 ASP A O 1
ATOM 3476 N N . GLY A 1 440 ? 87.080 8.762 -45.681 1.00 36.97 440 GLY A N 1
ATOM 3477 C CA . GLY A 1 440 ? 86.892 9.728 -46.767 1.00 36.97 440 GLY A CA 1
ATOM 3478 C C . GLY A 1 440 ? 86.268 11.055 -46.308 1.00 36.97 440 GLY A C 1
ATOM 3479 O O . GLY A 1 440 ? 85.053 11.202 -46.282 1.00 36.97 440 GLY A O 1
ATOM 3480 N N . ILE A 1 441 ? 87.135 12.013 -45.972 1.00 39.75 441 ILE A N 1
ATOM 3481 C CA . ILE A 1 441 ? 86.906 13.438 -45.647 1.00 39.75 441 ILE A CA 1
ATOM 3482 C C . ILE A 1 441 ? 86.014 14.163 -46.676 1.00 39.75 441 ILE A C 1
ATOM 3484 O O . ILE A 1 441 ? 86.366 14.121 -47.853 1.00 39.75 441 ILE A O 1
ATOM 3488 N N . ILE A 1 442 ? 85.000 14.935 -46.233 1.00 39.66 442 ILE A N 1
ATOM 3489 C CA . ILE A 1 442 ? 84.548 16.212 -46.848 1.00 39.66 442 ILE A CA 1
ATOM 3490 C C . ILE A 1 442 ? 84.004 17.153 -45.747 1.00 39.66 442 ILE A C 1
ATOM 3492 O O . ILE A 1 442 ? 83.050 16.802 -45.056 1.00 39.66 442 ILE A O 1
ATOM 3496 N N . ASP A 1 443 ? 84.628 18.329 -45.623 1.00 40.34 443 ASP A N 1
ATOM 3497 C CA . ASP A 1 443 ? 84.219 19.494 -44.819 1.00 40.34 443 ASP A CA 1
ATOM 3498 C C . ASP A 1 443 ? 83.172 20.378 -45.540 1.00 40.34 443 ASP A C 1
ATOM 3500 O O . ASP A 1 443 ? 83.008 20.291 -46.759 1.00 40.34 443 ASP A O 1
ATOM 3504 N N . ASP A 1 444 ? 82.592 21.295 -44.753 1.00 41.97 444 ASP A N 1
ATOM 3505 C CA . ASP A 1 444 ? 81.810 22.505 -45.083 1.00 41.97 444 ASP A CA 1
ATOM 3506 C C . ASP A 1 444 ? 80.325 22.309 -45.452 1.00 41.97 444 ASP A C 1
ATOM 3508 O O . ASP A 1 444 ? 79.965 21.466 -46.265 1.00 41.97 444 ASP A O 1
ATOM 3512 N N . ASP A 1 445 ? 79.355 23.110 -45.010 1.00 39.56 445 ASP A N 1
ATOM 3513 C CA . ASP A 1 445 ? 79.205 24.205 -44.038 1.00 39.56 445 ASP A CA 1
ATOM 3514 C C . ASP A 1 445 ? 77.707 24.575 -44.156 1.00 39.56 445 ASP A C 1
ATOM 3516 O O . ASP A 1 445 ? 77.228 24.732 -45.277 1.00 39.56 445 ASP A O 1
ATOM 3520 N N . GLU A 1 446 ? 76.948 24.661 -43.060 1.00 44.94 446 GLU A N 1
ATOM 3521 C CA . GLU A 1 446 ? 75.807 25.591 -42.937 1.00 44.94 446 GLU A CA 1
ATOM 3522 C C . GLU A 1 446 ? 75.224 25.555 -41.515 1.00 44.94 446 GLU A C 1
ATOM 3524 O O . GLU A 1 446 ? 74.659 24.566 -41.044 1.00 44.94 446 GLU A O 1
ATOM 3529 N N . GLY A 1 447 ? 75.394 26.679 -40.819 1.00 39.34 447 GLY A N 1
ATOM 3530 C CA . GLY A 1 447 ? 74.961 26.893 -39.446 1.00 39.34 447 GLY A CA 1
ATOM 3531 C C . GLY A 1 447 ? 73.466 27.167 -39.246 1.00 39.34 447 GLY A C 1
ATOM 3532 O O . GLY A 1 447 ? 72.748 27.659 -40.114 1.00 39.34 447 GLY A O 1
ATOM 3533 N N . GLY A 1 448 ? 73.028 26.928 -38.010 1.00 34.78 448 GLY A N 1
ATOM 3534 C CA . GLY A 1 448 ? 71.741 27.350 -37.456 1.00 34.78 448 GLY A CA 1
ATOM 3535 C C . GLY A 1 448 ? 71.626 26.942 -35.979 1.00 34.78 448 GLY A C 1
ATOM 3536 O O . GLY A 1 448 ? 72.208 25.934 -35.600 1.00 34.78 448 GLY A O 1
ATOM 3537 N N . PRO A 1 449 ? 70.964 27.736 -35.120 1.00 50.03 449 PRO A N 1
ATOM 3538 C CA . PRO A 1 449 ? 71.663 28.365 -34.001 1.00 50.03 449 PRO A CA 1
ATOM 3539 C C . PRO A 1 449 ? 71.446 27.735 -32.619 1.00 50.03 449 PRO A C 1
ATOM 3541 O O . PRO A 1 449 ? 70.451 27.074 -32.333 1.00 50.03 449 PRO A O 1
ATOM 3544 N N . ASP A 1 450 ? 72.425 28.067 -31.784 1.00 41.81 450 ASP A N 1
ATOM 3545 C CA . ASP A 1 450 ? 72.612 27.834 -30.357 1.00 41.81 450 ASP A CA 1
ATOM 3546 C C . ASP A 1 450 ? 71.464 28.378 -29.481 1.00 41.81 450 ASP A C 1
ATOM 3548 O O . ASP A 1 450 ? 70.976 29.496 -29.678 1.00 41.81 450 ASP A O 1
ATOM 3552 N N . LEU A 1 451 ? 71.060 27.577 -28.494 1.00 43.62 451 LEU A N 1
ATOM 3553 C CA . LEU A 1 451 ? 70.163 27.952 -27.403 1.00 43.62 451 LEU A CA 1
ATOM 3554 C C . LEU A 1 451 ? 70.802 27.499 -26.087 1.00 43.62 451 LEU A C 1
ATOM 3556 O O . LEU A 1 451 ? 70.555 26.390 -25.609 1.00 43.62 451 LEU A O 1
ATOM 3560 N N . SER A 1 452 ? 71.566 28.399 -25.476 1.00 45.66 452 SER A N 1
ATOM 3561 C CA . SER A 1 452 ? 71.789 28.411 -24.034 1.00 45.66 452 SER A CA 1
ATOM 3562 C C . SER A 1 452 ? 71.658 29.835 -23.501 1.00 45.66 452 SER A C 1
ATOM 3564 O O . SER A 1 452 ? 72.500 30.684 -23.791 1.00 45.66 452 SER A O 1
ATOM 3566 N N . ASP A 1 453 ? 70.577 30.074 -22.761 1.00 42.94 453 ASP A N 1
ATOM 3567 C CA . ASP A 1 453 ? 70.586 30.690 -21.426 1.00 42.94 453 ASP A CA 1
ATOM 3568 C C . ASP A 1 453 ? 69.249 30.414 -20.716 1.00 42.94 453 ASP A C 1
ATOM 3570 O O . ASP A 1 453 ? 68.180 30.609 -21.346 1.00 42.94 453 ASP A O 1
#

Sequence (453 aa):
MQSTKEVRGWLGVEPPAPRVQLDLSDEGYNQQPLTVLQQNALNAKMTLLTCQQPDSPSLYDHLSTMLTDVLDRKPSNAVDHLEKQSSVLKTSRMRTKVNFKHKRVNGQNSDIARKEWNLFKAIGRAMPNAEPEDAEPDLGPQEALLCLPNLMHQSHLFSSAGAGLPSHFYVRITLALRELAQAWPLISLRLWGVVHGLHADYTVAEELEQRSATTEMPSLELVHAFYLFQDAIIQSQSEEIKPLYKPPRKVPCEPAGVGLNRKVYFVCSQLGTPWVRLPHVTPAQIQAARKIRKFFTGARDTCVVDLDFDGVSMRDLHDPGMTSWVHHANYILPQGRTTWFNPLVPEYAVATVHSVIWPGALAVASDNGRFFENLYVGWGQKYLYDNFEPALPEFPLDEFPTGPEVIEADDPSPETEAAIRAAMREQEVAMGEDDDIEDGIIDDDEGGPDLSD

pLDDT: mean 70.66, std 17.62, range [32.12, 94.94]